Protein AF-A0A528FL53-F1 (afdb_monomer)

Solvent-accessible surface area (backbone atoms only — not comparable to full-atom values): 33825 Å² total; per-residue (Å²): 132,84,80,83,77,78,82,76,91,61,101,68,88,81,88,78,86,73,87,72,79,86,87,67,82,86,71,68,91,54,42,71,58,44,54,55,48,52,58,32,63,48,76,71,76,49,96,89,58,77,63,86,44,45,54,54,32,55,50,57,74,62,35,66,43,66,44,94,86,63,45,36,36,39,36,75,75,52,73,48,65,48,78,49,88,55,53,72,66,56,15,43,76,68,48,31,57,25,33,24,43,33,35,33,36,34,34,41,37,34,42,44,68,42,90,89,76,70,48,76,42,84,68,47,78,50,74,49,78,40,80,77,50,70,45,74,44,72,46,100,82,53,32,34,37,54,59,27,40,81,43,74,87,78,89,81,88,74,84,75,59,46,79,45,78,49,61,57,81,20,70,87,40,96,84,49,55,70,36,48,34,39,37,38,38,54,89,75,76,74,36,42,37,38,37,44,45,100,81,74,49,54,28,29,22,56,66,81,53,71,80,40,56,39,65,61,57,45,41,74,74,69,42,53,76,65,55,52,47,59,75,77,42,86,88,81,69,76,43,80,54,87,97,45,75,43,64,80,88,50,69,81,72,51,58,93,55,79,70,92,46,65,42,57,42,84,88,78,70,44,76,66,37,61,57,62,44,50,53,57,56,98,86,42,73,46,64,57,36,58,64,41,48,8,48,51,45,41,66,75,45,50,79,73,41,62,92,73,50,65,39,43,37,25,36,27,33,73,25,24,15,31,35,41,53,16,67,60,20,52,76,70,67,43,56,58,46,22,77,36,68,45,45,50,72,77,51,70,27,33,25,32,60,57,49,56,71,38,94,34,55,34,46,9,59,44,86,57,83,67,77,36,52,48,77,59,32,59,95,42,55,32,47,62,66,46,32,37,37,42,32,26,34,49,36,84,47,70,51,31,27,30,18,38,92,86,54,46,77,41,81,48,84,75,57,73,86,51,48,65,58,38,50,52,40,37,73,59,35,50,73,34,67,56,83,55,71,48,74,51,68,62,50,68,67,66,35,45,77,54,14,82,41,41,65,45,54,31,50,31,42,77,67,66,61,29,47,58,27,40,57,69,17,60,45,50,73,53,90,70,90,56,47,34,35,35,31,56,52,88,58,30,58,86,86,55,62,48,79,53,104,54,105,48,79,44,69,50,70,44,82,48,63,54,68,72,58,42,48,74,41,41,26,66,66,92,75,68,73,53,71,67,55,39,71,74,72,49,67,98,63,96,64,91,86,80,92,76,82,76,57,91,86,41,69,66,79,61,61,70,80,77,47,74,80,89,82,87,91,85,133

Sequence (571 aa):
MAQTQ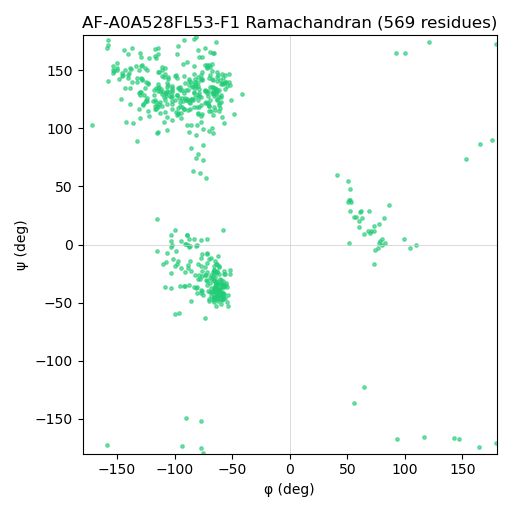TFNGRRRVRKFFGKIPEVAEMPNLIEVQKASYDQFLMVEEPKGGRPDEGLQAVFKSVFPISDFSGSSMLEFVKYEFEAPKFDVDECRQRDLTYAAPLKVTLRLIVFDIDEDTGAKSIKDIKEQDVYMGDMPLMTLNGTFIVNGTERVIVSQMHRSPGVFFDHDKGKSHSSGKLLFAARVIPYRGSWLDIEFDSKDVVHARIDRRRKIPVTSLLMALGMDGEEILSTFYNKITYKRAGDHWRIPFNVERFRGLKAVGDLIDADTNEVVVEAGKPPVIDGTLEHRMRVGCGSATIGMFATQWRGLVDEVVVVDDHITGVVSEHQAGKVLGWQETGIKIIGRRSTPGRYFKVSEPGLGWGGTSISDPLSILGEWNAKKGARPGLSLLMVSTTGEQFAYYELDDELKPVQKPFPERLQKSVGLIEDNCEPALCTVLFVGGAGGSLRAGVTENPVNLTRSVQGLTTYVTVGGAPVYVWPGGGITLMVDVTRVPENAFGYVPTPALVAPIEFTLRRDDYVRLGGYEAEIRSVDDILAKGGEYLNPRRGTAAPARNPWPPLAQLRRAAGKEAG

Secondary structure (DSSP, 8-state):
--------S-S-PPPP---S---SPPP-TTHHHHHHHHHHH--SPPTT---SSHHHHHHHHHPSEE-TTSSEEEEEEEEEEPPPSS-HHHHHHTT---EEEEEEEEEEEEEEE-TTT--EEEEEEEEEEEEEEEEEPBPTTS-EEETTEEE-PPPPP-PPSEEEEEE-TT-SSTT----EEEEEE-SSS--EEEEE-TTS-EEEEETT---EEHHHHHHHTT--HHHHHHHHS-----EEETTEEE----HHHHTTPPPSS-EE-TTT--EEE-TTS--EETTEE--B--SS-HHHHHHHHHHHHTTT-SEEEEE-SS-EEETTTSHHHHHTTPPP----BSSEEEETTEEE-SS-BSSSGGGBS-S-GGGGB----GGGT--TT-EEEEEETTSSSEEEEEE-TTS-EEEEPPPHHHHHHHHHHHHTPPB-----EEEEEE-HHHHHTTBSSHHHHHHHHHTTSSEEEETTEE-EEESSSSEEEEEEGGGSPTT--EE-SSS-EE--EEEE--HHHHHHTTB-GGG---HHHHHHH--SS-------PPPTTS----TTTT---S-SS--

Radius of gyration: 41.83 Å; Cα contacts (8 Å, |Δi|>4): 902; chains: 1; bounding box: 77×93×115 Å

pLDDT: mean 84.58, std 12.99, range [33.41, 97.31]

Mean predicted aligned error: 19.2 Å

Structure (mmCIF, N/CA/C/O backbone):
data_AF-A0A528FL53-F1
#
_entry.id   AF-A0A528FL53-F1
#
loop_
_atom_site.group_PDB
_atom_site.id
_atom_site.type_symbol
_atom_site.label_atom_id
_atom_site.label_alt_id
_atom_site.label_comp_id
_atom_site.label_asym_id
_atom_site.label_entity_id
_atom_site.label_seq_id
_atom_site.pdbx_PDB_ins_code
_atom_site.Cartn_x
_atom_site.Cartn_y
_atom_site.Cartn_z
_atom_site.occupancy
_atom_site.B_iso_or_equiv
_atom_site.auth_seq_id
_atom_site.auth_comp_id
_atom_site.auth_asym_id
_atom_site.auth_atom_id
_atom_site.pdbx_PDB_model_num
ATOM 1 N N . MET A 1 1 ? 3.902 -47.527 28.102 1.00 38.47 1 MET A N 1
ATOM 2 C CA . MET A 1 1 ? 3.540 -47.094 29.468 1.00 38.47 1 MET A CA 1
ATOM 3 C C . MET A 1 1 ? 2.026 -47.063 29.560 1.00 38.47 1 MET A C 1
ATOM 5 O O . MET A 1 1 ? 1.388 -46.675 28.589 1.00 38.47 1 MET A O 1
ATOM 9 N N . ALA A 1 2 ? 1.478 -47.614 30.639 1.00 37.38 2 ALA A N 1
ATOM 10 C CA . ALA A 1 2 ? 0.056 -47.889 30.803 1.00 37.38 2 ALA A CA 1
ATOM 11 C C . ALA A 1 2 ? -0.766 -46.592 30.848 1.00 37.38 2 ALA A C 1
ATOM 13 O O . ALA A 1 2 ? -0.441 -45.687 31.610 1.00 37.38 2 ALA A O 1
ATOM 14 N N . GLN A 1 3 ? -1.825 -46.516 30.037 1.00 48.22 3 GLN A N 1
ATOM 15 C CA . GLN A 1 3 ? -2.854 -45.489 30.176 1.00 48.22 3 GLN A CA 1
ATOM 16 C C . GLN A 1 3 ? -3.561 -45.717 31.512 1.00 48.22 3 GLN A C 1
ATOM 18 O O . GLN A 1 3 ? -4.179 -46.764 31.715 1.00 48.22 3 GLN A O 1
ATOM 23 N N . THR A 1 4 ? -3.432 -44.761 32.427 1.00 45.03 4 THR A N 1
ATOM 24 C CA . THR A 1 4 ? -4.121 -44.746 33.715 1.00 45.03 4 THR A CA 1
ATOM 25 C C . THR A 1 4 ? -5.627 -44.819 33.461 1.00 45.03 4 THR A C 1
ATOM 27 O O . THR A 1 4 ? -6.238 -43.862 32.994 1.00 45.03 4 THR A O 1
ATOM 30 N N . GLN A 1 5 ? -6.230 -45.985 33.700 1.00 51.03 5 GLN A N 1
ATOM 31 C CA . GLN A 1 5 ? -7.671 -46.176 33.571 1.00 51.03 5 GLN A CA 1
ATOM 32 C C . GLN A 1 5 ? -8.361 -45.524 34.771 1.00 51.03 5 GLN A C 1
ATOM 34 O O . GLN A 1 5 ? -8.416 -46.098 35.857 1.00 51.03 5 GLN A O 1
ATOM 39 N N . THR A 1 6 ? -8.890 -44.318 34.588 1.00 49.56 6 THR A N 1
ATOM 40 C CA . THR A 1 6 ? -9.753 -43.658 35.572 1.00 49.56 6 THR A CA 1
ATOM 41 C C . THR A 1 6 ? -11.068 -44.431 35.690 1.00 49.56 6 THR A C 1
ATOM 43 O O . THR A 1 6 ? -11.882 -44.491 34.765 1.00 49.56 6 THR A O 1
ATOM 46 N N . PHE A 1 7 ? -11.269 -45.075 36.841 1.00 47.78 7 PHE A N 1
ATOM 47 C CA . PHE A 1 7 ? -12.416 -45.936 37.115 1.00 47.78 7 PHE A CA 1
ATOM 48 C C . PHE A 1 7 ? -13.660 -45.102 37.470 1.00 47.78 7 PHE A C 1
ATOM 50 O O . PHE A 1 7 ? -14.046 -44.984 38.627 1.00 47.78 7 PHE A O 1
ATOM 57 N N . ASN A 1 8 ? -14.317 -44.521 36.464 1.00 51.81 8 ASN A N 1
ATOM 58 C CA . ASN A 1 8 ? -15.567 -43.772 36.640 1.00 51.81 8 ASN A CA 1
ATOM 59 C C . ASN A 1 8 ? -16.795 -44.699 36.657 1.00 51.81 8 ASN A C 1
ATOM 61 O O . ASN A 1 8 ? -17.622 -44.633 35.752 1.00 51.81 8 ASN A O 1
ATOM 65 N N . GLY A 1 9 ? -16.898 -45.594 37.650 1.00 56.31 9 GLY A N 1
ATOM 66 C CA . GLY A 1 9 ? -18.143 -46.237 38.132 1.00 56.31 9 GLY A CA 1
ATOM 67 C C . GLY A 1 9 ? -19.098 -46.930 37.133 1.00 56.31 9 GLY A C 1
ATOM 68 O O . GLY A 1 9 ? -20.144 -47.433 37.538 1.00 56.31 9 GLY A O 1
ATOM 69 N N . ARG A 1 10 ? -18.793 -46.985 35.832 1.00 56.28 10 ARG A N 1
ATOM 70 C CA . ARG A 1 10 ? -19.651 -47.511 34.762 1.00 56.28 10 ARG A CA 1
ATOM 71 C C . ARG A 1 10 ? -18.985 -48.729 34.128 1.00 56.28 10 ARG A C 1
ATOM 73 O O . ARG A 1 10 ? -17.894 -48.641 33.579 1.00 56.28 10 ARG A O 1
ATOM 80 N N . ARG A 1 11 ? -19.702 -49.858 34.148 1.00 59.91 11 ARG A N 1
ATOM 81 C CA . ARG A 1 11 ? -19.322 -51.216 33.692 1.00 59.91 11 ARG A CA 1
ATOM 82 C C . ARG A 1 11 ? -18.901 -51.369 32.210 1.00 59.91 11 ARG A C 1
ATOM 84 O O . ARG A 1 11 ? -18.852 -52.490 31.717 1.00 59.91 11 ARG A O 1
ATOM 91 N N . ARG A 1 12 ? -18.644 -50.296 31.456 1.00 69.75 12 ARG A N 1
ATOM 92 C CA . ARG A 1 12 ? -18.451 -50.357 29.997 1.00 69.75 12 ARG A CA 1
ATOM 93 C C . ARG A 1 12 ? -17.184 -49.627 29.564 1.00 69.75 12 ARG A C 1
ATOM 95 O O . ARG A 1 12 ? -17.145 -48.401 29.533 1.00 69.75 12 ARG A O 1
ATOM 102 N N . VAL A 1 13 ? -16.184 -50.403 29.155 1.00 76.19 13 VAL A N 1
ATOM 103 C CA . VAL A 1 13 ? -14.939 -49.900 28.562 1.00 76.19 13 VAL A CA 1
ATOM 104 C C . VAL A 1 13 ? -15.186 -49.541 27.094 1.00 76.19 13 VAL A C 1
ATOM 106 O O . VAL A 1 13 ? -15.712 -50.347 26.324 1.00 76.19 13 VAL A O 1
ATOM 109 N N . ARG A 1 14 ? -14.830 -48.317 26.693 1.00 80.12 14 ARG A N 1
ATOM 110 C CA . ARG A 1 14 ? -14.891 -47.866 25.296 1.00 80.12 14 ARG A CA 1
ATOM 111 C C . ARG A 1 14 ? -13.583 -48.244 24.596 1.00 80.12 14 ARG A C 1
ATOM 113 O O . ARG A 1 14 ? -12.517 -47.826 25.029 1.00 80.12 14 ARG A O 1
ATOM 120 N N . LYS A 1 15 ? -13.662 -49.023 23.513 1.00 85.50 15 LYS A N 1
ATOM 121 C CA . LYS A 1 15 ? -12.500 -49.331 22.667 1.00 85.50 15 LYS A CA 1
ATOM 122 C C . LYS A 1 15 ? -12.192 -48.126 21.773 1.00 85.50 15 LYS A C 1
ATOM 124 O O . LYS A 1 15 ? -13.044 -47.724 20.983 1.00 85.50 15 LYS A O 1
ATOM 129 N N . PHE A 1 16 ? -10.994 -47.564 21.900 1.00 82.19 16 PHE A N 1
ATOM 130 C CA . PHE A 1 16 ? -10.503 -46.472 21.058 1.00 82.19 16 PHE A CA 1
ATOM 131 C C . PHE A 1 16 ? -9.644 -47.043 19.917 1.00 82.19 16 PHE A C 1
ATOM 133 O O . PHE A 1 16 ? -8.822 -47.927 20.145 1.00 82.19 16 PHE A O 1
ATOM 140 N N . PHE A 1 17 ? -9.852 -46.562 18.687 1.00 89.69 17 PHE A N 1
ATOM 141 C CA . PHE A 1 17 ? -9.103 -46.984 17.488 1.00 89.69 17 PHE A CA 1
ATOM 142 C C . PHE A 1 17 ? -8.048 -45.954 17.044 1.00 89.69 17 PHE A C 1
ATOM 144 O O . PHE A 1 17 ? -7.339 -46.175 16.061 1.00 89.69 17 PHE A O 1
ATOM 151 N N . GLY A 1 18 ? -7.958 -44.818 17.747 1.00 85.75 18 GLY A N 1
ATOM 152 C CA . GLY A 1 18 ? -6.976 -43.772 17.480 1.00 85.75 18 GLY A CA 1
ATOM 153 C C . GLY A 1 18 ? -5.560 -44.275 17.749 1.00 85.75 18 GLY A C 1
ATOM 154 O O . GLY A 1 18 ? -5.288 -44.830 18.809 1.00 85.75 18 GLY A O 1
ATOM 155 N N . LYS A 1 19 ? -4.668 -44.102 16.769 1.00 87.38 19 LYS A N 1
ATOM 156 C CA . LYS A 1 19 ? -3.255 -44.504 16.873 1.00 87.38 19 LYS A CA 1
ATOM 157 C C . LYS A 1 19 ? -2.367 -43.410 17.475 1.00 87.38 19 LYS A C 1
ATOM 159 O O . LYS A 1 19 ? -1.267 -43.710 17.922 1.00 87.38 19 LYS A O 1
ATOM 164 N N . ILE A 1 20 ? -2.830 -42.158 17.449 1.00 88.19 20 ILE A N 1
ATOM 165 C CA . ILE A 1 20 ? -2.106 -40.997 17.977 1.00 88.19 20 ILE A CA 1
ATOM 166 C C . ILE A 1 20 ? -2.400 -40.895 19.482 1.00 88.19 20 ILE A C 1
ATOM 168 O O . ILE A 1 20 ? -3.579 -40.875 19.844 1.00 88.19 20 ILE A O 1
ATOM 172 N N . PRO A 1 21 ? -1.375 -40.860 20.353 1.00 83.94 21 PRO A N 1
ATOM 173 C CA . PRO A 1 21 ? -1.573 -40.661 21.783 1.00 83.94 21 PRO A CA 1
ATOM 174 C C . PRO A 1 21 ? -2.032 -39.225 22.073 1.00 83.94 21 PRO A C 1
ATOM 176 O O . PRO A 1 21 ? -1.585 -38.281 21.425 1.00 83.94 21 PRO A O 1
ATOM 179 N N . GLU A 1 22 ? -2.918 -39.064 23.052 1.00 83.00 22 GLU A N 1
ATOM 180 C CA . GLU A 1 22 ? -3.340 -37.754 23.553 1.00 83.00 22 GLU A CA 1
ATOM 181 C C . GLU A 1 22 ? -2.168 -37.116 24.317 1.00 83.00 22 GLU A C 1
ATOM 183 O O . GLU A 1 22 ? -1.683 -37.674 25.300 1.00 83.00 22 GLU A O 1
ATOM 188 N N . VAL A 1 23 ? -1.645 -36.002 23.792 1.00 88.31 23 VAL A N 1
ATOM 189 C CA . VAL A 1 23 ? -0.432 -35.331 24.308 1.00 88.31 23 VAL A CA 1
ATOM 190 C C . VAL A 1 23 ? -0.777 -34.208 25.293 1.00 88.31 23 VAL A C 1
ATOM 192 O O . VAL A 1 23 ? 0.060 -33.805 26.093 1.00 88.31 23 VAL A O 1
ATOM 195 N N . ALA A 1 24 ? -2.012 -33.714 25.241 1.00 87.75 24 ALA A N 1
ATOM 196 C CA . ALA A 1 24 ? -2.547 -32.697 26.132 1.00 87.75 24 ALA A CA 1
ATOM 197 C C . ALA A 1 24 ? -3.965 -33.097 26.533 1.00 87.75 24 ALA A C 1
ATOM 199 O O . ALA A 1 24 ? -4.720 -33.585 25.692 1.00 87.75 24 ALA A O 1
ATOM 200 N N . GLU A 1 25 ? -4.310 -32.892 27.801 1.00 86.50 25 GLU A N 1
ATOM 201 C CA . GLU A 1 25 ? -5.663 -33.139 28.290 1.00 86.50 25 GLU A CA 1
ATOM 202 C C . GLU A 1 25 ? -6.652 -32.142 27.682 1.00 86.50 25 GLU A C 1
ATOM 204 O O . GLU A 1 25 ? -6.310 -30.996 27.375 1.00 86.50 25 GLU A O 1
ATOM 209 N N . MET A 1 26 ? -7.896 -32.587 27.511 1.00 88.38 26 MET A N 1
ATOM 210 C CA . MET A 1 26 ? -8.967 -31.730 27.019 1.00 88.38 26 MET A CA 1
ATOM 211 C C . MET A 1 26 ? -9.197 -30.561 27.989 1.00 88.38 26 MET A C 1
ATOM 213 O O . MET A 1 26 ? -9.546 -30.805 29.148 1.00 88.38 26 MET A O 1
ATOM 217 N N . PRO A 1 27 ? -9.035 -29.302 27.539 1.00 90.88 27 PRO A N 1
ATOM 218 C CA . PRO A 1 27 ? -9.224 -28.148 28.402 1.00 90.88 27 PRO A CA 1
ATOM 219 C C . PRO A 1 27 ? -10.699 -27.980 28.760 1.00 90.88 27 PRO A C 1
ATOM 221 O O . PRO A 1 27 ? -11.599 -28.538 28.121 1.00 90.88 27 PRO A O 1
ATOM 224 N N . ASN A 1 28 ? -10.961 -27.159 29.772 1.00 88.06 28 ASN A N 1
ATOM 225 C CA . ASN A 1 28 ? -12.325 -26.830 30.134 1.00 88.06 28 ASN A CA 1
ATOM 226 C C . ASN A 1 28 ? -12.966 -25.967 29.027 1.00 88.06 28 ASN A C 1
ATOM 228 O O . ASN A 1 28 ? -12.579 -24.830 28.778 1.00 88.06 28 ASN A O 1
ATOM 232 N N . LEU A 1 29 ? -13.990 -26.509 28.363 1.00 90.50 29 LEU A N 1
ATOM 233 C CA . LEU A 1 29 ? -14.622 -25.880 27.196 1.00 90.50 29 LEU A CA 1
ATOM 234 C C . LEU A 1 29 ? -15.342 -24.558 27.512 1.00 90.50 29 LEU A C 1
ATOM 236 O O . LEU A 1 29 ? -15.608 -23.783 26.595 1.00 90.50 29 LEU A O 1
ATOM 240 N N . ILE A 1 30 ? -15.662 -24.297 28.784 1.00 91.69 30 ILE A N 1
ATOM 241 C CA . ILE A 1 30 ? -16.290 -23.043 29.237 1.00 91.69 30 ILE A CA 1
ATOM 242 C C . ILE A 1 30 ? -15.298 -22.093 29.921 1.00 91.69 30 ILE A C 1
ATOM 244 O O . ILE A 1 30 ? -15.690 -21.027 30.393 1.00 91.69 30 ILE A O 1
ATOM 248 N N . GLU A 1 31 ? -14.014 -22.455 29.970 1.00 89.62 31 GLU A N 1
ATOM 249 C CA . GLU A 1 31 ? -12.970 -21.692 30.659 1.00 89.62 31 GLU A CA 1
ATOM 250 C C . GLU A 1 31 ? -12.840 -20.270 30.130 1.00 89.62 31 GLU A C 1
ATOM 252 O O . GLU A 1 31 ? -12.747 -19.343 30.921 1.00 89.62 31 GLU A O 1
ATOM 257 N N . VAL A 1 32 ? -12.932 -20.079 28.813 1.00 90.88 32 VAL A N 1
ATOM 258 C CA . VAL A 1 32 ? -12.833 -18.752 28.185 1.00 90.88 32 VAL A CA 1
ATOM 259 C C . VAL A 1 32 ? -13.876 -17.782 28.746 1.00 90.88 32 VAL A C 1
ATOM 261 O O . VAL A 1 32 ? -13.558 -16.630 29.027 1.00 90.88 32 VAL A O 1
ATOM 264 N N . GLN A 1 33 ? -15.115 -18.246 28.938 1.00 91.12 33 GLN A N 1
ATOM 265 C CA . GLN A 1 33 ? -16.200 -17.417 29.469 1.00 91.12 33 GLN A CA 1
ATOM 266 C C . GLN A 1 33 ? -15.981 -17.102 30.948 1.00 91.12 33 GLN A C 1
ATOM 268 O O . GLN A 1 33 ? -16.068 -15.943 31.348 1.00 91.12 33 GLN A O 1
ATOM 273 N N . LYS A 1 34 ? -15.648 -18.127 31.742 1.00 91.62 34 LYS A N 1
ATOM 274 C CA . LYS A 1 34 ? -15.422 -17.979 33.185 1.00 91.62 34 LYS A CA 1
ATOM 275 C C . LYS A 1 34 ? -14.224 -17.077 33.466 1.00 91.62 34 LYS A C 1
ATOM 277 O O . LYS A 1 34 ? -14.381 -16.058 34.122 1.00 91.62 34 LYS A O 1
ATOM 282 N N . ALA A 1 35 ? -13.073 -17.378 32.867 1.00 91.94 35 ALA A N 1
ATOM 283 C CA . ALA A 1 35 ? -11.848 -16.607 33.035 1.00 91.94 35 ALA A CA 1
ATOM 284 C C . ALA A 1 35 ? -12.027 -15.140 32.619 1.00 91.94 35 ALA A C 1
ATOM 286 O O . ALA A 1 35 ? -11.603 -14.246 33.345 1.00 91.94 35 ALA A O 1
ATOM 287 N N . SER A 1 36 ? -12.706 -14.875 31.493 1.00 93.62 36 SER A N 1
ATOM 288 C CA . SER A 1 36 ? -12.965 -13.501 31.046 1.00 93.62 36 SER A CA 1
ATOM 289 C C . SER A 1 36 ? -13.837 -12.716 32.029 1.00 93.62 36 SER A C 1
ATOM 291 O O . SER A 1 36 ? -13.615 -11.518 32.204 1.00 93.62 36 SER A O 1
ATOM 293 N N . TYR A 1 37 ? -14.844 -13.351 32.633 1.00 94.12 37 TYR A N 1
ATOM 294 C CA . TYR A 1 37 ? -15.763 -12.670 33.544 1.00 94.12 37 TYR A CA 1
ATOM 295 C C . TYR A 1 37 ? -15.183 -12.518 34.955 1.00 94.12 37 TYR A C 1
ATOM 297 O O . TYR A 1 37 ? -15.327 -11.458 35.565 1.00 94.12 37 TYR A O 1
ATOM 305 N N . ASP A 1 38 ? -14.447 -13.527 35.424 1.00 91.56 38 ASP A N 1
ATOM 306 C CA . ASP A 1 38 ? -13.700 -13.485 36.682 1.00 91.56 38 ASP A CA 1
ATOM 307 C C . ASP A 1 38 ? -12.633 -12.378 36.642 1.00 91.56 38 ASP A C 1
ATOM 309 O O . ASP A 1 38 ? -12.532 -11.582 37.579 1.00 91.56 38 ASP A O 1
ATOM 313 N N . GLN A 1 39 ? -11.903 -12.254 35.523 1.00 91.62 39 GLN A N 1
ATOM 314 C CA . GLN A 1 39 ? -10.947 -11.163 35.295 1.00 91.62 39 GLN A CA 1
ATOM 315 C C . GLN A 1 39 ? -11.635 -9.790 35.235 1.00 91.62 39 GLN A C 1
ATOM 317 O O . GLN A 1 39 ? -11.066 -8.797 35.679 1.00 91.62 39 GLN A O 1
ATOM 322 N N . PHE A 1 40 ? -12.851 -9.705 34.690 1.00 93.44 40 PHE A N 1
ATOM 323 C CA . PHE A 1 40 ? -13.583 -8.441 34.608 1.00 93.44 40 PHE A CA 1
ATOM 324 C C . PHE A 1 40 ? -14.057 -7.945 35.982 1.00 93.44 40 PHE A C 1
ATOM 326 O O . PHE A 1 40 ? -13.864 -6.769 36.300 1.00 93.44 40 PHE A O 1
ATOM 333 N N . LEU A 1 41 ? -14.681 -8.816 36.784 1.00 91.88 41 LEU A N 1
ATOM 334 C CA . LEU A 1 41 ? -15.259 -8.428 38.073 1.00 91.88 41 LEU A CA 1
ATOM 335 C C . LEU A 1 41 ? -14.221 -8.342 39.195 1.00 91.88 41 LEU A C 1
ATOM 337 O O . LEU A 1 41 ? -14.307 -7.423 40.009 1.00 91.88 41 LEU A O 1
ATOM 341 N N . MET A 1 42 ? -13.281 -9.294 39.268 1.00 89.75 42 MET A N 1
ATOM 342 C CA . MET A 1 42 ? -12.359 -9.475 40.403 1.00 89.75 42 MET A CA 1
ATOM 343 C C . MET A 1 42 ? -13.069 -9.284 41.753 1.00 89.75 42 MET A C 1
ATOM 345 O O . MET A 1 42 ? -12.762 -8.359 42.516 1.00 89.75 42 MET A O 1
ATOM 349 N N . VAL A 1 43 ? -14.089 -10.124 41.985 1.00 85.88 43 VAL A N 1
ATOM 350 C CA . VAL A 1 43 ? -14.992 -10.031 43.146 1.00 85.88 43 VAL A CA 1
ATOM 351 C C . VAL A 1 43 ? -14.188 -10.006 44.442 1.00 85.88 43 VAL A C 1
ATOM 353 O O . VAL A 1 43 ? -14.320 -9.069 45.229 1.00 85.88 43 VAL A O 1
ATOM 356 N N . GLU A 1 44 ? -13.298 -10.983 44.616 1.00 84.75 44 GLU A N 1
ATOM 357 C CA . GLU A 1 44 ? -12.324 -10.988 45.703 1.00 84.75 44 GLU A CA 1
ATOM 358 C C . GLU A 1 44 ? -11.106 -10.143 45.328 1.00 84.75 44 GLU A C 1
ATOM 360 O O . GLU A 1 44 ? -10.525 -10.294 44.251 1.00 84.75 44 GLU A O 1
ATOM 365 N N . GLU A 1 45 ? -10.710 -9.245 46.227 1.00 84.25 45 GLU A N 1
ATOM 366 C CA . GLU A 1 45 ? -9.501 -8.454 46.046 1.00 84.25 45 GLU A CA 1
ATOM 367 C C . GLU A 1 45 ? -8.251 -9.335 46.247 1.00 84.25 45 GLU A C 1
ATOM 369 O O . GLU A 1 45 ? -8.083 -9.940 47.313 1.00 84.25 45 GLU A O 1
ATOM 374 N N . PRO A 1 46 ? -7.351 -9.431 45.250 1.00 85.06 46 PRO A N 1
ATOM 375 C CA . PRO A 1 46 ? -6.136 -10.216 45.383 1.00 85.06 46 PRO A CA 1
ATOM 376 C C . PRO A 1 46 ? -5.154 -9.567 46.366 1.00 85.06 46 PRO A C 1
ATOM 378 O O . PRO A 1 46 ? -5.128 -8.353 46.580 1.00 85.06 46 PRO A O 1
ATOM 381 N N . LYS A 1 47 ? -4.285 -10.394 46.959 1.00 80.88 47 LYS A N 1
ATOM 382 C CA . LYS A 1 47 ? -3.235 -9.921 47.872 1.00 80.88 47 LYS A CA 1
ATOM 383 C C . LYS A 1 47 ? -2.286 -8.976 47.127 1.00 80.88 47 LYS A C 1
ATOM 385 O O . LYS A 1 47 ? -1.565 -9.417 46.238 1.00 80.88 47 LYS A O 1
ATOM 390 N N . GLY A 1 48 ? -2.267 -7.705 47.526 1.00 82.62 48 GLY A N 1
ATOM 391 C CA . GLY A 1 48 ? -1.494 -6.646 46.863 1.00 82.62 48 GLY A CA 1
ATOM 392 C C . GLY A 1 48 ? -2.343 -5.616 46.108 1.00 82.62 48 GLY A C 1
ATOM 393 O O . GLY A 1 48 ? -1.776 -4.665 45.578 1.00 82.62 48 GLY A O 1
ATOM 394 N N . GLY A 1 49 ? -3.672 -5.767 46.110 1.00 84.69 49 GLY A N 1
ATOM 395 C CA . GLY A 1 49 ? -4.609 -4.849 45.465 1.00 84.69 49 GLY A CA 1
ATOM 396 C C . GLY A 1 49 ? -4.949 -5.254 44.032 1.00 84.69 49 GLY A C 1
ATOM 397 O O . GLY A 1 49 ? -4.280 -6.092 43.423 1.00 84.69 49 GLY A O 1
ATOM 398 N N . ARG A 1 50 ? -6.020 -4.673 43.484 1.00 89.31 50 ARG A N 1
ATOM 399 C CA . ARG A 1 50 ? -6.464 -4.974 42.114 1.00 89.31 50 ARG A CA 1
ATOM 400 C C . ARG A 1 50 ? -5.536 -4.334 41.066 1.00 89.31 50 ARG A C 1
ATOM 402 O O . ARG A 1 50 ? -5.251 -3.139 41.184 1.00 89.31 50 ARG A O 1
ATOM 409 N N . PRO A 1 51 ? -5.096 -5.084 40.036 1.00 88.88 51 PRO A N 1
ATOM 410 C CA . PRO A 1 51 ? -4.393 -4.508 38.892 1.00 88.88 51 PRO A CA 1
ATOM 411 C C . PRO A 1 51 ? -5.318 -3.577 38.094 1.00 88.88 51 PRO A C 1
ATOM 413 O O . PRO A 1 51 ? -6.541 -3.626 38.236 1.00 88.88 51 PRO A O 1
ATOM 416 N N . ASP A 1 52 ? -4.736 -2.749 37.225 1.00 88.88 52 ASP A N 1
ATOM 417 C CA . ASP A 1 52 ? -5.469 -1.799 36.377 1.00 88.88 52 ASP A CA 1
ATOM 418 C C . ASP A 1 52 ? -6.113 -2.497 35.172 1.00 88.88 52 ASP A C 1
ATOM 420 O O . ASP A 1 52 ? -5.825 -2.209 34.013 1.00 88.88 52 ASP A O 1
ATOM 424 N N . GLU A 1 53 ? -7.017 -3.429 35.472 1.00 90.81 53 GLU A N 1
ATOM 425 C CA . GLU A 1 53 ? -7.784 -4.241 34.529 1.00 90.81 53 GLU A CA 1
ATOM 426 C C . GLU A 1 53 ? -9.258 -4.339 34.971 1.00 90.81 53 GLU A C 1
ATOM 428 O O . GLU A 1 53 ? -9.626 -3.918 36.070 1.00 90.81 53 GLU A O 1
ATOM 433 N N . GLY A 1 54 ? -10.132 -4.863 34.105 1.00 92.56 54 GLY A N 1
ATOM 434 C CA . GLY A 1 54 ? -11.545 -5.084 34.436 1.00 92.56 54 GLY A CA 1
ATOM 435 C C . GLY A 1 54 ? -12.269 -3.817 34.916 1.00 92.56 54 GLY A C 1
ATOM 436 O O . GLY A 1 54 ? -12.103 -2.736 34.346 1.00 92.56 54 GLY A O 1
ATOM 437 N N . LEU A 1 55 ? -13.074 -3.941 35.974 1.00 92.88 55 LEU A N 1
ATOM 438 C CA . LEU A 1 55 ? -13.783 -2.813 36.592 1.00 92.88 55 LEU A CA 1
ATOM 439 C C . LEU A 1 55 ? -12.848 -1.761 37.204 1.00 92.88 55 LEU A C 1
ATOM 441 O O . LEU A 1 55 ? -13.161 -0.571 37.147 1.00 92.88 55 LEU A O 1
ATOM 445 N N . GLN A 1 56 ? -11.695 -2.169 37.741 1.00 93.31 56 GLN A N 1
ATOM 446 C CA . GLN A 1 56 ? -10.716 -1.248 38.325 1.00 93.31 56 GLN A CA 1
ATOM 447 C C . GLN A 1 56 ? -10.215 -0.246 37.274 1.00 93.31 56 GLN A C 1
ATOM 449 O O . GLN A 1 56 ? -10.219 0.963 37.516 1.00 93.31 56 GLN A O 1
ATOM 454 N N . ALA A 1 57 ? -9.856 -0.736 36.082 1.00 93.50 57 ALA A N 1
ATOM 455 C CA . ALA A 1 57 ? -9.458 0.107 34.953 1.00 93.50 57 ALA A CA 1
ATOM 456 C C . ALA A 1 57 ? -10.577 1.063 34.520 1.00 93.50 57 ALA A C 1
ATOM 458 O O . ALA A 1 57 ? -10.318 2.227 34.214 1.00 93.50 57 ALA A O 1
ATOM 459 N N . VAL A 1 58 ? -11.828 0.588 34.510 1.00 93.25 58 VAL A N 1
ATOM 460 C CA . VAL A 1 58 ? -12.988 1.409 34.136 1.00 93.25 58 VAL A CA 1
ATOM 461 C C . VAL A 1 58 ? -13.158 2.571 35.111 1.00 93.25 58 VAL A C 1
ATOM 463 O O . VAL A 1 58 ? -13.247 3.714 34.660 1.00 93.25 58 VAL A O 1
ATOM 466 N N . PHE A 1 59 ? -13.129 2.325 36.424 1.00 94.19 59 PHE A N 1
ATOM 467 C CA . PHE A 1 59 ? -13.239 3.399 37.414 1.00 94.19 59 PHE A CA 1
ATOM 468 C C . PHE A 1 59 ? -12.067 4.378 37.335 1.00 94.19 59 PHE A C 1
ATOM 470 O O . PHE A 1 59 ? -12.297 5.582 37.243 1.00 94.19 59 PHE A O 1
ATOM 477 N N . LYS A 1 60 ? -10.825 3.890 37.261 1.00 93.06 60 LYS A N 1
ATOM 478 C CA . LYS A 1 60 ? -9.636 4.746 37.107 1.00 93.06 60 LYS A CA 1
ATOM 479 C C . LYS A 1 60 ? -9.602 5.542 35.800 1.00 93.06 60 LYS A C 1
ATOM 481 O O . LYS A 1 60 ? -8.935 6.565 35.730 1.00 93.06 60 LYS A O 1
ATOM 486 N N . SER A 1 61 ? -10.302 5.093 34.756 1.00 92.38 61 SER A N 1
ATOM 487 C CA . SER A 1 61 ? -10.387 5.842 33.493 1.00 92.38 61 SER A CA 1
ATOM 488 C C . SER A 1 61 ? -11.330 7.046 33.560 1.00 92.38 61 SER A C 1
ATOM 490 O O . SER A 1 61 ? -11.209 7.962 32.750 1.00 92.38 61 SER A O 1
ATOM 492 N N . VAL A 1 62 ? -12.283 7.030 34.498 1.00 92.81 62 VAL A N 1
ATOM 493 C CA . VAL A 1 62 ? -13.300 8.078 34.670 1.00 92.81 62 VAL A CA 1
ATOM 494 C C . VAL A 1 62 ? -12.963 8.991 35.848 1.00 92.81 62 VAL A C 1
ATOM 496 O O . VAL A 1 62 ? -13.199 10.193 35.772 1.00 92.81 62 VAL A O 1
ATOM 499 N N . PHE A 1 63 ? -12.417 8.432 36.927 1.00 93.62 63 PHE A N 1
ATOM 500 C CA . PHE A 1 63 ? -12.042 9.159 38.133 1.00 93.62 63 PHE A CA 1
ATOM 501 C C . PHE A 1 63 ? -10.534 9.459 38.157 1.00 93.62 63 PHE A C 1
ATOM 503 O O . PHE A 1 63 ? -9.745 8.609 37.745 1.00 93.62 63 PHE A O 1
ATOM 510 N N . PRO A 1 64 ? -10.113 10.618 38.694 1.00 93.25 64 PRO A N 1
ATOM 511 C CA . PRO A 1 64 ? -10.934 11.598 39.404 1.00 93.25 64 PRO A CA 1
ATOM 512 C C . PRO A 1 64 ? -11.741 12.527 38.485 1.00 93.25 64 PRO A C 1
ATOM 514 O O . PRO A 1 64 ? -11.269 12.954 37.434 1.00 93.25 64 PRO A O 1
ATOM 517 N N . ILE A 1 65 ? -12.951 12.885 38.921 1.00 93.81 65 ILE A N 1
ATOM 518 C CA . ILE A 1 65 ? -13.796 13.881 38.250 1.00 93.81 65 ILE A CA 1
ATOM 519 C C . ILE A 1 65 ? -13.643 15.201 38.995 1.00 93.81 65 ILE A C 1
ATOM 521 O O . ILE A 1 65 ? -13.871 15.259 40.200 1.00 93.81 65 ILE A O 1
ATOM 525 N N . SER A 1 66 ? -13.269 16.263 38.289 1.00 91.19 66 SER A N 1
ATOM 526 C CA . SER A 1 66 ? -13.167 17.610 38.862 1.00 91.19 66 SER A CA 1
ATOM 527 C C . SER A 1 66 ? -14.320 18.483 38.394 1.00 91.19 66 SER A C 1
ATOM 529 O O . SER A 1 66 ? -14.732 18.396 37.236 1.00 91.19 66 SER A O 1
ATOM 531 N N . ASP A 1 67 ? -14.818 19.338 39.283 1.00 91.31 67 ASP A N 1
ATOM 532 C CA . ASP A 1 67 ? -15.768 20.381 38.904 1.00 91.31 67 ASP A CA 1
ATOM 533 C C . ASP A 1 67 ? -15.104 21.438 38.002 1.00 91.31 67 ASP A C 1
ATOM 535 O O . ASP A 1 67 ? -13.893 21.662 38.068 1.00 91.31 67 ASP A O 1
ATOM 539 N N . PHE A 1 68 ? -15.906 22.126 37.186 1.00 85.94 68 PHE A N 1
ATOM 540 C CA . PHE A 1 68 ? -15.457 23.175 36.267 1.00 85.94 68 PHE A CA 1
ATOM 541 C C . PHE A 1 68 ? -14.722 24.316 36.986 1.00 85.94 68 PHE A C 1
ATOM 543 O O . PHE A 1 68 ? -13.738 24.837 36.466 1.00 85.94 68 PHE A O 1
ATOM 550 N N . SER A 1 69 ? -15.164 24.679 38.196 1.00 83.62 69 SER A N 1
ATOM 551 C CA . SER A 1 69 ? -14.498 25.699 39.019 1.00 83.62 69 SER A CA 1
ATOM 552 C C . SER A 1 69 ? -13.229 25.188 39.715 1.00 83.62 69 SER A C 1
ATOM 554 O O . SER A 1 69 ? -12.465 25.966 40.280 1.00 83.62 69 SER A O 1
ATOM 556 N N . GLY A 1 70 ? -12.998 23.870 39.713 1.00 82.81 70 GLY A N 1
ATOM 557 C CA . GLY A 1 70 ? -11.904 23.229 40.437 1.00 82.81 70 GLY A CA 1
ATOM 558 C C . GLY A 1 70 ? -12.033 23.277 41.964 1.00 82.81 70 GLY A C 1
ATOM 559 O O . GLY A 1 70 ? -11.048 22.962 42.635 1.00 82.81 70 GLY A O 1
ATOM 560 N N . SER A 1 71 ? -13.204 23.667 42.490 1.00 87.25 71 SER A N 1
ATOM 561 C CA . SER A 1 71 ? -13.527 23.744 43.925 1.00 87.25 71 SER A CA 1
ATOM 562 C C . SER A 1 71 ? -13.819 22.387 44.561 1.00 87.25 71 SER A C 1
ATOM 564 O O . SER A 1 71 ? -13.761 22.243 45.778 1.00 87.25 71 SER A O 1
ATOM 566 N N . SER A 1 72 ? -14.129 21.370 43.758 1.00 91.81 72 SER A N 1
ATOM 567 C CA . SER A 1 72 ? -14.372 20.018 44.248 1.00 91.81 72 SER A CA 1
ATOM 568 C C . SER A 1 72 ? -13.841 18.964 43.286 1.00 91.81 72 SER A C 1
ATOM 570 O O . SER A 1 72 ? -13.758 19.179 42.072 1.00 91.81 72 SER A O 1
ATOM 572 N N . MET A 1 73 ? -13.454 17.826 43.853 1.00 93.06 73 MET A N 1
ATOM 573 C CA . MET A 1 73 ? -12.959 16.662 43.132 1.00 93.06 73 MET A CA 1
ATOM 574 C C . MET A 1 73 ? -13.534 15.395 43.750 1.00 93.06 73 MET A C 1
ATOM 576 O O . MET A 1 73 ? -13.553 15.238 44.969 1.00 93.06 73 MET A O 1
ATOM 580 N N . LEU A 1 74 ? -13.997 14.489 42.900 1.00 94.75 74 LEU A N 1
ATOM 581 C CA . LEU A 1 74 ? -14.494 13.181 43.282 1.00 94.75 74 LEU A CA 1
ATOM 582 C C . LEU A 1 74 ? -13.463 12.124 42.887 1.00 94.75 74 LEU A C 1
ATOM 584 O O . LEU A 1 74 ? -13.130 11.992 41.710 1.00 94.75 74 LEU A O 1
ATOM 588 N N . GLU A 1 75 ? -12.971 11.375 43.865 1.00 94.44 75 GLU A N 1
ATOM 589 C CA . GLU A 1 75 ? -11.999 10.297 43.702 1.00 94.44 75 GLU A CA 1
ATOM 590 C C . GLU A 1 75 ? -12.649 8.929 43.915 1.00 94.44 75 GLU A C 1
ATOM 592 O O . GLU A 1 75 ? -13.546 8.753 44.743 1.00 94.44 75 GLU A O 1
ATOM 597 N N . PHE A 1 76 ? -12.149 7.940 43.179 1.00 95.19 76 PHE A N 1
ATOM 598 C CA . PHE A 1 76 ? -12.469 6.535 43.385 1.00 95.19 76 PHE A CA 1
ATOM 599 C C . PHE A 1 76 ? -11.450 5.912 44.347 1.00 95.19 76 PHE A C 1
ATOM 601 O O . PHE A 1 76 ? -10.247 5.996 44.100 1.00 95.19 76 PHE A O 1
ATOM 608 N N . VAL A 1 77 ? -11.931 5.276 45.421 1.00 93.19 77 VAL A N 1
ATOM 609 C CA . VAL A 1 77 ? -11.077 4.606 46.417 1.00 93.19 77 VAL A CA 1
ATOM 610 C C . VAL A 1 77 ? -11.038 3.100 46.164 1.00 93.19 77 VAL A C 1
ATOM 612 O O . VAL A 1 77 ? -9.972 2.537 45.922 1.00 93.19 77 VAL A O 1
ATOM 615 N N . LYS A 1 78 ? -12.201 2.441 46.212 1.00 92.94 78 LYS A N 1
ATOM 616 C CA . LYS A 1 78 ? -12.348 0.991 46.017 1.00 92.94 78 LYS A CA 1
ATOM 617 C C . LYS A 1 78 ? -13.778 0.624 45.618 1.00 92.94 78 LYS A C 1
ATOM 619 O O . LYS A 1 78 ? -14.689 1.444 45.713 1.00 92.94 78 LYS A O 1
ATOM 624 N N . TYR A 1 79 ? -13.975 -0.624 45.202 1.00 94.69 79 TYR A N 1
ATOM 625 C CA . TYR A 1 79 ? -15.300 -1.215 45.016 1.00 94.69 79 TYR A CA 1
ATOM 626 C C . TYR A 1 79 ? -15.402 -2.579 45.698 1.00 94.69 79 TYR A C 1
ATOM 628 O O . TYR A 1 79 ? -14.414 -3.313 45.800 1.00 94.69 79 TYR A O 1
ATOM 636 N N . GLU A 1 80 ? -16.607 -2.922 46.132 1.00 93.38 80 GLU A N 1
ATOM 637 C CA . GLU A 1 80 ? -16.943 -4.180 46.789 1.00 93.38 80 GLU A CA 1
ATOM 638 C C . GLU A 1 80 ? -18.299 -4.681 46.283 1.00 93.38 80 GLU A C 1
ATOM 640 O O . GLU A 1 80 ? -19.191 -3.898 45.943 1.00 93.38 80 GLU A O 1
ATOM 645 N N . PHE A 1 81 ? -18.449 -6.002 46.227 1.00 94.06 81 PHE A N 1
ATOM 646 C CA . PHE A 1 81 ? -19.720 -6.644 45.917 1.00 94.06 81 PHE A CA 1
ATOM 647 C C . PHE A 1 81 ? -20.348 -7.171 47.197 1.00 94.06 81 PHE A C 1
ATOM 649 O O . PHE A 1 81 ? -19.691 -7.855 47.981 1.00 94.06 81 PHE A O 1
ATOM 656 N N . GLU A 1 82 ? -21.632 -6.895 47.388 1.00 94.06 82 GLU A N 1
ATOM 657 C CA . GLU A 1 82 ? -22.405 -7.583 48.415 1.00 94.06 82 GLU A CA 1
ATOM 658 C C . GLU A 1 82 ? -22.826 -8.972 47.933 1.00 94.06 82 GLU A C 1
ATOM 660 O O . GLU A 1 82 ? -22.860 -9.260 46.735 1.00 94.06 82 GLU A O 1
ATOM 665 N N . ALA A 1 83 ? -23.185 -9.845 48.874 1.00 93.25 83 ALA A N 1
ATOM 666 C CA . ALA A 1 83 ? -23.727 -11.146 48.523 1.00 93.25 83 ALA A CA 1
ATOM 667 C C . ALA A 1 83 ? -25.027 -10.992 47.703 1.00 93.25 83 ALA A C 1
ATOM 669 O O . ALA A 1 83 ? -25.845 -10.109 47.997 1.00 93.25 83 ALA A O 1
ATOM 670 N N . PRO A 1 84 ? -25.250 -11.849 46.690 1.00 94.50 84 PRO A N 1
ATOM 671 C CA . PRO A 1 84 ? -26.512 -11.868 45.966 1.00 94.50 84 PRO A CA 1
ATOM 672 C C . PRO A 1 84 ? -27.667 -12.153 46.935 1.00 94.50 84 PRO A C 1
ATOM 674 O O . PRO A 1 84 ? -27.559 -12.991 47.829 1.00 94.50 84 PRO A O 1
ATOM 677 N N . LYS A 1 85 ? -28.785 -11.440 46.759 1.00 93.38 85 LYS A N 1
ATOM 678 C CA . LYS A 1 85 ? -29.955 -11.536 47.655 1.00 93.38 85 LYS A CA 1
ATOM 679 C C . LYS A 1 85 ? -30.678 -12.882 47.568 1.00 93.38 85 LYS A C 1
ATOM 681 O O . LYS A 1 85 ? -31.355 -13.256 48.519 1.00 93.38 85 LYS A O 1
ATOM 686 N N . PHE A 1 86 ? -30.572 -13.544 46.420 1.00 94.56 86 PHE A N 1
ATOM 687 C CA . PHE A 1 86 ? -31.232 -14.802 46.086 1.00 94.56 86 PHE A CA 1
ATOM 688 C C . PHE A 1 86 ? -30.234 -15.706 45.368 1.00 94.56 86 PHE A C 1
ATOM 690 O O . PHE A 1 86 ? -29.326 -15.211 44.690 1.00 94.56 86 PHE A O 1
ATOM 697 N N . ASP A 1 87 ? -30.404 -17.016 45.503 1.00 95.56 87 ASP A N 1
ATOM 698 C CA . ASP A 1 87 ? -29.596 -17.983 44.763 1.00 95.56 87 ASP A CA 1
ATOM 699 C C . ASP A 1 87 ? -30.105 -18.195 43.320 1.00 95.56 87 ASP A C 1
ATOM 701 O O . ASP A 1 87 ? -31.083 -17.597 42.863 1.00 95.56 87 ASP A O 1
ATOM 705 N N . VAL A 1 88 ? -29.407 -19.044 42.561 1.00 95.44 88 VAL A N 1
ATOM 706 C CA . VAL A 1 88 ? -29.716 -19.311 41.147 1.00 95.44 88 VAL A CA 1
ATOM 707 C C . VAL A 1 88 ? -31.098 -19.954 40.966 1.00 95.44 88 VAL A C 1
ATOM 709 O O . VAL A 1 88 ? -31.786 -19.650 39.988 1.00 95.44 88 VAL A O 1
ATOM 712 N N . ASP A 1 89 ? -31.517 -20.833 41.877 1.00 94.81 89 ASP A N 1
ATOM 713 C CA . ASP A 1 89 ? -32.766 -21.585 41.744 1.00 94.81 89 ASP A CA 1
ATOM 714 C C . ASP A 1 89 ? -33.972 -20.740 42.170 1.00 94.81 89 ASP A C 1
ATOM 716 O O . ASP A 1 89 ? -35.008 -20.764 41.499 1.00 94.81 89 ASP A O 1
ATOM 720 N N . GLU A 1 90 ? -33.819 -19.902 43.195 1.00 95.00 90 GLU A N 1
ATOM 721 C CA . GLU A 1 90 ? -34.795 -18.879 43.566 1.00 95.00 90 GLU A CA 1
ATOM 722 C C . GLU A 1 90 ? -34.989 -17.854 42.445 1.00 95.00 90 GLU A C 1
ATOM 724 O O . GLU A 1 90 ? -36.127 -17.506 42.117 1.00 95.00 90 GLU A O 1
ATOM 729 N N . CYS A 1 91 ? -33.902 -17.397 41.810 1.00 96.31 91 CYS A N 1
ATOM 730 C CA . CYS A 1 91 ? -33.990 -16.474 40.680 1.00 96.31 91 CYS A CA 1
ATOM 731 C C . CYS A 1 91 ? -34.751 -17.077 39.493 1.00 96.31 91 CYS A C 1
ATOM 733 O O . CYS A 1 91 ? -35.541 -16.372 38.867 1.00 96.31 91 CYS A O 1
ATOM 735 N N . ARG A 1 92 ? -34.566 -18.373 39.210 1.00 94.12 92 ARG A N 1
ATOM 736 C CA . ARG A 1 92 ? -35.322 -19.099 38.175 1.00 94.12 92 ARG A CA 1
ATOM 737 C C . ARG A 1 92 ? -36.807 -19.217 38.508 1.00 94.12 92 ARG A C 1
ATOM 739 O O . ARG A 1 92 ? -37.635 -19.006 37.634 1.00 94.12 92 ARG A O 1
ATOM 746 N N . GLN A 1 93 ? -37.152 -19.552 39.751 1.00 95.56 93 GLN A N 1
ATOM 747 C CA . GLN A 1 93 ? -38.550 -19.757 40.157 1.00 95.56 93 GLN A CA 1
ATOM 748 C C . GLN A 1 93 ? -39.349 -18.455 40.259 1.00 95.56 93 GLN A C 1
ATOM 750 O O . GLN A 1 93 ? -40.564 -18.464 40.081 1.00 95.56 93 GLN A O 1
ATOM 755 N N . ARG A 1 94 ? -38.680 -17.346 40.592 1.00 95.31 94 ARG A N 1
ATOM 756 C CA . ARG A 1 94 ? -39.311 -16.043 40.851 1.00 95.31 94 ARG A CA 1
ATOM 757 C C . ARG A 1 94 ? -39.170 -15.049 39.698 1.00 95.31 94 ARG A C 1
ATOM 759 O O . ARG A 1 94 ? -39.478 -13.875 39.890 1.00 95.31 94 ARG A O 1
ATOM 766 N N . ASP A 1 95 ? -38.668 -15.494 38.549 1.00 95.06 95 ASP A N 1
ATOM 767 C CA . ASP A 1 95 ? -38.380 -14.654 37.383 1.00 95.06 95 ASP A CA 1
ATOM 768 C C . ASP A 1 95 ? -37.477 -13.443 37.692 1.00 95.06 95 ASP A C 1
ATOM 770 O O . ASP A 1 95 ? -37.625 -12.359 37.125 1.00 95.06 95 ASP A O 1
ATOM 774 N N . LEU A 1 96 ? -36.504 -13.623 38.593 1.00 95.25 96 LEU A N 1
ATOM 775 C CA . LEU A 1 96 ? -35.545 -12.587 38.992 1.00 95.25 96 LEU A CA 1
ATOM 776 C C . LEU A 1 96 ? -34.218 -12.730 38.232 1.00 95.25 96 LEU A C 1
ATOM 778 O O . LEU A 1 96 ? -33.919 -13.763 37.634 1.00 95.25 96 LEU A O 1
ATOM 782 N N . THR A 1 97 ? -33.403 -11.677 38.258 1.00 96.75 97 THR A N 1
ATOM 783 C CA . THR A 1 97 ? -32.028 -11.709 37.737 1.00 96.75 97 THR A CA 1
ATOM 784 C C . THR A 1 97 ? -31.068 -12.088 38.863 1.00 96.75 97 THR A C 1
ATOM 786 O O . THR A 1 97 ? -31.127 -11.495 39.939 1.00 96.75 97 THR A O 1
ATOM 789 N N . TYR A 1 98 ? -30.188 -13.062 38.621 1.00 97.00 98 TYR A N 1
ATOM 790 C CA . TYR A 1 98 ? -29.150 -13.450 39.579 1.00 97.00 98 TYR A CA 1
ATOM 791 C C . TYR A 1 98 ? -28.014 -12.423 39.533 1.00 97.00 98 TYR A C 1
ATOM 793 O O . TYR A 1 98 ? -27.262 -12.365 38.559 1.00 97.00 98 TYR A O 1
ATOM 801 N N . ALA A 1 99 ? -27.932 -11.568 40.553 1.00 96.62 99 ALA A N 1
ATOM 802 C CA . ALA A 1 99 ? -27.034 -10.418 40.587 1.00 96.62 99 ALA A CA 1
ATOM 803 C C . ALA A 1 99 ? -26.585 -10.069 42.014 1.00 96.62 99 ALA A C 1
ATOM 805 O O . ALA A 1 99 ? -27.285 -10.362 42.986 1.00 96.62 99 ALA A O 1
ATOM 806 N N . ALA A 1 100 ? -25.435 -9.404 42.115 1.00 95.88 100 ALA A N 1
ATOM 807 C CA . ALA A 1 100 ? -24.876 -8.875 43.353 1.00 95.88 100 ALA A CA 1
ATOM 808 C C . ALA A 1 100 ? -24.857 -7.334 43.338 1.00 95.88 100 ALA A C 1
ATOM 810 O O . ALA A 1 100 ? -24.442 -6.749 42.332 1.00 95.88 100 ALA A O 1
ATOM 811 N N . PRO A 1 101 ? -25.261 -6.665 44.434 1.00 96.25 101 PRO A N 1
ATOM 812 C CA . PRO A 1 101 ? -25.115 -5.218 44.578 1.00 96.25 101 PRO A CA 1
ATOM 813 C C . PRO A 1 101 ? -23.646 -4.781 44.497 1.00 96.25 101 PRO A C 1
ATOM 815 O O . PRO A 1 101 ? -22.808 -5.283 45.246 1.00 96.25 101 PRO A O 1
ATOM 818 N N . LEU A 1 102 ? -23.334 -3.821 43.623 1.00 96.06 102 LEU A N 1
ATOM 819 C CA . LEU A 1 102 ? -22.021 -3.182 43.533 1.00 96.06 102 LEU A CA 1
ATOM 820 C C . LEU A 1 102 ? -22.010 -1.900 44.371 1.00 96.06 102 LEU A C 1
ATOM 822 O O . LEU A 1 102 ? -22.742 -0.947 44.083 1.00 96.06 102 LEU A O 1
ATOM 826 N N . LYS A 1 103 ? -21.146 -1.860 45.385 1.00 95.69 103 LYS A N 1
ATOM 827 C CA . LYS A 1 103 ? -20.866 -0.666 46.184 1.00 95.69 103 LYS A CA 1
ATOM 828 C C . LYS A 1 103 ? -19.496 -0.112 45.835 1.00 95.69 103 LYS A C 1
ATOM 830 O O . LYS A 1 103 ? -18.525 -0.852 45.706 1.00 95.69 103 LYS A O 1
ATOM 835 N N . VAL A 1 104 ? -19.421 1.202 45.682 1.00 95.62 104 VAL A N 1
ATOM 836 C CA . VAL A 1 104 ? -18.185 1.910 45.356 1.00 95.62 104 VAL A CA 1
ATOM 837 C C . VAL A 1 104 ? -17.931 2.963 46.419 1.00 95.62 104 VAL A C 1
ATOM 839 O O . VAL A 1 104 ? -18.774 3.829 46.647 1.00 95.62 104 VAL A O 1
ATOM 842 N N . THR A 1 105 ? -16.765 2.893 47.052 1.00 95.56 105 THR A N 1
ATOM 843 C CA . THR A 1 105 ? -16.299 3.903 47.999 1.00 95.56 105 THR A CA 1
ATOM 844 C C . THR A 1 105 ? -15.741 5.075 47.204 1.00 95.56 105 THR A C 1
ATOM 846 O O . THR A 1 105 ? -14.718 4.956 46.517 1.00 95.56 105 THR A O 1
ATOM 849 N N . LEU A 1 106 ? -16.431 6.209 47.278 1.00 95.69 106 LEU A N 1
ATOM 850 C CA . LEU A 1 106 ? -16.027 7.452 46.634 1.00 95.69 106 LEU A CA 1
ATOM 851 C C . LEU A 1 106 ? -15.624 8.475 47.688 1.00 95.69 106 LEU A C 1
ATOM 853 O O . LEU A 1 106 ? -16.225 8.551 48.761 1.00 95.69 106 LEU A O 1
ATOM 857 N N . ARG A 1 107 ? -14.627 9.292 47.357 1.00 95.69 107 ARG A N 1
ATOM 858 C CA . ARG A 1 107 ? -14.139 10.373 48.208 1.00 95.69 107 ARG A CA 1
ATOM 859 C C . ARG A 1 107 ? -14.351 11.712 47.519 1.00 95.69 107 ARG A C 1
ATOM 861 O O . ARG A 1 107 ? -13.761 11.976 46.479 1.00 95.69 107 ARG A O 1
ATOM 868 N N . LEU A 1 108 ? -15.181 12.564 48.108 1.00 94.56 108 LEU A N 1
ATOM 869 C CA . LEU A 1 108 ? -15.371 13.946 47.689 1.00 94.56 108 LEU A CA 1
ATOM 870 C C . LEU A 1 108 ? -14.416 14.847 48.474 1.00 94.56 108 LEU A C 1
ATOM 872 O O . LEU A 1 108 ? -14.538 14.970 49.692 1.00 94.56 108 LEU A O 1
ATOM 876 N N . ILE A 1 109 ? -13.497 15.492 47.768 1.00 92.94 109 ILE A N 1
ATOM 877 C CA . ILE A 1 109 ? -12.580 16.495 48.306 1.00 92.94 109 ILE A CA 1
ATOM 878 C C . ILE A 1 109 ? -13.103 17.868 47.897 1.00 92.94 109 ILE A C 1
ATOM 880 O O . ILE A 1 109 ? -13.289 18.139 46.710 1.00 92.94 109 ILE A O 1
ATOM 884 N N . VAL A 1 110 ? -13.349 18.732 48.876 1.00 90.69 110 VAL A N 1
ATOM 885 C CA . VAL A 1 110 ? -13.719 20.133 48.661 1.00 90.69 110 VAL A CA 1
ATOM 886 C C . VAL A 1 110 ? -12.494 20.987 48.951 1.00 90.69 110 VAL A C 1
ATOM 888 O O . VAL A 1 110 ? -11.889 20.869 50.017 1.00 90.69 110 VAL A O 1
ATOM 891 N N . PHE A 1 111 ? -12.130 21.843 48.006 1.00 89.69 111 PHE A N 1
ATOM 892 C CA . PHE A 1 111 ? -11.028 22.784 48.128 1.00 89.69 111 PHE A CA 1
ATOM 893 C C . PHE A 1 111 ? -11.550 24.165 48.526 1.00 89.69 111 PHE A C 1
ATOM 895 O O . PHE A 1 111 ? -12.609 24.592 48.065 1.00 89.69 111 PHE A O 1
ATOM 902 N N . ASP A 1 112 ? -10.794 24.863 49.367 1.00 85.25 112 ASP A N 1
ATOM 903 C CA . ASP A 1 112 ? -10.909 26.306 49.544 1.00 85.25 112 ASP A CA 1
ATOM 904 C C . ASP A 1 112 ? -9.907 26.975 48.601 1.00 85.25 112 ASP A C 1
ATOM 906 O O . ASP A 1 112 ? -8.717 26.628 48.612 1.00 85.25 112 ASP A O 1
ATOM 910 N N . ILE A 1 113 ? -10.403 27.862 47.742 1.00 80.75 113 ILE A N 1
ATOM 911 C CA . ILE A 1 113 ? -9.601 28.561 46.738 1.00 80.75 113 ILE A CA 1
ATOM 912 C C . ILE A 1 113 ? -9.481 30.007 47.195 1.00 80.75 113 ILE A C 1
ATOM 914 O O . ILE A 1 113 ? -10.472 30.730 47.230 1.00 80.75 113 ILE A O 1
ATOM 918 N N . ASP A 1 114 ? -8.264 30.412 47.535 1.00 79.94 114 ASP A N 1
ATOM 919 C CA . ASP A 1 114 ? -7.947 31.806 47.832 1.00 79.94 114 ASP A CA 1
ATOM 920 C C . ASP A 1 114 ? -8.012 32.632 46.532 1.00 79.94 114 ASP A C 1
ATOM 922 O O . ASP A 1 114 ? -7.290 32.342 45.573 1.00 79.94 114 ASP A O 1
ATOM 926 N N . GLU A 1 115 ? -8.903 33.628 46.485 1.00 74.12 115 GLU A N 1
ATOM 927 C CA . GLU A 1 115 ? -9.150 34.467 45.302 1.00 74.12 115 GLU A CA 1
ATOM 928 C C . GLU A 1 115 ? -7.942 35.347 44.925 1.00 74.12 115 GLU A C 1
ATOM 930 O O . GLU A 1 115 ? -7.790 35.687 43.750 1.00 74.12 115 GLU A O 1
ATOM 935 N N . ASP A 1 116 ? -7.053 35.655 45.877 1.00 73.56 116 ASP A N 1
ATOM 936 C CA . ASP A 1 116 ? -5.891 36.527 45.667 1.00 73.56 116 ASP A CA 1
ATOM 937 C C . ASP A 1 116 ? -4.636 35.742 45.248 1.00 73.56 116 ASP A C 1
ATOM 939 O O . ASP A 1 116 ? -3.829 36.222 44.448 1.00 73.56 116 ASP A O 1
ATOM 943 N N . THR A 1 117 ? -4.449 34.525 45.778 1.00 74.69 117 THR A N 1
ATOM 944 C CA . THR A 1 117 ? -3.236 33.714 45.538 1.00 74.69 117 THR A CA 1
ATOM 945 C C . THR A 1 117 ? -3.450 32.516 44.612 1.00 74.69 117 THR A C 1
ATOM 947 O O . THR A 1 117 ? -2.476 31.930 44.131 1.00 74.69 117 THR A O 1
ATOM 950 N N . GLY A 1 118 ? -4.702 32.120 44.357 1.00 72.31 118 GLY A N 1
ATOM 951 C CA . GLY A 1 118 ? -5.046 30.908 43.606 1.00 72.31 118 GLY A CA 1
ATOM 952 C C . GLY A 1 118 ? -4.609 29.607 44.294 1.00 72.31 118 GLY A C 1
ATOM 953 O O . GLY A 1 118 ? -4.658 28.535 43.681 1.00 72.31 118 GLY A O 1
ATOM 954 N N . ALA A 1 119 ? -4.154 29.679 45.550 1.00 73.69 119 ALA A N 1
ATOM 955 C CA . ALA A 1 119 ? -3.712 28.527 46.314 1.00 73.69 119 ALA A CA 1
ATOM 956 C C . ALA A 1 119 ? -4.914 27.647 46.689 1.00 73.69 119 ALA A C 1
ATOM 958 O O . ALA A 1 119 ? -5.904 28.120 47.247 1.00 73.69 119 ALA A O 1
ATOM 959 N N . LYS A 1 120 ? -4.817 26.347 46.383 1.00 78.81 120 LYS A N 1
ATOM 960 C CA . LYS A 1 120 ? -5.829 25.348 46.743 1.00 78.81 120 LYS A CA 1
ATOM 961 C C . LYS A 1 120 ? -5.472 24.720 48.081 1.00 78.81 120 LYS A C 1
ATOM 963 O O . LYS A 1 120 ? -4.458 24.030 48.182 1.00 78.81 120 LYS A O 1
ATOM 968 N N . SER A 1 121 ? -6.316 24.915 49.087 1.00 83.50 121 SER A N 1
ATOM 969 C CA . SER A 1 121 ? -6.218 24.203 50.364 1.00 83.50 121 SER A CA 1
ATOM 970 C C . SER A 1 121 ? -7.388 23.235 50.520 1.00 83.50 121 SER A C 1
ATOM 972 O O . SER A 1 121 ? -8.452 23.433 49.940 1.00 83.50 121 SER A O 1
ATOM 974 N N . ILE A 1 122 ? -7.190 22.130 51.237 1.00 85.44 122 ILE A N 1
ATOM 975 C CA . ILE A 1 122 ? -8.256 21.145 51.450 1.00 85.44 122 ILE A CA 1
ATOM 976 C C . ILE A 1 122 ? -9.180 21.680 52.543 1.00 85.44 122 ILE A C 1
ATOM 978 O O . ILE A 1 122 ? -8.748 21.863 53.680 1.00 85.44 122 ILE A O 1
ATOM 982 N N . LYS A 1 123 ? -10.449 21.902 52.198 1.00 88.25 123 LYS A N 1
ATOM 983 C CA . LYS A 1 123 ? -11.488 22.345 53.129 1.00 88.25 123 LYS A CA 1
ATOM 984 C C . LYS A 1 123 ? -12.139 21.174 53.848 1.00 88.25 123 LYS A C 1
ATOM 986 O O . LYS A 1 123 ? -12.313 21.216 55.060 1.00 88.25 123 LYS A O 1
ATOM 991 N N . ASP A 1 124 ? -12.536 20.155 53.091 1.00 88.38 124 ASP A N 1
ATOM 992 C CA . ASP A 1 124 ? -13.276 19.010 53.617 1.00 88.38 124 ASP A CA 1
ATOM 993 C C . ASP A 1 124 ? -13.026 17.761 52.765 1.00 88.38 124 ASP A C 1
ATOM 995 O O . ASP A 1 124 ? -12.804 17.855 51.554 1.00 88.38 124 ASP A O 1
ATOM 999 N N . ILE A 1 125 ? -13.075 16.5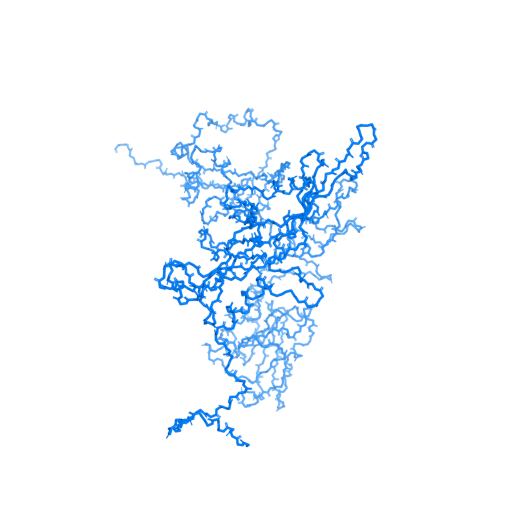93 53.401 1.00 92.44 125 ILE A N 1
ATOM 1000 C CA . ILE A 1 125 ? -12.984 15.289 52.746 1.00 92.44 125 ILE A CA 1
ATOM 1001 C C . ILE A 1 125 ? -14.127 14.425 53.270 1.00 92.44 125 ILE A C 1
ATOM 1003 O O . ILE A 1 125 ? -14.165 14.077 54.449 1.00 92.44 125 ILE A O 1
ATOM 1007 N N . LYS A 1 126 ? -15.037 14.032 52.376 1.00 93.19 126 LYS A N 1
ATOM 1008 C CA . LYS A 1 126 ? -16.134 13.109 52.684 1.00 93.19 126 LYS A CA 1
ATOM 1009 C C . LYS A 1 126 ? -15.968 11.823 51.898 1.00 93.19 126 LYS A C 1
ATOM 1011 O O . LYS A 1 126 ? -15.988 11.845 50.672 1.00 93.19 126 LYS A O 1
ATO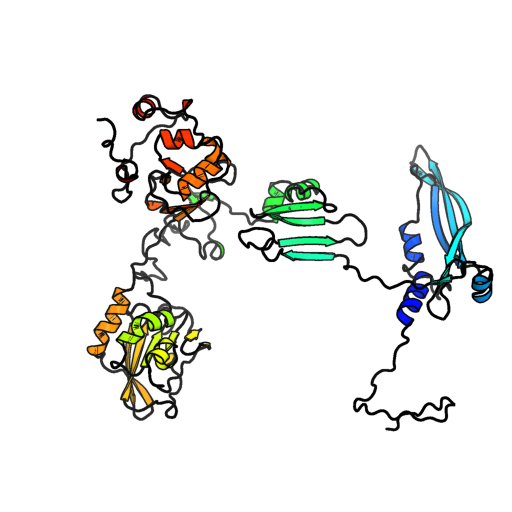M 1016 N N . GLU A 1 127 ? -15.830 10.709 52.602 1.00 95.75 127 GLU A N 1
ATOM 1017 C CA . GLU A 1 127 ? -15.760 9.373 52.011 1.00 95.75 127 GLU A CA 1
ATOM 1018 C C . GLU A 1 127 ? -17.063 8.621 52.295 1.00 95.75 127 GLU A C 1
ATOM 1020 O O . GLU A 1 127 ? -17.543 8.617 53.430 1.00 95.75 127 GLU A O 1
ATOM 1025 N N . GLN A 1 128 ? -17.670 8.036 51.261 1.00 94.88 128 GLN A N 1
ATOM 1026 C CA . GLN A 1 128 ? -18.940 7.325 51.386 1.00 94.88 128 GLN A CA 1
ATOM 1027 C C . GLN A 1 128 ? -19.044 6.167 50.392 1.00 94.88 128 GLN A C 1
ATOM 1029 O O . GLN A 1 128 ? -18.655 6.284 49.228 1.00 94.88 128 GLN A O 1
ATOM 1034 N N . ASP A 1 129 ? -19.657 5.075 50.848 1.00 94.88 129 ASP A N 1
ATOM 1035 C CA . ASP A 1 129 ? -20.050 3.958 49.995 1.00 94.88 129 ASP A CA 1
ATOM 1036 C C . ASP A 1 129 ? -21.356 4.272 49.266 1.00 94.88 129 ASP A C 1
ATOM 1038 O O . ASP A 1 129 ? -22.411 4.471 49.877 1.00 94.88 129 ASP A O 1
ATOM 1042 N N . VAL A 1 130 ? -21.285 4.295 47.939 1.00 95.56 130 VAL A N 1
ATOM 1043 C CA . VAL A 1 130 ? -22.415 4.566 47.053 1.00 95.56 130 VAL A CA 1
ATOM 1044 C C . VAL A 1 130 ? -22.793 3.287 46.315 1.00 95.56 130 VAL A C 1
ATOM 1046 O O . VAL A 1 130 ? -21.944 2.599 45.748 1.00 95.56 130 VAL A O 1
ATOM 1049 N N . TYR A 1 131 ? -24.084 2.962 46.311 1.00 95.88 131 TYR A N 1
ATOM 1050 C CA . TYR A 1 131 ? -24.619 1.868 45.506 1.00 95.88 131 TYR A CA 1
ATOM 1051 C C . TYR A 1 131 ? -24.659 2.271 44.026 1.00 95.88 131 TYR A C 1
ATOM 1053 O O . TYR A 1 131 ? -25.310 3.253 43.670 1.00 95.88 131 TYR A O 1
ATOM 1061 N N . MET A 1 132 ? -23.977 1.503 43.174 1.00 93.62 132 MET A N 1
ATOM 1062 C CA . MET A 1 132 ? -23.840 1.772 41.736 1.00 93.62 132 MET A CA 1
ATOM 1063 C C . MET A 1 132 ? -24.745 0.903 40.851 1.00 93.62 132 MET A C 1
ATOM 1065 O O . MET A 1 132 ? -24.730 1.053 39.630 1.00 93.62 132 MET A O 1
ATOM 1069 N N . GLY A 1 133 ? -25.537 0.005 41.442 1.00 94.69 133 GLY A N 1
ATOM 1070 C CA . GLY A 1 133 ? -26.411 -0.921 40.720 1.00 94.69 133 GLY A CA 1
ATOM 1071 C C . GLY A 1 133 ? -26.112 -2.388 41.020 1.00 94.69 133 GLY A C 1
ATOM 1072 O O . GLY A 1 133 ? -25.148 -2.717 41.711 1.00 94.69 133 GLY A O 1
ATOM 1073 N N . ASP A 1 134 ? -26.952 -3.274 40.491 1.00 94.81 134 ASP A N 1
ATOM 1074 C CA . ASP A 1 134 ? -26.784 -4.723 40.611 1.00 94.81 134 ASP A CA 1
ATOM 1075 C C . ASP A 1 134 ? -26.027 -5.266 39.392 1.00 94.81 134 ASP A C 1
ATOM 1077 O O . ASP A 1 134 ? -26.437 -5.061 38.247 1.00 94.81 134 ASP A O 1
ATOM 1081 N N . MET A 1 135 ? -24.932 -5.987 39.634 1.00 95.00 135 MET A N 1
ATOM 1082 C CA . MET A 1 135 ? -24.148 -6.654 38.597 1.00 95.00 135 MET A CA 1
ATOM 1083 C C . MET A 1 135 ? -24.583 -8.118 38.466 1.00 95.00 135 MET A C 1
ATOM 1085 O O . MET A 1 135 ? -24.465 -8.864 39.443 1.00 95.00 135 MET A O 1
ATOM 1089 N N . PRO A 1 136 ? -25.076 -8.561 37.291 1.00 95.75 136 PRO A N 1
ATOM 1090 C CA . PRO A 1 136 ? -25.420 -9.962 37.064 1.00 95.75 136 PRO A CA 1
ATOM 1091 C C . PRO A 1 136 ? -24.228 -10.878 37.334 1.00 95.75 136 PRO A C 1
ATOM 1093 O O . PRO A 1 136 ? -23.132 -10.608 36.862 1.00 95.75 136 PRO A O 1
ATOM 1096 N N . LEU A 1 137 ? -24.427 -11.971 38.062 1.00 95.06 137 LEU A N 1
ATOM 1097 C CA . LEU A 1 137 ? -23.359 -12.929 38.337 1.00 95.06 137 LEU A CA 1
ATOM 1098 C C . LEU A 1 137 ? -23.440 -14.125 37.388 1.00 95.06 137 LEU A C 1
ATOM 1100 O O . LEU A 1 137 ? -24.521 -14.573 36.999 1.00 95.06 137 LEU A O 1
ATOM 1104 N N . MET A 1 138 ? -22.273 -14.653 37.022 1.00 95.62 138 MET A N 1
ATOM 1105 C CA . MET A 1 138 ? -22.172 -15.858 36.205 1.00 95.62 138 MET A CA 1
ATOM 1106 C C . MET A 1 138 ? -22.390 -17.101 37.078 1.00 95.62 138 MET A C 1
ATOM 1108 O O . MET A 1 138 ? -21.857 -17.209 38.182 1.00 95.62 138 MET A O 1
ATOM 1112 N N . THR A 1 139 ? -23.174 -18.059 36.588 1.00 93.88 139 THR A N 1
ATOM 1113 C CA . THR A 1 139 ? -23.364 -19.357 37.245 1.00 93.88 139 THR A CA 1
ATOM 1114 C C . THR A 1 139 ? -22.127 -20.246 37.079 1.00 93.88 139 THR A C 1
ATOM 1116 O O . THR A 1 139 ? -21.254 -20.005 36.242 1.00 93.88 139 THR A O 1
ATOM 1119 N N . LEU A 1 140 ? -22.078 -21.367 37.807 1.00 90.38 140 LEU A N 1
ATOM 1120 C CA . LEU A 1 140 ? -21.002 -22.359 37.678 1.00 90.38 140 LEU A CA 1
ATOM 1121 C C . LEU A 1 140 ? -20.829 -22.904 36.247 1.00 90.38 140 LEU A C 1
ATOM 1123 O O . LEU A 1 140 ? -19.714 -23.302 35.890 1.00 90.38 140 LEU A O 1
ATOM 1127 N N . ASN A 1 141 ? -21.903 -22.874 35.448 1.00 91.19 141 ASN A N 1
ATOM 1128 C CA . ASN A 1 141 ? -21.969 -23.384 34.078 1.00 91.19 141 ASN A CA 1
ATOM 1129 C C . ASN A 1 141 ? -21.567 -22.349 33.011 1.00 91.19 141 ASN A C 1
ATOM 1131 O O . ASN A 1 141 ? -21.590 -22.674 31.826 1.00 91.19 141 ASN A O 1
ATOM 1135 N N . GLY A 1 142 ? -21.211 -21.116 33.392 1.00 92.31 142 GLY A N 1
ATOM 1136 C CA . GLY A 1 142 ? -20.851 -20.065 32.432 1.00 92.31 142 GLY A CA 1
ATOM 1137 C C . GLY A 1 142 ? -22.052 -19.336 31.815 1.00 92.31 142 GLY A C 1
ATOM 1138 O O . GLY A 1 142 ? -21.952 -18.792 30.716 1.00 92.31 142 GLY A O 1
ATOM 1139 N N . THR A 1 143 ? -23.200 -19.358 32.493 1.00 95.06 143 THR A N 1
ATOM 1140 C CA . THR A 1 143 ? -24.463 -18.749 32.044 1.00 95.06 143 THR A CA 1
ATOM 1141 C C . THR A 1 143 ? -24.902 -17.634 32.996 1.00 95.06 143 THR A C 1
ATOM 1143 O O . THR A 1 143 ? -24.362 -17.500 34.091 1.00 95.06 143 THR A O 1
ATOM 1146 N N . PHE A 1 144 ? -25.894 -16.841 32.599 1.00 96.88 144 PHE A N 1
ATOM 1147 C CA . PHE A 1 144 ? -26.498 -15.781 33.410 1.00 96.88 144 PHE A CA 1
ATOM 1148 C C . PHE A 1 144 ? -27.999 -16.015 33.545 1.00 96.88 144 PHE A C 1
ATOM 1150 O O . PHE A 1 144 ? -28.650 -16.347 32.558 1.00 96.88 144 PHE A O 1
ATOM 1157 N N . ILE A 1 145 ? -28.571 -15.797 34.730 1.00 97.31 145 ILE A N 1
ATOM 1158 C CA . ILE A 1 145 ? -30.030 -15.785 34.903 1.00 97.31 145 ILE A CA 1
ATOM 1159 C C . ILE A 1 145 ? -30.512 -14.343 34.793 1.00 97.31 145 ILE A C 1
ATOM 1161 O O . ILE A 1 145 ? -30.191 -13.525 35.651 1.00 97.31 145 ILE A O 1
ATOM 1165 N N . VAL A 1 146 ? -31.278 -14.037 33.746 1.00 96.69 146 VAL A N 1
ATOM 1166 C CA . VAL A 1 146 ? -31.870 -12.714 33.510 1.00 96.69 146 VAL A CA 1
ATOM 1167 C C . VAL A 1 146 ? -33.377 -12.880 33.403 1.00 96.69 146 VAL A C 1
ATOM 1169 O O . VAL A 1 146 ? -33.860 -13.510 32.460 1.00 96.69 146 VAL A O 1
ATOM 1172 N N . ASN A 1 147 ? -34.106 -12.305 34.359 1.00 95.62 147 ASN A N 1
ATOM 1173 C CA . ASN A 1 147 ? -35.560 -12.443 34.497 1.00 95.62 147 ASN A CA 1
ATOM 1174 C C . ASN A 1 147 ? -36.003 -13.921 34.452 1.00 95.62 147 ASN A C 1
ATOM 1176 O O . ASN A 1 147 ? -36.742 -14.326 33.556 1.00 95.62 147 ASN A O 1
ATOM 1180 N N . GLY A 1 148 ? -35.430 -14.757 35.327 1.00 93.25 148 GLY A N 1
ATOM 1181 C CA . GLY A 1 148 ? -35.707 -16.200 35.419 1.00 93.25 148 GLY A CA 1
ATOM 1182 C C . GLY A 1 148 ? -35.128 -17.069 34.304 1.00 93.25 148 GLY A C 1
ATOM 1183 O O . GLY A 1 148 ? -34.989 -18.279 34.466 1.00 93.25 148 GLY A O 1
ATOM 1184 N N . THR A 1 149 ? -34.735 -16.469 33.179 1.00 95.88 149 THR A N 1
ATOM 1185 C CA . THR A 1 149 ? -34.284 -17.202 31.995 1.00 95.88 149 THR A CA 1
ATOM 1186 C C . THR A 1 149 ? -32.765 -17.288 31.938 1.00 95.88 149 THR A C 1
ATOM 1188 O O . THR A 1 149 ? -32.063 -16.289 32.095 1.00 95.88 149 THR A O 1
ATOM 1191 N N . GLU A 1 150 ? -32.251 -18.477 31.639 1.00 96.06 150 GLU A N 1
ATOM 1192 C CA . GLU A 1 150 ? -30.822 -18.710 31.458 1.00 96.06 150 GLU A CA 1
ATOM 1193 C C . GLU A 1 150 ? -30.344 -18.210 30.086 1.00 96.06 150 GLU A C 1
ATOM 1195 O O . GLU A 1 150 ? -30.905 -18.544 29.040 1.00 96.06 150 GLU A O 1
ATOM 1200 N N . ARG A 1 151 ? -29.308 -17.373 30.089 1.00 96.25 151 ARG A N 1
ATOM 1201 C CA . ARG A 1 151 ? -28.728 -16.718 28.914 1.00 96.25 151 ARG A CA 1
ATOM 1202 C C . ARG A 1 151 ? -27.224 -16.937 28.857 1.00 96.25 151 ARG A C 1
ATOM 1204 O O . ARG A 1 151 ? -26.562 -17.109 29.876 1.00 96.25 151 ARG A O 1
ATOM 1211 N N . VAL A 1 152 ? -26.679 -16.880 27.647 1.00 95.25 152 VAL A N 1
ATOM 1212 C CA . VAL A 1 152 ? -25.240 -16.983 27.381 1.00 95.25 152 VAL A CA 1
ATOM 1213 C C . VAL A 1 152 ? -24.797 -15.769 26.580 1.00 95.25 152 VAL A C 1
ATOM 1215 O O . VAL A 1 152 ? -25.500 -15.335 25.666 1.00 95.25 152 VAL A O 1
ATOM 1218 N N . ILE A 1 153 ? -23.624 -15.234 26.914 1.00 93.69 153 ILE A N 1
ATOM 1219 C CA . ILE A 1 153 ? -22.973 -14.172 26.148 1.00 93.69 153 ILE A CA 1
ATOM 1220 C C . ILE A 1 153 ? -21.980 -14.812 25.179 1.00 93.69 153 ILE A C 1
ATOM 1222 O O . ILE A 1 153 ? -21.084 -15.551 25.578 1.00 93.69 153 ILE A O 1
ATOM 1226 N N . VAL A 1 154 ? -22.150 -14.551 23.884 1.00 93.12 154 VAL A N 1
ATOM 1227 C CA . VAL A 1 154 ? -21.284 -15.112 22.839 1.00 93.12 154 VAL A CA 1
ATOM 1228 C C . VAL A 1 154 ? -20.084 -14.196 22.624 1.00 93.12 154 VAL A C 1
ATOM 1230 O O . VAL A 1 154 ? -20.244 -12.986 22.476 1.00 93.12 154 VAL A O 1
ATOM 1233 N N . SER A 1 155 ? -18.884 -14.776 22.568 1.00 91.06 155 SER A N 1
ATOM 1234 C CA . SER A 1 155 ? -17.662 -14.038 22.246 1.00 91.06 155 SER A CA 1
ATOM 1235 C C . SER A 1 155 ? -17.758 -13.444 20.840 1.00 91.06 155 SER A C 1
ATOM 1237 O O . SER A 1 155 ? -17.941 -14.160 19.854 1.00 91.06 155 SER A O 1
ATOM 1239 N N . GLN A 1 156 ? -17.635 -12.123 20.742 1.00 91.06 156 GLN A N 1
ATOM 1240 C CA . GLN A 1 156 ? -17.672 -11.422 19.467 1.00 91.06 156 GLN A CA 1
ATOM 1241 C C . GLN A 1 156 ? -16.292 -11.441 18.803 1.00 91.06 156 GLN A C 1
ATOM 1243 O O . GLN A 1 156 ? -15.282 -11.154 19.439 1.00 91.06 156 GLN A O 1
ATOM 1248 N N . MET A 1 157 ? -16.256 -11.702 17.496 1.00 91.06 157 MET A N 1
ATOM 1249 C CA . MET A 1 157 ? -15.064 -11.482 16.680 1.00 91.06 157 MET A CA 1
ATOM 1250 C C . MET A 1 157 ? -15.184 -10.133 15.969 1.00 91.06 157 MET A C 1
ATOM 1252 O O . MET A 1 157 ? -16.089 -9.927 15.158 1.00 91.06 157 MET A O 1
ATOM 1256 N N . HIS A 1 158 ? -14.271 -9.213 16.262 1.00 89.12 158 HIS A N 1
ATOM 1257 C CA . HIS A 1 158 ? -14.174 -7.921 15.588 1.00 89.12 158 HIS A CA 1
ATOM 1258 C C . HIS A 1 158 ? -12.740 -7.664 15.119 1.00 89.12 158 HIS A C 1
ATOM 1260 O O . HIS A 1 158 ? -11.800 -8.342 15.532 1.00 89.12 158 HIS A O 1
ATOM 1266 N N . ARG A 1 159 ? -12.563 -6.685 14.223 1.00 87.50 159 ARG A N 1
ATOM 1267 C CA . ARG A 1 159 ? -11.222 -6.273 13.791 1.00 87.50 159 ARG A CA 1
ATOM 1268 C C . ARG A 1 159 ? -10.489 -5.642 14.967 1.00 87.50 159 ARG A C 1
ATOM 1270 O O . ARG A 1 159 ? -11.076 -4.826 15.680 1.00 87.50 159 ARG A O 1
ATOM 1277 N N . SER A 1 160 ? -9.224 -6.008 15.143 1.00 93.19 160 SER A N 1
ATOM 1278 C CA . SER A 1 160 ? -8.371 -5.374 16.139 1.00 93.19 160 SER A CA 1
ATOM 1279 C C . SER A 1 160 ? -8.189 -3.888 15.809 1.00 93.19 160 SER A C 1
ATOM 1281 O O . SER A 1 160 ? -8.170 -3.520 14.629 1.00 93.19 160 SER A O 1
ATOM 1283 N N . PRO A 1 161 ? -8.033 -3.026 16.820 1.00 95.38 161 PRO A N 1
ATOM 1284 C CA . PRO A 1 161 ? -7.541 -1.676 16.601 1.00 95.38 161 PRO A CA 1
ATOM 1285 C C . PRO A 1 161 ? -6.185 -1.700 15.888 1.00 95.38 161 PRO A C 1
ATOM 1287 O O . PRO A 1 161 ? -5.378 -2.604 16.112 1.00 95.38 161 PRO A O 1
ATOM 1290 N N . GLY A 1 162 ? -5.934 -0.717 15.030 1.00 94.81 162 GLY A N 1
ATOM 1291 C CA . GLY A 1 162 ? -4.685 -0.609 14.282 1.00 94.81 162 GLY A CA 1
ATOM 1292 C C . GLY A 1 162 ? -4.857 -0.005 12.894 1.00 94.81 162 GLY A C 1
ATOM 1293 O O . GLY A 1 162 ? -5.902 0.560 12.562 1.00 94.81 162 GLY A O 1
ATOM 1294 N N . VAL A 1 163 ? -3.805 -0.129 12.086 1.00 96.25 163 VAL A N 1
ATOM 1295 C CA . VAL A 1 163 ? -3.755 0.387 10.715 1.00 96.25 163 VAL A CA 1
ATOM 1296 C C . VAL A 1 163 ? -3.840 -0.772 9.730 1.00 96.25 163 VAL A C 1
ATOM 1298 O O . VAL A 1 163 ? -3.069 -1.725 9.806 1.00 96.25 163 VAL A O 1
ATOM 1301 N N . PHE A 1 164 ? -4.776 -0.676 8.792 1.00 95.81 164 PHE A N 1
ATOM 1302 C CA . PHE A 1 164 ? -5.025 -1.682 7.767 1.00 95.81 164 PHE A CA 1
ATOM 1303 C C . PHE A 1 164 ? -4.777 -1.093 6.388 1.00 95.81 164 PHE A C 1
ATOM 1305 O O . PHE A 1 164 ? -5.362 -0.066 6.058 1.00 95.81 164 PHE A O 1
ATOM 1312 N N . PHE A 1 165 ? -3.976 -1.773 5.573 1.00 96.00 165 PHE A N 1
ATOM 1313 C CA . PHE A 1 165 ? -3.770 -1.433 4.168 1.00 96.00 165 PHE A CA 1
ATOM 1314 C C . PHE A 1 165 ? -4.520 -2.432 3.292 1.00 96.00 165 PHE A C 1
ATOM 1316 O O . PHE A 1 165 ? -4.416 -3.640 3.501 1.00 96.00 165 PHE A O 1
ATOM 1323 N N . ASP A 1 166 ? -5.285 -1.932 2.330 1.00 93.31 166 ASP A N 1
ATOM 1324 C CA . ASP A 1 166 ? -6.060 -2.751 1.401 1.00 93.31 166 ASP A CA 1
ATOM 1325 C C . ASP A 1 166 ? -6.081 -2.100 0.013 1.00 93.31 166 ASP A C 1
ATOM 1327 O O . ASP A 1 166 ? -5.710 -0.934 -0.153 1.00 93.31 166 ASP A O 1
ATOM 1331 N N . HIS A 1 167 ? -6.519 -2.848 -0.993 1.00 90.88 167 HIS A N 1
ATOM 1332 C CA . HIS A 1 167 ? -6.772 -2.315 -2.323 1.00 90.88 167 HIS A CA 1
ATOM 1333 C C . HIS A 1 167 ? -8.054 -2.899 -2.913 1.00 90.88 167 HIS A C 1
ATOM 1335 O O . HIS A 1 167 ? -8.444 -4.035 -2.651 1.00 90.88 167 HIS A O 1
ATOM 1341 N N . ASP A 1 168 ? -8.704 -2.138 -3.784 1.00 88.75 168 ASP A N 1
ATOM 1342 C CA . ASP A 1 168 ? -10.004 -2.497 -4.358 1.00 88.75 168 ASP A CA 1
ATOM 1343 C C . ASP A 1 168 ? -9.968 -3.644 -5.395 1.00 88.75 168 ASP A C 1
ATOM 1345 O O . ASP A 1 168 ? -10.982 -3.960 -6.025 1.00 88.75 168 ASP A O 1
ATOM 1349 N N . LYS A 1 169 ? -8.795 -4.260 -5.595 1.00 85.50 169 LYS A N 1
ATOM 1350 C CA . LYS A 1 169 ? -8.524 -5.293 -6.612 1.00 85.50 169 LYS A CA 1
ATOM 1351 C C . LYS A 1 169 ? -8.931 -4.865 -8.032 1.00 85.50 169 LYS A C 1
ATOM 1353 O O . LYS A 1 169 ? -9.285 -5.719 -8.839 1.00 85.50 169 LYS A O 1
ATOM 1358 N N . GLY A 1 170 ? -8.897 -3.559 -8.322 1.00 80.12 170 GLY A N 1
ATOM 1359 C CA . GLY A 1 170 ? -9.212 -2.995 -9.635 1.00 80.12 170 GLY A CA 1
ATOM 1360 C C . GLY A 1 170 ? -10.701 -3.017 -9.984 1.00 80.12 170 GLY A C 1
ATOM 1361 O O . GLY A 1 170 ? -11.054 -2.881 -11.152 1.00 80.12 170 GLY A O 1
ATOM 1362 N N . LYS A 1 171 ? -11.586 -3.222 -8.998 1.00 81.62 171 LYS A N 1
ATOM 1363 C CA . LYS A 1 171 ? -13.037 -3.320 -9.220 1.00 81.62 171 LYS A CA 1
ATOM 1364 C C . LYS A 1 171 ? -13.733 -1.966 -9.316 1.00 81.62 171 LYS A C 1
ATOM 1366 O O . LYS A 1 171 ? -14.799 -1.890 -9.920 1.00 81.62 171 LYS A O 1
ATOM 1371 N N . SER A 1 172 ? -13.186 -0.918 -8.701 1.00 78.12 172 SER A N 1
ATOM 1372 C CA . SER A 1 172 ? -13.906 0.356 -8.544 1.00 78.12 172 SER A CA 1
ATOM 1373 C C . SER A 1 172 ? -13.764 1.278 -9.748 1.00 78.12 172 SER A C 1
ATOM 1375 O O . SER A 1 172 ? -14.602 2.155 -9.941 1.00 78.12 172 SER A O 1
ATOM 1377 N N . HIS A 1 173 ? -12.718 1.107 -10.558 1.00 80.75 173 HIS A N 1
ATOM 1378 C CA . HIS A 1 173 ? -12.473 1.930 -11.736 1.00 80.75 173 HIS A CA 1
ATOM 1379 C C . HIS A 1 173 ? -12.319 1.056 -12.983 1.00 80.75 173 HIS A C 1
ATOM 1381 O O . HIS A 1 173 ? -11.589 0.068 -12.976 1.00 80.75 173 HIS A O 1
ATOM 1387 N N . SER A 1 174 ? -12.970 1.446 -14.081 1.00 76.88 174 SER A N 1
ATOM 1388 C CA . SER A 1 174 ? -13.013 0.678 -15.337 1.00 76.88 174 SER A CA 1
ATOM 1389 C C . SER A 1 174 ? -11.647 0.467 -15.993 1.00 76.88 174 SER A C 1
ATOM 1391 O O . SER A 1 174 ? -11.498 -0.440 -16.805 1.00 76.88 174 SER A O 1
ATOM 1393 N N . SER A 1 175 ? -10.637 1.263 -15.627 1.00 77.50 175 SER A N 1
ATOM 1394 C CA . SER A 1 175 ? -9.258 1.054 -16.085 1.00 77.50 175 SER A CA 1
ATOM 1395 C C . SER A 1 175 ? -8.573 -0.162 -15.451 1.00 77.50 175 SER A C 1
ATOM 1397 O O . SER A 1 175 ? -7.436 -0.449 -15.809 1.00 77.50 175 SER A O 1
ATOM 1399 N N . GLY A 1 176 ? -9.188 -0.814 -14.455 1.00 76.12 176 GLY A N 1
ATOM 1400 C CA . GLY A 1 176 ? -8.576 -1.913 -13.701 1.00 76.12 176 GLY A CA 1
ATOM 1401 C C . GLY A 1 176 ? -7.423 -1.481 -12.786 1.00 76.12 176 GLY A C 1
ATOM 1402 O O . GLY A 1 176 ? -6.711 -2.328 -12.249 1.00 76.12 176 GLY A O 1
ATOM 1403 N N . LYS A 1 177 ? -7.221 -0.169 -12.601 1.00 82.88 177 LYS A N 1
ATOM 1404 C CA . LYS A 1 177 ? -6.180 0.377 -11.723 1.00 82.88 177 LYS A CA 1
ATOM 1405 C C . LYS A 1 177 ? -6.495 0.022 -10.274 1.00 82.88 177 LYS A C 1
ATOM 1407 O O . LYS A 1 177 ? -7.615 0.239 -9.822 1.00 82.88 177 LYS A O 1
ATOM 1412 N N . LEU A 1 178 ? -5.494 -0.484 -9.559 1.00 85.81 178 LEU A N 1
ATOM 1413 C CA . LEU A 1 178 ? -5.611 -0.769 -8.134 1.00 85.81 178 LEU A CA 1
ATOM 1414 C C . LEU A 1 178 ? -5.669 0.545 -7.353 1.00 85.81 178 LEU A C 1
ATOM 1416 O O . LEU A 1 178 ? -4.743 1.352 -7.431 1.00 85.81 178 LEU A O 1
ATOM 1420 N N . LEU A 1 179 ? -6.744 0.746 -6.597 1.00 90.00 179 LEU A N 1
ATOM 1421 C CA . LEU A 1 179 ? -6.876 1.869 -5.675 1.00 90.00 179 LEU A CA 1
ATOM 1422 C C . LEU A 1 179 ? -6.537 1.393 -4.269 1.00 90.00 179 LEU A C 1
ATOM 1424 O O . LEU A 1 179 ? -7.244 0.555 -3.707 1.00 90.00 179 LEU A O 1
ATOM 1428 N N . PHE A 1 180 ? -5.441 1.918 -3.726 1.00 93.12 180 PHE A N 1
ATOM 1429 C CA . PHE A 1 180 ? -4.982 1.610 -2.377 1.00 93.12 180 PHE A CA 1
ATOM 1430 C C . PHE A 1 180 ? -5.703 2.476 -1.342 1.00 93.12 180 PHE A C 1
ATOM 1432 O O . PHE A 1 180 ? -6.015 3.645 -1.586 1.00 93.12 180 PHE A O 1
ATOM 1439 N N . ALA A 1 181 ? -5.934 1.903 -0.167 1.00 94.31 181 ALA A N 1
ATOM 1440 C CA . ALA A 1 181 ? -6.482 2.599 0.981 1.00 94.31 181 ALA A CA 1
ATOM 1441 C C . ALA A 1 181 ? -5.796 2.143 2.273 1.00 94.31 181 ALA A C 1
ATOM 1443 O O . ALA A 1 181 ? -5.445 0.974 2.433 1.00 94.31 181 ALA A O 1
ATOM 1444 N N . ALA A 1 182 ? -5.643 3.076 3.205 1.00 96.31 182 ALA A N 1
ATOM 1445 C CA . ALA A 1 182 ? -5.235 2.841 4.576 1.00 96.31 182 ALA A CA 1
ATOM 1446 C C . ALA A 1 182 ? -6.396 3.202 5.511 1.00 96.31 182 ALA A C 1
ATOM 1448 O O . ALA A 1 182 ? -7.025 4.245 5.358 1.00 96.31 182 ALA A O 1
ATOM 1449 N N . ARG A 1 183 ? -6.691 2.349 6.488 1.00 95.88 183 ARG A N 1
ATOM 1450 C CA . ARG A 1 183 ? -7.751 2.561 7.478 1.00 95.88 183 ARG A CA 1
ATOM 1451 C C . ARG A 1 183 ? -7.182 2.449 8.879 1.00 95.88 183 ARG A C 1
ATOM 1453 O O . ARG A 1 183 ? -6.656 1.402 9.246 1.00 95.88 183 ARG A O 1
ATOM 1460 N N . VAL A 1 184 ? -7.355 3.501 9.665 1.00 95.69 184 VAL A N 1
ATOM 1461 C CA . VAL A 1 184 ? -7.013 3.550 11.085 1.00 95.69 184 VAL A CA 1
ATOM 1462 C C . VAL A 1 184 ? -8.277 3.265 11.892 1.00 95.69 184 VAL A C 1
ATOM 1464 O O . VAL A 1 184 ? -9.230 4.047 11.878 1.00 95.69 184 VAL A O 1
ATOM 1467 N N . ILE A 1 185 ? -8.290 2.120 12.575 1.00 95.12 185 ILE A N 1
ATOM 1468 C CA . ILE A 1 185 ? -9.374 1.692 13.463 1.00 95.12 185 ILE A CA 1
ATOM 1469 C C . ILE A 1 185 ? -8.912 1.935 14.903 1.00 95.12 185 ILE A C 1
ATOM 1471 O O . ILE A 1 185 ? -8.039 1.204 15.378 1.00 95.12 185 ILE A O 1
ATOM 1475 N N . PRO A 1 186 ? -9.445 2.943 15.613 1.00 94.81 186 PRO A N 1
ATOM 1476 C CA . PRO A 1 186 ? -9.122 3.134 17.019 1.00 94.81 186 PRO A CA 1
ATOM 1477 C C . PRO A 1 186 ? -9.858 2.110 17.891 1.00 94.81 186 PRO A C 1
ATOM 1479 O O . PRO A 1 186 ? -10.880 1.551 17.492 1.00 94.81 186 PRO A O 1
ATOM 1482 N N . TYR A 1 187 ? -9.374 1.910 19.119 1.00 89.81 187 TYR A N 1
ATOM 1483 C CA . TYR A 1 187 ? -10.123 1.157 20.131 1.00 89.81 187 TYR A CA 1
ATOM 1484 C C . TYR A 1 187 ? -11.410 1.892 20.533 1.00 89.81 187 TYR A C 1
ATOM 1486 O O . TYR A 1 187 ? -12.465 1.284 20.691 1.00 89.81 187 TYR A O 1
ATOM 1494 N N . ARG A 1 188 ? -11.337 3.224 20.635 1.00 88.88 188 ARG A N 1
ATOM 1495 C CA . ARG A 1 188 ? -12.472 4.111 20.893 1.00 88.88 188 ARG A CA 1
ATOM 1496 C C . ARG A 1 188 ? -12.300 5.406 20.105 1.00 88.88 188 ARG A C 1
ATOM 1498 O O . ARG A 1 188 ? -11.217 5.981 20.112 1.00 88.88 188 ARG A O 1
ATOM 1505 N N . GLY A 1 189 ? -13.367 5.868 19.458 1.00 90.94 189 GLY A N 1
ATOM 1506 C CA . GLY A 1 189 ? -13.388 7.136 18.724 1.00 90.94 189 GLY A CA 1
ATOM 1507 C C . GLY A 1 189 ? -13.614 6.977 17.222 1.00 90.94 189 GLY A C 1
ATOM 1508 O O . GLY A 1 189 ? -14.055 5.926 16.750 1.00 90.94 189 GLY A O 1
ATOM 1509 N N . SER A 1 190 ? -13.339 8.055 16.492 1.00 93.25 190 SER A N 1
ATOM 1510 C CA . SER A 1 190 ? -13.634 8.163 15.065 1.00 93.25 190 SER A CA 1
ATOM 1511 C C . SER A 1 190 ? -12.655 7.392 14.189 1.00 93.25 190 SER A C 1
ATOM 1513 O O . SER A 1 190 ? -11.450 7.377 14.432 1.00 93.25 190 SER A O 1
ATOM 1515 N N . TRP A 1 191 ? -13.172 6.782 13.127 1.00 94.31 191 TRP A N 1
ATOM 1516 C CA . TRP A 1 191 ? -12.347 6.067 12.153 1.00 94.31 191 TRP A CA 1
ATOM 1517 C C . TRP A 1 191 ? -11.743 7.049 11.153 1.00 94.31 191 TRP A C 1
ATOM 1519 O O . TRP A 1 191 ? -12.438 7.955 10.684 1.00 94.31 191 TRP A O 1
ATOM 1529 N N . LEU A 1 192 ? -10.480 6.830 10.781 1.00 95.56 192 LEU A N 1
ATOM 1530 C CA . LEU A 1 192 ? -9.792 7.616 9.759 1.00 95.56 192 LEU A CA 1
ATOM 1531 C C . LEU A 1 192 ? -9.426 6.726 8.572 1.00 95.56 192 LEU A C 1
ATOM 1533 O O . LEU A 1 192 ? -8.621 5.806 8.697 1.00 95.56 192 LEU A O 1
ATOM 1537 N N . ASP A 1 193 ? -9.998 7.036 7.416 1.00 95.81 193 ASP A N 1
ATOM 1538 C CA . ASP A 1 193 ? -9.698 6.378 6.149 1.00 95.81 193 ASP A CA 1
ATOM 1539 C C . ASP A 1 193 ? -8.873 7.326 5.267 1.00 95.81 193 ASP A C 1
ATOM 1541 O O . ASP A 1 193 ? -9.234 8.490 5.097 1.00 95.81 193 ASP A O 1
ATOM 1545 N N . ILE A 1 194 ? -7.785 6.827 4.686 1.00 96.69 194 ILE A N 1
ATOM 1546 C CA . ILE A 1 194 ? -6.963 7.500 3.677 1.00 96.69 194 ILE A CA 1
ATOM 1547 C C . ILE A 1 194 ? -7.042 6.664 2.403 1.00 96.69 194 ILE A C 1
ATOM 1549 O O . ILE A 1 194 ? -6.751 5.474 2.431 1.00 96.69 194 ILE A O 1
ATOM 1553 N N . GLU A 1 195 ? -7.450 7.247 1.283 1.00 94.62 195 GLU A N 1
ATOM 1554 C CA . GLU A 1 195 ? -7.708 6.502 0.047 1.00 94.62 195 GLU A CA 1
ATOM 1555 C C . GLU A 1 195 ? -7.232 7.258 -1.195 1.00 94.62 195 GLU A C 1
ATOM 1557 O O . GLU A 1 195 ? -7.349 8.484 -1.281 1.00 94.62 195 GLU A O 1
ATOM 1562 N N . PHE A 1 196 ? -6.714 6.513 -2.171 1.00 93.69 196 PHE A N 1
ATOM 1563 C CA . PHE A 1 196 ? -6.397 7.037 -3.497 1.00 93.69 196 PHE A CA 1
ATOM 1564 C C . PHE A 1 196 ? -7.647 7.083 -4.376 1.00 93.69 196 PHE A C 1
ATOM 1566 O O . PHE A 1 196 ? -8.486 6.178 -4.354 1.00 93.69 196 PHE A O 1
ATOM 1573 N N . ASP A 1 197 ? -7.762 8.130 -5.189 1.00 89.31 197 ASP A N 1
ATOM 1574 C CA . ASP A 1 197 ? -8.709 8.157 -6.298 1.00 89.31 197 ASP A CA 1
ATOM 1575 C C . ASP A 1 197 ? -8.072 7.653 -7.608 1.00 89.31 197 ASP A C 1
ATOM 1577 O O . ASP A 1 197 ? -6.880 7.355 -7.695 1.00 89.31 197 ASP A O 1
ATOM 1581 N N . SER A 1 198 ? -8.873 7.562 -8.671 1.00 86.12 198 SER A N 1
ATOM 1582 C CA . SER A 1 198 ? -8.395 7.124 -9.988 1.00 86.12 198 SER A CA 1
ATOM 1583 C C . SER A 1 198 ? -7.366 8.067 -10.624 1.00 86.12 198 SER A C 1
ATOM 1585 O O . SER A 1 198 ? -6.667 7.658 -11.553 1.00 86.12 198 SER A O 1
ATOM 1587 N N . LYS A 1 199 ? -7.263 9.306 -10.133 1.00 87.75 199 LYS A N 1
ATOM 1588 C CA . LYS A 1 199 ? -6.358 10.363 -10.596 1.00 87.75 199 LYS A CA 1
ATOM 1589 C C . LYS A 1 199 ? -5.103 10.499 -9.720 1.00 87.75 199 LYS A C 1
ATOM 1591 O O . LYS A 1 199 ? -4.392 11.485 -9.868 1.00 87.75 199 LYS A O 1
ATOM 1596 N N . ASP A 1 200 ? -4.840 9.536 -8.833 1.00 87.81 200 ASP A N 1
ATOM 1597 C CA . ASP A 1 200 ? -3.730 9.551 -7.864 1.00 87.81 200 ASP A CA 1
ATOM 1598 C C . ASP A 1 200 ? -3.790 10.683 -6.828 1.00 87.81 200 ASP A C 1
ATOM 1600 O O . ASP A 1 200 ? -2.788 11.031 -6.207 1.00 87.81 200 ASP A O 1
ATOM 1604 N N . VAL A 1 201 ? -4.978 11.235 -6.581 1.00 91.44 201 VAL A N 1
ATOM 1605 C CA . VAL A 1 201 ? -5.194 12.213 -5.516 1.00 91.44 201 VAL A CA 1
ATOM 1606 C C . VAL A 1 201 ? -5.548 11.489 -4.222 1.00 91.44 201 VAL A C 1
ATOM 1608 O O . VAL A 1 201 ? -6.505 10.709 -4.151 1.00 91.44 201 VAL A O 1
ATOM 1611 N N . VAL A 1 202 ? -4.784 11.786 -3.172 1.00 95.31 202 VAL A N 1
ATOM 1612 C CA . VAL A 1 202 ? -4.974 11.205 -1.842 1.00 95.31 202 VAL A CA 1
ATOM 1613 C C . VAL A 1 202 ? -6.039 11.982 -1.073 1.00 95.31 202 VAL A C 1
ATOM 1615 O O . VAL A 1 202 ? -5.941 13.196 -0.865 1.00 95.31 202 VAL A O 1
ATOM 1618 N N . HIS A 1 203 ? -7.052 11.258 -0.613 1.00 95.88 203 HIS A N 1
ATOM 1619 C CA . HIS A 1 203 ? -8.157 11.790 0.171 1.00 95.88 203 HIS A CA 1
ATOM 1620 C C . HIS A 1 203 ? -8.146 11.205 1.580 1.00 95.88 203 HIS A C 1
ATOM 1622 O O . HIS A 1 203 ? -7.772 10.053 1.776 1.00 95.88 203 HIS A O 1
ATOM 1628 N N . ALA A 1 204 ? -8.610 11.989 2.548 1.00 96.50 204 ALA A N 1
ATOM 1629 C CA . ALA A 1 204 ? -8.939 11.535 3.889 1.00 96.50 204 ALA A CA 1
ATOM 1630 C C . ALA A 1 204 ? -10.461 11.536 4.093 1.00 96.50 204 ALA A C 1
ATOM 1632 O O . ALA A 1 204 ? -11.201 12.319 3.484 1.00 96.50 204 ALA A O 1
ATOM 1633 N N . ARG A 1 205 ? -10.940 10.661 4.973 1.00 94.94 205 ARG A N 1
ATOM 1634 C CA . ARG A 1 205 ? -12.348 10.544 5.339 1.00 94.94 205 ARG A CA 1
ATOM 1635 C C . ARG A 1 205 ? -12.470 10.148 6.806 1.00 94.94 205 ARG A C 1
ATOM 1637 O O . ARG A 1 205 ? -11.939 9.127 7.225 1.00 94.94 205 ARG A O 1
ATOM 1644 N N . ILE A 1 206 ? -13.211 10.945 7.568 1.00 95.06 206 ILE A N 1
ATOM 1645 C CA . ILE A 1 206 ? -13.457 10.718 8.998 1.00 95.06 206 ILE A CA 1
ATOM 1646 C C . ILE A 1 206 ? -14.866 10.141 9.164 1.00 95.06 206 ILE A C 1
ATOM 1648 O O . ILE A 1 206 ? -15.812 10.658 8.565 1.00 95.06 206 ILE A O 1
ATOM 1652 N N . ASP A 1 207 ? -15.010 9.051 9.921 1.00 92.12 207 ASP A N 1
ATOM 1653 C CA . ASP A 1 207 ? -16.281 8.348 10.182 1.00 92.12 207 ASP A CA 1
ATOM 1654 C C . ASP A 1 207 ? -17.085 8.014 8.921 1.00 92.12 207 ASP A C 1
ATOM 1656 O O . ASP A 1 207 ? -18.314 8.098 8.881 1.00 92.12 207 ASP A O 1
ATOM 1660 N N . ARG A 1 208 ? -16.374 7.659 7.845 1.00 85.00 208 ARG A N 1
ATOM 1661 C CA . ARG A 1 208 ? -16.961 7.354 6.533 1.00 85.00 208 ARG A CA 1
ATOM 1662 C C . ARG A 1 208 ? -17.840 8.478 5.951 1.00 85.00 208 ARG A C 1
ATOM 1664 O O . ARG A 1 208 ? -18.662 8.208 5.076 1.00 85.00 208 ARG A O 1
ATOM 1671 N N . ARG A 1 209 ? -17.634 9.731 6.376 1.00 90.94 209 ARG A N 1
ATOM 1672 C CA . ARG A 1 209 ? -18.336 10.923 5.866 1.00 90.94 209 ARG A CA 1
ATOM 1673 C C . ARG A 1 209 ? -17.789 11.375 4.499 1.00 90.94 209 ARG A C 1
ATOM 1675 O O . ARG A 1 209 ? -17.333 10.563 3.697 1.00 90.94 209 ARG A O 1
ATOM 1682 N N . ARG A 1 210 ? -17.876 12.675 4.194 1.00 93.00 210 ARG A N 1
ATOM 1683 C CA . ARG A 1 210 ? -17.382 13.257 2.936 1.00 93.00 210 ARG A CA 1
ATOM 1684 C C . ARG A 1 210 ? -15.865 13.095 2.797 1.00 93.00 210 ARG A C 1
ATOM 1686 O O . ARG A 1 210 ? -15.139 13.218 3.782 1.00 93.00 210 ARG A O 1
ATOM 1693 N N . LYS A 1 211 ? -15.412 12.875 1.562 1.00 94.81 211 LYS A N 1
ATOM 1694 C CA . LYS A 1 211 ? -13.993 12.926 1.193 1.00 94.81 211 LYS A CA 1
ATOM 1695 C C . LYS A 1 211 ? -13.484 14.360 1.317 1.00 94.81 211 LYS A C 1
ATOM 1697 O O . LYS A 1 211 ? -14.146 15.285 0.850 1.00 94.81 211 LYS A O 1
ATOM 1702 N N . ILE A 1 212 ? -12.309 14.522 1.908 1.00 95.56 212 ILE A N 1
ATOM 1703 C CA . ILE A 1 212 ? -11.543 15.770 1.913 1.00 95.56 212 ILE A CA 1
ATOM 1704 C C . ILE A 1 212 ? -10.133 15.486 1.380 1.00 95.56 212 ILE A C 1
ATOM 1706 O O . ILE A 1 212 ? -9.664 14.356 1.515 1.00 95.56 212 ILE A O 1
ATOM 1710 N N . PRO A 1 213 ? -9.438 16.455 0.768 1.00 96.44 213 PRO A N 1
ATOM 1711 C CA . PRO A 1 213 ? -8.029 16.286 0.426 1.00 96.44 213 PRO A CA 1
ATOM 1712 C C . PRO A 1 213 ? -7.207 15.970 1.678 1.00 96.44 213 PRO A C 1
ATOM 1714 O O . PRO A 1 213 ? -7.413 16.589 2.724 1.00 96.44 213 PRO A O 1
ATOM 1717 N N . VAL A 1 214 ? -6.261 15.029 1.588 1.00 96.44 214 VAL A N 1
ATOM 1718 C CA . VAL A 1 214 ? -5.412 14.679 2.744 1.00 96.44 214 VAL A CA 1
ATOM 1719 C C . VAL A 1 214 ? -4.601 15.880 3.241 1.00 96.44 214 VAL A C 1
ATOM 1721 O O . VAL A 1 214 ? -4.359 16.022 4.435 1.00 96.44 214 VAL A O 1
ATOM 1724 N N . THR A 1 215 ? -4.255 16.801 2.342 1.00 96.00 215 THR A N 1
ATOM 1725 C CA . THR A 1 215 ? -3.556 18.046 2.673 1.00 96.00 215 THR A CA 1
ATOM 1726 C C . THR A 1 215 ? -4.354 18.927 3.628 1.00 96.00 215 THR A C 1
ATOM 1728 O O . THR A 1 215 ? -3.757 19.546 4.498 1.00 96.00 215 THR A O 1
ATOM 1731 N N . SER A 1 216 ? -5.690 18.935 3.550 1.00 95.44 216 SER A N 1
ATOM 1732 C CA . SER A 1 216 ? -6.530 19.674 4.502 1.00 95.44 216 SER A CA 1
ATOM 1733 C C . SER A 1 216 ? -6.411 19.122 5.923 1.00 95.44 216 SER A C 1
ATOM 1735 O O . SER A 1 216 ? -6.438 19.893 6.877 1.00 95.44 216 SER A O 1
ATOM 1737 N N . LEU A 1 217 ? -6.258 17.801 6.070 1.00 95.06 217 LEU A N 1
ATOM 1738 C CA . LEU A 1 217 ? -6.007 17.176 7.368 1.00 95.06 217 LEU A CA 1
ATOM 1739 C C . LEU A 1 217 ? -4.613 17.546 7.895 1.00 95.06 217 LEU A C 1
ATOM 1741 O O . LEU A 1 217 ? -4.490 17.905 9.058 1.00 95.06 217 LEU A O 1
ATOM 1745 N N . LEU A 1 218 ? -3.585 17.507 7.043 1.00 96.44 218 LEU A N 1
ATOM 1746 C CA . LEU A 1 218 ? -2.212 17.868 7.424 1.00 96.44 218 LEU A CA 1
ATOM 1747 C C . LEU A 1 218 ? -2.090 19.343 7.833 1.00 96.44 218 LEU A C 1
ATOM 1749 O O . LEU A 1 218 ? -1.465 19.651 8.843 1.00 96.44 218 LEU A O 1
ATOM 1753 N N . MET A 1 219 ? -2.760 20.241 7.111 1.00 96.31 219 MET A N 1
ATOM 1754 C CA . MET A 1 219 ? -2.829 21.658 7.476 1.00 96.31 219 MET A CA 1
ATOM 1755 C C . MET A 1 219 ? -3.563 21.877 8.800 1.00 96.31 219 MET A C 1
ATOM 1757 O O . MET A 1 219 ? -3.138 22.692 9.612 1.00 96.31 219 MET A O 1
ATOM 1761 N N . ALA A 1 220 ? -4.628 21.115 9.068 1.00 95.81 220 ALA A N 1
ATOM 1762 C CA . ALA A 1 220 ? -5.311 21.161 10.360 1.00 95.81 220 ALA A CA 1
ATOM 1763 C C . ALA A 1 220 ? -4.442 20.632 11.520 1.00 95.81 220 ALA A C 1
ATOM 1765 O O . ALA A 1 220 ? -4.667 21.018 12.664 1.00 95.81 220 ALA A O 1
ATOM 1766 N N . LEU A 1 221 ? -3.449 19.782 11.233 1.00 95.38 221 LEU A N 1
ATOM 1767 C CA . LEU A 1 221 ? -2.435 19.333 12.195 1.00 95.38 221 LEU A CA 1
ATOM 1768 C C . LEU A 1 221 ? -1.294 20.349 12.389 1.00 95.38 221 LEU A C 1
ATOM 1770 O O . LEU A 1 221 ? -0.405 20.101 13.197 1.00 95.38 221 LEU A O 1
ATOM 1774 N N . GLY A 1 222 ? -1.332 21.486 11.687 1.00 95.62 222 GLY A N 1
ATOM 1775 C CA . GLY A 1 222 ? -0.380 22.584 11.840 1.00 95.62 222 GLY A CA 1
ATOM 1776 C C . GLY A 1 222 ? 0.739 22.622 10.803 1.00 95.62 222 GLY A C 1
ATOM 1777 O O . GLY A 1 222 ? 1.607 23.475 10.932 1.00 95.62 222 GLY A O 1
ATOM 1778 N N . MET A 1 223 ? 0.724 21.745 9.791 1.00 97.00 223 MET A N 1
ATOM 1779 C CA . MET A 1 223 ? 1.735 21.771 8.730 1.00 97.00 223 MET A CA 1
ATOM 1780 C C . MET A 1 223 ? 1.396 22.807 7.658 1.00 97.00 223 MET A C 1
ATOM 1782 O O . MET A 1 223 ? 0.272 22.831 7.148 1.00 97.00 223 MET A O 1
ATOM 1786 N N . ASP A 1 224 ? 2.370 23.605 7.236 1.00 95.50 224 ASP A N 1
ATOM 1787 C CA . ASP A 1 224 ? 2.200 24.464 6.065 1.00 95.50 224 ASP A CA 1
ATOM 1788 C C . ASP A 1 224 ? 2.468 23.725 4.734 1.00 95.50 224 ASP A C 1
ATOM 1790 O O . ASP A 1 224 ? 2.807 22.538 4.682 1.00 95.50 224 ASP A O 1
ATOM 1794 N N . GLY A 1 225 ? 2.266 24.416 3.608 1.00 93.88 225 GLY A N 1
ATOM 1795 C CA . GLY A 1 225 ? 2.479 23.823 2.286 1.00 93.88 225 GLY A CA 1
ATOM 1796 C C . GLY A 1 225 ? 3.929 23.392 2.025 1.00 93.88 225 GLY A C 1
ATOM 1797 O O . GLY A 1 225 ? 4.146 22.389 1.343 1.00 93.88 225 GLY A O 1
ATOM 1798 N N . GLU A 1 226 ? 4.917 24.111 2.559 1.00 93.88 226 GLU A N 1
ATOM 1799 C CA . GLU A 1 226 ? 6.332 23.790 2.369 1.00 93.88 226 GLU A CA 1
ATOM 1800 C C . GLU A 1 226 ? 6.765 22.617 3.260 1.00 93.88 226 GLU A C 1
ATOM 1802 O O . GLU A 1 226 ? 7.490 21.725 2.808 1.00 93.88 226 GLU A O 1
ATOM 1807 N N . GLU A 1 227 ? 6.277 22.560 4.496 1.00 94.19 227 GLU A N 1
ATOM 1808 C CA . GLU A 1 227 ? 6.474 21.447 5.426 1.00 94.19 227 GLU A CA 1
ATOM 1809 C C . GL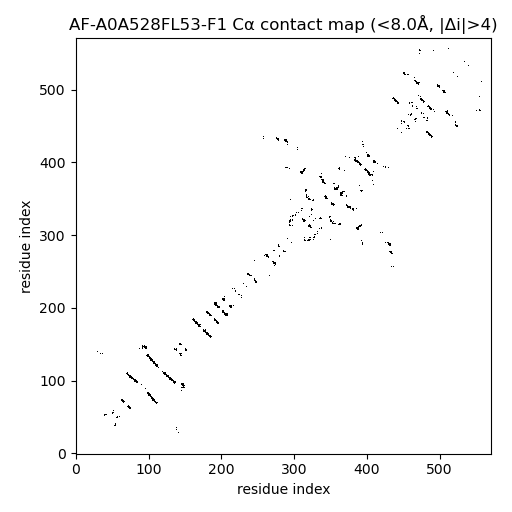U A 1 227 ? 5.873 20.151 4.882 1.00 94.19 227 GLU A C 1
ATOM 1811 O O . GLU A 1 227 ? 6.531 19.108 4.895 1.00 94.19 227 GLU A O 1
ATOM 1816 N N . ILE A 1 228 ? 4.663 20.204 4.314 1.00 95.56 228 ILE A N 1
ATOM 1817 C CA . ILE A 1 228 ? 4.055 19.045 3.646 1.00 95.56 228 ILE A CA 1
ATOM 1818 C C . ILE A 1 228 ? 4.949 18.573 2.494 1.00 95.56 228 ILE A C 1
ATOM 1820 O O . ILE A 1 228 ? 5.304 17.395 2.427 1.00 95.56 228 ILE A O 1
ATOM 1824 N N . LEU A 1 229 ? 5.354 19.474 1.593 1.00 94.62 229 LEU A N 1
ATOM 1825 C CA . LEU A 1 229 ? 6.192 19.098 0.452 1.00 94.62 229 LEU A CA 1
ATOM 1826 C C . LEU A 1 229 ? 7.549 18.541 0.891 1.00 94.62 229 LEU A C 1
ATOM 1828 O O . LEU A 1 229 ? 8.004 17.549 0.333 1.00 94.62 229 LEU A O 1
ATOM 1832 N N . SER A 1 230 ? 8.181 19.135 1.898 1.00 93.38 230 SER A N 1
ATOM 1833 C CA . SER A 1 230 ? 9.487 18.695 2.398 1.00 93.38 230 SER A CA 1
ATOM 1834 C C . SER A 1 230 ? 9.440 17.394 3.199 1.00 93.38 230 SER A C 1
ATOM 1836 O O . SER A 1 230 ? 10.425 16.660 3.201 1.00 93.38 230 SER A O 1
ATOM 1838 N N . THR A 1 231 ? 8.303 17.070 3.818 1.00 93.81 231 THR A N 1
ATOM 1839 C CA . THR A 1 231 ? 8.096 15.789 4.509 1.00 93.81 231 THR A CA 1
ATOM 1840 C C . THR A 1 231 ? 7.984 14.628 3.519 1.00 93.81 231 THR A C 1
ATOM 1842 O O . THR A 1 231 ? 8.522 13.551 3.770 1.00 93.81 231 THR A O 1
ATOM 1845 N N . PHE A 1 232 ? 7.294 14.829 2.388 1.00 92.12 232 PHE A N 1
ATOM 1846 C CA . PHE A 1 232 ? 7.013 13.754 1.424 1.00 92.12 232 PHE A CA 1
ATOM 1847 C C . PHE A 1 232 ? 7.937 13.728 0.197 1.00 92.12 232 PHE A C 1
ATOM 1849 O O . PHE A 1 232 ? 8.015 12.697 -0.471 1.00 92.12 232 PHE A O 1
ATOM 1856 N N . TYR A 1 233 ? 8.640 14.821 -0.117 1.00 89.88 233 TYR A N 1
ATOM 1857 C CA . TYR A 1 233 ? 9.480 14.929 -1.311 1.00 89.88 233 TYR A CA 1
ATOM 1858 C C . TYR A 1 233 ? 10.898 15.413 -1.000 1.00 89.88 233 TYR A C 1
ATOM 1860 O O . TYR A 1 233 ? 11.139 16.315 -0.203 1.00 89.88 233 TYR A O 1
ATOM 1868 N N . ASN A 1 234 ? 11.856 14.860 -1.740 1.00 85.94 234 ASN A N 1
ATOM 1869 C CA . ASN A 1 234 ? 13.245 15.302 -1.713 1.00 85.94 234 ASN A CA 1
ATOM 1870 C C . ASN A 1 234 ? 13.433 16.585 -2.544 1.00 85.94 234 ASN A C 1
ATOM 1872 O O . ASN A 1 234 ? 13.029 16.632 -3.709 1.00 85.94 234 ASN A O 1
ATOM 1876 N N . LYS A 1 235 ? 14.137 17.585 -2.002 1.00 86.62 235 LYS A N 1
ATOM 1877 C CA . LYS A 1 235 ? 14.417 18.858 -2.691 1.00 86.62 235 LYS A CA 1
ATOM 1878 C C . LYS A 1 235 ? 15.540 18.712 -3.736 1.00 86.62 235 LYS A C 1
ATOM 1880 O O . LYS A 1 235 ? 16.478 17.940 -3.546 1.00 86.62 235 LYS A O 1
ATOM 1885 N N . ILE A 1 236 ? 15.449 19.457 -4.842 1.00 86.75 236 ILE A N 1
ATOM 1886 C CA . ILE A 1 236 ? 16.549 19.650 -5.806 1.00 86.75 236 ILE A CA 1
ATOM 1887 C C . ILE A 1 236 ? 16.963 21.110 -5.744 1.00 86.75 236 ILE A C 1
ATOM 1889 O O . ILE A 1 236 ? 16.156 21.991 -6.031 1.00 86.75 236 ILE A O 1
ATOM 1893 N N . THR A 1 237 ? 18.223 21.363 -5.411 1.00 89.00 237 THR A N 1
ATOM 1894 C CA . THR A 1 237 ? 18.758 22.723 -5.399 1.00 89.00 237 THR A CA 1
ATOM 1895 C C . THR A 1 237 ? 19.293 23.078 -6.777 1.00 89.00 237 THR A C 1
ATOM 1897 O O . THR A 1 237 ? 20.278 22.501 -7.234 1.00 89.00 237 THR A O 1
ATOM 1900 N N . TYR A 1 238 ? 18.669 24.062 -7.412 1.00 90.56 238 TYR A N 1
ATOM 1901 C CA . TYR A 1 238 ? 19.167 24.675 -8.637 1.00 90.56 238 TYR A CA 1
ATOM 1902 C C . TYR A 1 238 ? 20.143 25.790 -8.258 1.00 90.56 238 TYR A C 1
ATOM 1904 O O . TYR A 1 238 ? 19.804 26.679 -7.477 1.00 90.56 238 TYR A O 1
ATOM 1912 N N . LYS A 1 239 ? 21.367 25.746 -8.791 1.00 91.56 239 LYS A N 1
ATOM 1913 C CA . LYS A 1 239 ? 22.366 26.807 -8.608 1.00 91.56 239 LYS A CA 1
ATOM 1914 C C . LYS A 1 239 ? 22.585 27.515 -9.934 1.00 91.56 239 LYS A C 1
ATOM 1916 O O . LYS A 1 239 ? 22.837 26.865 -10.945 1.00 91.56 239 LYS A O 1
ATOM 1921 N N . ARG A 1 240 ? 22.513 28.842 -9.929 1.00 90.12 240 ARG A N 1
ATOM 1922 C CA . ARG A 1 240 ? 22.826 29.642 -11.113 1.00 90.12 240 ARG A CA 1
ATOM 1923 C C . ARG A 1 240 ? 24.339 29.644 -11.348 1.00 90.12 240 ARG A C 1
ATOM 1925 O O . ARG A 1 240 ? 25.099 29.873 -10.409 1.00 90.12 240 ARG A O 1
ATOM 1932 N N . ALA A 1 241 ? 24.757 29.386 -12.580 1.00 83.38 241 ALA A N 1
ATOM 1933 C CA . ALA A 1 241 ? 26.142 29.404 -13.036 1.00 83.38 241 ALA A CA 1
ATOM 1934 C C . ALA A 1 241 ? 26.199 30.204 -14.349 1.00 83.38 241 ALA A C 1
ATOM 1936 O O . ALA A 1 241 ? 25.990 29.665 -15.432 1.00 83.38 241 ALA A O 1
ATOM 1937 N N . GLY A 1 242 ? 26.396 31.523 -14.233 1.00 85.25 242 GLY A N 1
ATOM 1938 C CA . GLY A 1 242 ? 26.305 32.448 -15.368 1.00 85.25 242 GLY A CA 1
ATOM 1939 C C . GLY A 1 242 ? 24.891 32.504 -15.959 1.00 85.25 242 GLY A C 1
ATOM 1940 O O . GLY A 1 242 ? 23.920 32.786 -15.243 1.00 85.25 242 GLY A O 1
ATOM 1941 N N . ASP A 1 243 ? 24.796 32.206 -17.256 1.00 84.56 243 ASP A N 1
ATOM 1942 C CA . ASP A 1 243 ? 23.539 32.145 -18.016 1.00 84.56 243 ASP A CA 1
ATOM 1943 C C . ASP A 1 243 ? 22.843 30.777 -17.933 1.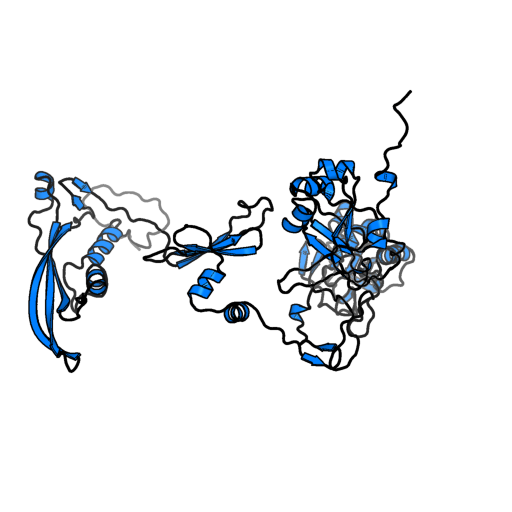00 84.56 243 ASP A C 1
ATOM 1945 O O . ASP A 1 243 ? 21.739 30.602 -18.449 1.00 84.56 243 ASP A O 1
ATOM 1949 N N . HIS A 1 244 ? 23.448 29.818 -17.227 1.00 82.75 244 HIS A N 1
ATOM 1950 C CA . HIS A 1 244 ? 22.928 28.465 -17.075 1.00 82.75 244 HIS A CA 1
ATOM 1951 C C . HIS A 1 244 ? 22.536 28.155 -15.627 1.00 82.75 244 HIS A C 1
ATOM 1953 O O . HIS A 1 244 ? 22.918 28.833 -14.666 1.00 82.75 244 HIS A O 1
ATOM 1959 N N . TRP A 1 245 ? 21.760 27.088 -15.470 1.00 87.50 245 TRP A N 1
ATOM 1960 C CA . TRP A 1 245 ? 21.430 26.502 -14.179 1.00 87.50 245 TRP A CA 1
ATOM 1961 C C . TRP A 1 245 ? 22.069 25.130 -14.090 1.00 87.50 245 TRP A C 1
ATOM 1963 O O . TRP A 1 245 ? 21.923 24.320 -15.000 1.00 87.50 245 TRP A O 1
ATOM 1973 N N . ARG A 1 246 ? 22.738 24.858 -12.973 1.00 89.31 246 ARG A N 1
ATOM 1974 C CA . ARG A 1 246 ? 23.266 23.533 -12.665 1.00 89.31 246 ARG A CA 1
ATOM 1975 C C . ARG A 1 246 ? 22.488 22.893 -11.529 1.00 89.31 246 ARG A C 1
ATOM 1977 O O . ARG A 1 246 ? 22.073 23.568 -10.581 1.00 89.31 246 ARG A O 1
ATOM 1984 N N . ILE A 1 247 ? 22.318 21.583 -11.630 1.00 89.06 247 ILE A N 1
ATOM 1985 C CA . ILE A 1 247 ? 21.652 20.739 -10.640 1.00 89.06 247 ILE A CA 1
ATOM 1986 C C . ILE A 1 247 ? 22.599 19.620 -10.198 1.00 89.06 247 ILE A C 1
ATOM 1988 O O . ILE A 1 247 ? 23.441 19.197 -10.986 1.00 89.06 247 ILE A O 1
ATOM 1992 N N . PRO A 1 248 ? 22.486 19.126 -8.954 1.00 85.94 248 PRO A N 1
ATOM 1993 C CA . PRO A 1 248 ? 23.248 17.961 -8.527 1.00 85.94 248 PRO A CA 1
ATOM 1994 C C . PRO A 1 248 ? 22.838 16.727 -9.340 1.00 85.94 248 PRO A C 1
ATOM 1996 O O . PRO A 1 248 ? 21.649 16.410 -9.444 1.00 85.94 248 PRO A O 1
ATOM 1999 N N . PHE A 1 249 ? 23.824 16.019 -9.888 1.00 82.19 249 PHE A N 1
ATOM 2000 C CA . PHE A 1 249 ? 23.593 14.769 -10.603 1.00 82.19 249 PHE A CA 1
ATOM 2001 C C . PHE A 1 249 ? 23.255 13.639 -9.618 1.00 82.19 249 PHE A C 1
ATOM 2003 O O . PHE A 1 249 ? 23.912 13.469 -8.592 1.00 82.19 249 PHE A O 1
ATOM 2010 N N . ASN A 1 250 ? 22.204 12.868 -9.909 1.00 79.88 250 ASN A N 1
ATOM 2011 C CA . ASN A 1 250 ? 21.767 11.744 -9.079 1.00 79.88 250 ASN A CA 1
ATOM 2012 C C . ASN A 1 250 ? 21.428 10.539 -9.963 1.00 79.88 250 ASN A C 1
ATOM 2014 O O . ASN A 1 250 ? 20.368 10.502 -10.583 1.00 79.88 250 ASN A O 1
ATOM 2018 N N . VAL A 1 251 ? 22.310 9.540 -9.988 1.00 73.81 251 VAL A N 1
ATOM 2019 C CA . VAL A 1 251 ? 22.203 8.370 -10.878 1.00 73.81 251 VAL A CA 1
ATOM 2020 C C . VAL A 1 251 ? 20.847 7.667 -10.766 1.00 73.81 251 VAL A C 1
ATOM 2022 O O . VAL A 1 251 ? 20.243 7.351 -11.784 1.00 73.81 251 VAL A O 1
ATOM 2025 N N . GLU A 1 252 ? 20.331 7.465 -9.551 1.00 71.38 252 GLU A N 1
ATOM 2026 C CA . GLU A 1 252 ? 19.057 6.766 -9.326 1.00 71.38 252 GLU A CA 1
ATOM 2027 C C . GLU A 1 252 ? 17.856 7.513 -9.918 1.00 71.38 252 GLU A C 1
ATOM 2029 O O . GLU A 1 252 ? 16.911 6.884 -10.383 1.00 71.38 252 GLU A O 1
ATOM 2034 N N . ARG A 1 253 ? 17.894 8.851 -9.956 1.00 68.69 253 ARG A N 1
ATOM 2035 C CA . ARG A 1 253 ? 16.842 9.642 -10.610 1.00 68.69 253 ARG A CA 1
ATOM 2036 C C . ARG A 1 253 ? 16.954 9.623 -12.117 1.00 68.69 253 ARG A C 1
ATOM 2038 O O . ARG A 1 253 ? 15.929 9.586 -12.775 1.00 68.69 253 ARG A O 1
ATOM 2045 N N . PHE A 1 254 ? 18.170 9.688 -12.649 1.00 66.94 254 PHE A N 1
ATOM 2046 C CA . PHE A 1 254 ? 18.396 9.717 -14.093 1.00 66.94 254 PHE A CA 1
ATOM 2047 C C . PHE A 1 254 ? 18.299 8.322 -14.730 1.00 66.94 254 PHE A C 1
ATOM 2049 O O . PHE A 1 254 ? 18.091 8.214 -15.937 1.00 66.94 254 PHE A O 1
ATOM 2056 N N . ARG A 1 255 ? 18.370 7.245 -13.937 1.00 56.03 255 ARG A N 1
ATOM 2057 C CA . ARG A 1 255 ? 18.172 5.871 -14.408 1.00 56.03 255 ARG A CA 1
ATOM 2058 C C . ARG A 1 255 ? 16.764 5.706 -14.994 1.00 56.03 255 ARG A C 1
ATOM 2060 O O . ARG A 1 255 ? 15.764 5.842 -14.300 1.00 56.03 255 ARG A O 1
ATOM 2067 N N . GLY A 1 256 ? 16.695 5.384 -16.286 1.00 49.03 256 GLY A N 1
ATOM 2068 C CA . GLY A 1 256 ? 15.432 5.212 -17.014 1.00 49.03 256 GLY A CA 1
ATOM 2069 C C . GLY A 1 256 ? 14.760 6.517 -17.459 1.00 49.03 256 GLY A C 1
ATOM 2070 O O . GLY A 1 256 ? 13.721 6.454 -18.117 1.00 49.03 256 GLY A O 1
ATOM 2071 N N . LEU A 1 257 ? 15.344 7.684 -17.156 1.00 48.03 257 LEU A N 1
ATOM 2072 C CA . LEU A 1 257 ? 14.919 8.964 -17.722 1.00 48.03 257 LEU A CA 1
ATOM 2073 C C . LEU A 1 257 ? 15.638 9.219 -19.048 1.00 48.03 257 LEU A C 1
ATOM 2075 O O . LEU A 1 257 ? 16.826 8.942 -19.198 1.00 48.03 257 LEU A O 1
ATOM 2079 N N . LYS A 1 258 ? 14.912 9.775 -20.018 1.00 47.19 258 LYS A N 1
ATOM 2080 C CA . LYS A 1 258 ? 15.486 10.206 -21.295 1.00 47.19 258 LYS A CA 1
ATOM 2081 C C . LYS A 1 258 ? 16.000 11.638 -21.183 1.00 47.19 258 LYS A C 1
ATOM 2083 O O . LYS A 1 258 ? 15.312 12.495 -20.628 1.00 47.19 258 LYS A O 1
ATOM 2088 N N . ALA A 1 259 ? 17.175 11.896 -21.749 1.00 58.53 259 ALA A N 1
ATOM 2089 C CA . ALA A 1 259 ? 17.703 13.246 -21.885 1.00 58.53 259 ALA A CA 1
ATOM 2090 C C . ALA A 1 259 ? 16.829 14.055 -22.865 1.00 58.53 259 ALA A C 1
ATOM 2092 O O . ALA A 1 259 ? 16.496 13.579 -23.949 1.00 58.53 259 ALA A O 1
ATOM 2093 N N . VAL A 1 260 ? 16.415 15.257 -22.456 1.00 57.47 260 VAL A N 1
ATOM 2094 C CA . VAL A 1 260 ? 15.583 16.177 -23.264 1.00 57.47 260 VAL A CA 1
ATOM 2095 C C . VAL A 1 260 ? 16.453 17.092 -24.144 1.00 57.47 260 VAL A C 1
ATOM 2097 O O . VAL A 1 260 ? 15.975 17.653 -25.123 1.00 57.47 260 VAL A O 1
ATOM 2100 N N . GLY A 1 261 ? 17.739 17.199 -23.814 1.00 72.88 261 GLY A N 1
ATOM 2101 C CA . GLY A 1 261 ? 18.793 17.894 -24.547 1.00 72.88 261 GLY A CA 1
ATOM 2102 C C . GLY A 1 261 ? 20.146 17.322 -24.123 1.00 72.88 261 GLY A C 1
ATOM 2103 O O . GLY A 1 261 ? 20.178 16.327 -23.393 1.00 72.88 261 GLY A O 1
ATOM 2104 N N . ASP A 1 262 ? 21.237 17.938 -24.563 1.00 76.88 262 ASP A N 1
ATOM 2105 C CA . ASP A 1 262 ? 22.579 17.482 -24.201 1.00 76.88 262 ASP A CA 1
ATOM 2106 C C . ASP A 1 262 ? 22.770 17.513 -22.679 1.00 76.88 262 ASP A C 1
ATOM 2108 O O . ASP A 1 262 ? 22.491 18.516 -22.013 1.00 76.88 262 ASP A O 1
ATOM 2112 N N . LEU A 1 263 ? 23.228 16.395 -22.115 1.00 82.44 263 LEU A N 1
ATOM 2113 C CA . LEU A 1 263 ? 23.615 16.329 -20.713 1.00 82.44 263 LEU A CA 1
ATOM 2114 C C . LEU A 1 263 ? 25.064 16.791 -20.609 1.00 82.44 263 LEU A C 1
ATOM 2116 O O . LEU A 1 263 ? 25.983 16.049 -20.951 1.00 82.44 263 LEU A O 1
ATOM 2120 N N . ILE A 1 264 ? 25.242 18.023 -20.150 1.00 85.25 264 ILE A N 1
ATOM 2121 C CA . ILE A 1 264 ? 26.551 18.648 -19.983 1.00 85.25 264 ILE A CA 1
ATOM 2122 C C . ILE A 1 264 ? 26.967 18.503 -18.521 1.00 85.25 264 ILE A C 1
ATOM 2124 O O . ILE A 1 264 ? 26.199 18.851 -17.616 1.00 85.25 264 ILE A O 1
ATOM 2128 N N . ASP A 1 265 ? 28.174 17.999 -18.284 1.00 85.00 265 ASP A N 1
ATOM 2129 C CA . ASP A 1 265 ? 28.785 18.050 -16.962 1.00 85.00 265 ASP A CA 1
ATOM 2130 C C . ASP A 1 265 ? 29.063 19.519 -16.613 1.00 85.00 265 ASP A C 1
ATOM 2132 O O . ASP A 1 265 ? 29.797 20.220 -17.305 1.00 85.00 265 ASP A O 1
ATOM 2136 N N . ALA A 1 266 ? 28.433 20.015 -15.550 1.00 83.62 266 ALA A N 1
ATOM 2137 C CA . ALA A 1 266 ? 28.520 21.425 -15.184 1.00 83.62 266 ALA A CA 1
ATOM 2138 C C . ALA A 1 266 ? 29.893 21.841 -14.622 1.00 83.62 266 ALA A C 1
ATOM 2140 O O . ALA A 1 266 ? 30.142 23.042 -14.509 1.00 83.62 266 ALA A O 1
ATOM 2141 N N . ASP A 1 267 ? 30.742 20.889 -14.225 1.00 84.25 267 ASP A N 1
ATOM 2142 C CA . ASP A 1 267 ? 32.078 21.144 -13.688 1.00 84.25 267 ASP A CA 1
ATOM 2143 C C . ASP A 1 267 ? 33.154 21.055 -14.787 1.00 84.25 267 ASP A C 1
ATOM 2145 O O . ASP A 1 267 ? 34.088 21.858 -14.774 1.00 84.25 267 ASP A O 1
ATOM 2149 N N . THR A 1 268 ? 33.016 20.145 -15.762 1.00 85.50 268 THR A N 1
ATOM 2150 C CA . THR A 1 268 ? 33.976 20.004 -16.882 1.00 85.50 268 THR A CA 1
ATOM 2151 C C . THR A 1 268 ? 33.542 20.706 -18.170 1.00 85.50 268 THR A C 1
ATOM 2153 O O . THR A 1 268 ? 34.372 20.972 -19.038 1.00 85.50 268 THR A O 1
ATOM 2156 N N . ASN A 1 269 ? 32.258 21.053 -18.287 1.00 81.81 269 ASN A N 1
ATOM 2157 C CA . ASN A 1 269 ? 31.617 21.564 -19.500 1.00 81.81 269 ASN A CA 1
ATOM 2158 C C . ASN A 1 269 ? 31.685 20.591 -20.696 1.00 81.81 269 ASN A C 1
ATOM 2160 O O . ASN A 1 269 ? 31.542 21.002 -21.849 1.00 81.81 269 ASN A O 1
ATOM 2164 N N . GLU A 1 270 ? 31.902 19.304 -20.424 1.00 81.88 270 GLU A N 1
ATOM 2165 C CA . GLU A 1 270 ? 31.906 18.241 -21.426 1.00 81.88 270 GLU A CA 1
ATOM 2166 C C . GLU A 1 270 ? 30.496 17.690 -21.633 1.00 81.88 270 GLU A C 1
ATOM 2168 O O . GLU A 1 270 ? 29.707 17.552 -20.692 1.00 81.88 270 GLU A O 1
ATOM 2173 N N . VAL A 1 271 ? 30.170 17.356 -22.881 1.00 80.25 271 VAL A N 1
ATOM 2174 C CA . VAL A 1 271 ? 28.907 16.690 -23.200 1.00 80.25 271 VAL A CA 1
ATOM 2175 C C . VAL A 1 271 ? 29.049 15.207 -22.877 1.00 80.25 271 VAL A C 1
ATOM 2177 O O . VAL A 1 271 ? 29.813 14.493 -23.519 1.00 80.25 271 VAL A O 1
ATOM 2180 N N . VAL A 1 272 ? 28.306 14.746 -21.875 1.00 77.50 272 VAL A N 1
ATOM 2181 C CA . VAL A 1 272 ? 28.314 13.349 -21.417 1.00 77.50 272 VAL A CA 1
ATOM 2182 C C . VAL A 1 272 ? 27.312 12.513 -22.213 1.00 77.50 272 VAL A C 1
ATOM 2184 O O . VAL A 1 272 ? 27.547 11.340 -22.486 1.00 77.50 272 VAL A O 1
ATOM 2187 N N . VAL A 1 273 ? 26.181 13.112 -22.602 1.00 72.62 273 VAL A N 1
ATOM 2188 C CA . VAL A 1 273 ? 25.162 12.470 -23.444 1.00 72.62 273 VAL A CA 1
ATOM 2189 C C . VAL A 1 273 ? 24.663 13.475 -24.473 1.00 72.62 273 VAL A C 1
ATOM 2191 O O . VAL A 1 273 ? 24.122 14.512 -24.098 1.00 72.62 273 VAL A O 1
ATOM 2194 N N . GLU A 1 274 ? 24.805 13.148 -25.757 1.00 74.00 274 GLU A N 1
ATOM 2195 C CA . GLU A 1 274 ? 24.290 13.957 -26.867 1.00 74.00 274 GLU A CA 1
ATOM 2196 C C . GLU A 1 274 ? 22.857 13.537 -27.219 1.00 74.00 274 GLU A C 1
ATOM 2198 O O . GLU A 1 274 ? 22.576 12.369 -27.515 1.00 74.00 274 GLU A O 1
ATOM 2203 N N . ALA A 1 275 ? 21.923 14.487 -27.202 1.00 62.62 275 ALA A N 1
ATOM 2204 C CA . ALA A 1 275 ? 20.538 14.195 -27.541 1.00 62.62 275 ALA A CA 1
ATOM 2205 C C . ALA A 1 275 ? 20.399 13.839 -29.034 1.00 62.62 275 ALA A C 1
ATOM 2207 O O . ALA A 1 275 ? 20.868 14.549 -29.919 1.00 62.62 275 ALA A O 1
ATOM 2208 N N . GLY A 1 276 ? 19.716 12.727 -29.328 1.00 61.59 276 GLY A N 1
ATOM 2209 C CA . GLY A 1 276 ? 19.442 12.287 -30.704 1.00 61.59 276 GLY A CA 1
ATOM 2210 C C . GLY A 1 276 ? 20.593 11.560 -31.412 1.00 61.59 276 GLY A C 1
ATOM 2211 O O . GLY A 1 276 ? 20.445 11.218 -32.585 1.00 61.59 276 GLY A O 1
ATOM 2212 N N . LYS A 1 277 ? 21.705 11.282 -30.723 1.00 65.44 277 LYS A N 1
ATOM 2213 C CA . LYS A 1 277 ? 22.842 10.509 -31.246 1.00 65.44 277 LYS A CA 1
ATOM 2214 C C . LYS A 1 277 ? 23.067 9.213 -30.453 1.00 65.44 277 LYS A C 1
ATOM 2216 O O . LYS A 1 277 ? 22.536 9.088 -29.345 1.00 65.44 277 LYS A O 1
ATOM 2221 N N . PRO A 1 278 ? 23.818 8.245 -31.014 1.00 60.06 278 PRO A N 1
ATOM 2222 C CA . PRO A 1 278 ? 24.184 7.034 -30.290 1.00 60.06 278 PRO A CA 1
ATOM 2223 C C . PRO A 1 278 ? 24.986 7.377 -29.023 1.00 60.06 278 PRO A C 1
ATOM 2225 O O . PRO A 1 278 ? 25.835 8.271 -29.079 1.00 60.06 278 PRO A O 1
ATOM 2228 N N . PRO A 1 279 ? 24.723 6.721 -27.881 1.00 66.50 279 PRO A N 1
ATOM 2229 C CA . PRO A 1 279 ? 25.428 7.027 -26.645 1.00 66.50 279 PRO A CA 1
ATOM 2230 C C . PRO A 1 279 ? 26.892 6.578 -26.729 1.00 66.50 279 PRO A C 1
ATOM 2232 O O . PRO A 1 279 ? 27.206 5.555 -27.338 1.00 66.50 279 PRO A O 1
ATOM 2235 N N . VAL A 1 280 ? 27.783 7.336 -26.087 1.00 67.75 280 VAL A N 1
ATOM 2236 C CA . VAL A 1 280 ? 29.169 6.921 -25.847 1.00 67.75 280 VAL A CA 1
ATOM 2237 C C . VAL A 1 280 ? 29.238 6.349 -24.435 1.00 67.75 280 VAL A C 1
ATOM 2239 O O . VAL A 1 280 ? 29.037 7.076 -23.465 1.00 67.75 280 VAL A O 1
ATOM 2242 N N . ILE A 1 281 ? 29.491 5.049 -24.315 1.00 61.28 281 ILE A N 1
ATOM 2243 C CA . ILE A 1 281 ? 29.619 4.349 -23.033 1.00 61.28 281 ILE A CA 1
ATOM 2244 C C . ILE A 1 281 ? 31.084 3.949 -22.878 1.00 61.28 281 ILE A C 1
ATOM 2246 O O . ILE A 1 281 ? 31.629 3.254 -23.733 1.00 61.28 281 ILE A O 1
ATOM 2250 N N . ASP A 1 282 ? 31.744 4.442 -21.827 1.00 56.97 282 ASP A N 1
ATOM 2251 C CA . ASP A 1 282 ? 33.157 4.158 -21.528 1.00 56.97 282 ASP A CA 1
ATOM 2252 C C . ASP A 1 282 ? 34.109 4.396 -22.722 1.00 56.97 282 ASP A C 1
ATOM 2254 O O . ASP A 1 282 ? 35.051 3.645 -22.968 1.00 56.97 282 ASP A O 1
ATOM 2258 N N . GLY A 1 283 ? 33.842 5.451 -23.502 1.00 62.62 283 GLY A N 1
ATOM 2259 C CA . GLY A 1 283 ? 34.628 5.821 -24.686 1.00 62.62 283 GLY A CA 1
ATOM 2260 C C . GLY A 1 283 ? 34.279 5.056 -25.969 1.00 62.62 283 GLY A C 1
ATOM 2261 O O . GLY A 1 283 ? 34.888 5.319 -27.005 1.00 62.62 283 GLY A O 1
ATOM 2262 N N . THR A 1 284 ? 33.292 4.155 -25.934 1.00 58.00 284 THR A N 1
ATOM 2263 C CA . THR A 1 284 ? 32.833 3.378 -27.097 1.00 58.00 284 THR A CA 1
ATOM 2264 C C . THR A 1 284 ? 31.472 3.874 -27.576 1.00 58.00 284 THR A C 1
ATOM 2266 O O . THR A 1 284 ? 30.549 4.041 -26.782 1.00 58.00 284 THR A O 1
ATOM 2269 N N . LEU A 1 285 ? 31.342 4.128 -28.878 1.00 65.44 285 LEU A N 1
ATOM 2270 C CA . LEU A 1 285 ? 30.102 4.597 -29.495 1.00 65.44 285 LEU A CA 1
ATOM 2271 C C . LEU A 1 285 ? 29.176 3.407 -29.801 1.00 65.44 285 LEU A C 1
ATOM 2273 O O . LEU A 1 285 ? 29.518 2.537 -30.599 1.00 65.44 285 LEU A O 1
ATOM 2277 N N . GLU A 1 286 ? 27.994 3.379 -29.190 1.00 66.50 286 GLU A N 1
ATOM 2278 C CA . GLU A 1 286 ? 27.019 2.288 -29.334 1.00 66.50 286 GLU A CA 1
ATOM 2279 C C . GLU A 1 286 ? 26.130 2.487 -30.566 1.00 66.50 286 GLU A C 1
ATOM 2281 O O . GLU A 1 286 ? 25.022 3.012 -30.484 1.00 66.50 286 GLU A O 1
ATOM 2286 N N . HIS A 1 287 ? 26.619 2.093 -31.742 1.00 64.50 287 HIS A N 1
ATOM 2287 C CA . HIS A 1 287 ? 25.989 2.413 -33.028 1.00 64.50 287 HIS A CA 1
ATOM 2288 C C . HIS A 1 287 ? 24.613 1.767 -33.276 1.00 64.50 287 HIS A C 1
ATOM 2290 O O . HIS A 1 287 ? 23.823 2.308 -34.060 1.00 64.50 287 HIS A O 1
ATOM 2296 N N . ARG A 1 288 ? 24.318 0.613 -32.664 1.00 63.84 288 ARG A N 1
ATOM 2297 C CA . ARG A 1 288 ? 23.177 -0.232 -33.050 1.00 63.84 288 ARG A CA 1
ATOM 2298 C C . ARG A 1 288 ? 22.348 -0.679 -31.860 1.00 63.84 288 ARG A C 1
ATOM 2300 O O . ARG A 1 288 ? 22.865 -1.069 -30.819 1.00 63.84 288 ARG A O 1
ATOM 2307 N N . MET A 1 289 ? 21.032 -0.682 -32.045 1.00 63.94 289 MET A N 1
ATOM 2308 C CA . MET A 1 289 ? 20.128 -1.334 -31.108 1.00 63.94 289 MET A CA 1
ATOM 2309 C C . MET A 1 289 ? 20.147 -2.845 -31.365 1.00 63.94 289 MET A C 1
ATOM 2311 O O . MET A 1 289 ? 19.984 -3.290 -32.501 1.00 63.94 289 MET A O 1
ATOM 2315 N N . ARG A 1 290 ? 20.319 -3.640 -30.303 1.00 69.12 290 ARG A N 1
ATOM 2316 C CA . ARG A 1 290 ? 20.258 -5.109 -30.382 1.00 69.12 290 ARG A CA 1
ATOM 2317 C C . ARG A 1 290 ? 18.905 -5.546 -30.946 1.00 69.12 290 ARG A C 1
ATOM 2319 O O . ARG A 1 290 ? 17.873 -5.022 -30.526 1.00 69.12 290 ARG A O 1
ATOM 2326 N N . VAL A 1 291 ? 18.898 -6.554 -31.821 1.00 64.12 291 VAL A N 1
ATOM 2327 C CA . VAL A 1 291 ? 17.661 -7.072 -32.446 1.00 64.12 291 VAL A CA 1
ATOM 2328 C C . VAL A 1 291 ? 16.665 -7.628 -31.412 1.00 64.12 291 VAL A C 1
ATOM 2330 O O . VAL A 1 291 ? 15.454 -7.657 -31.621 1.00 64.12 291 VAL A O 1
ATOM 2333 N N . GLY A 1 292 ? 17.181 -8.057 -30.260 1.00 75.69 292 GLY A N 1
ATOM 2334 C CA . GLY A 1 292 ? 16.439 -8.539 -29.103 1.00 75.69 292 GLY A CA 1
ATOM 2335 C C . GLY A 1 292 ? 17.371 -9.290 -28.152 1.00 75.69 292 GLY A C 1
ATOM 2336 O O . GLY A 1 292 ? 18.575 -9.353 -28.378 1.00 75.69 292 GLY A O 1
ATOM 2337 N N . CYS A 1 293 ? 16.829 -9.902 -27.096 1.00 80.62 293 CYS A N 1
ATOM 2338 C CA . CYS A 1 293 ? 17.619 -10.831 -26.276 1.00 80.62 293 CYS A CA 1
ATOM 2339 C C . CYS A 1 293 ? 17.998 -12.093 -27.076 1.00 80.62 293 CYS A C 1
ATOM 2341 O O . CYS A 1 293 ? 17.379 -12.399 -28.104 1.00 80.62 293 CYS A O 1
ATOM 2343 N N . GLY A 1 294 ? 18.954 -12.888 -26.589 1.00 81.44 294 GLY A N 1
ATOM 2344 C CA . GLY A 1 294 ? 19.426 -14.085 -27.303 1.00 81.44 294 GLY A CA 1
ATOM 2345 C C . GLY A 1 294 ? 18.308 -15.077 -27.649 1.00 81.44 294 GLY A C 1
ATOM 2346 O O . GLY A 1 294 ? 18.272 -15.647 -28.737 1.00 81.44 294 GLY A O 1
ATOM 2347 N N . SER A 1 295 ? 17.296 -15.203 -26.788 1.00 85.19 295 SER A N 1
ATOM 2348 C CA . SER A 1 295 ? 16.104 -16.013 -27.077 1.00 85.19 295 SER A CA 1
ATOM 2349 C C . SER A 1 295 ? 15.209 -15.452 -28.193 1.00 85.19 295 SER A C 1
ATOM 2351 O O . SER A 1 295 ? 14.648 -16.234 -28.962 1.00 85.19 295 SER A O 1
ATOM 2353 N N . ALA A 1 296 ? 15.054 -14.129 -28.286 1.00 79.88 296 ALA A N 1
ATOM 2354 C CA . ALA A 1 296 ? 14.276 -13.504 -29.358 1.00 79.88 296 ALA A CA 1
ATOM 2355 C C . ALA A 1 296 ? 14.986 -13.679 -30.707 1.00 79.88 296 ALA A C 1
ATOM 2357 O O . ALA A 1 296 ? 14.355 -14.071 -31.686 1.00 79.88 296 ALA A O 1
ATOM 2358 N N . THR A 1 297 ? 16.311 -13.518 -30.708 1.00 84.88 297 THR A N 1
ATOM 2359 C CA . THR A 1 297 ? 17.178 -13.778 -31.865 1.00 84.88 297 THR A CA 1
ATOM 2360 C C . THR A 1 297 ? 17.005 -15.216 -32.363 1.00 84.88 297 THR A C 1
ATOM 2362 O O . THR A 1 297 ? 16.752 -15.439 -33.543 1.00 84.88 297 THR A O 1
ATOM 2365 N N . ILE A 1 298 ? 17.002 -16.210 -31.467 1.00 88.62 298 ILE A N 1
ATOM 2366 C CA . ILE A 1 298 ? 16.691 -17.600 -31.845 1.00 88.62 298 ILE A CA 1
ATOM 2367 C C . ILE A 1 298 ? 15.298 -17.724 -32.467 1.00 88.62 298 ILE A C 1
ATOM 2369 O O . ILE A 1 298 ? 15.135 -18.402 -33.478 1.00 88.62 298 ILE A O 1
ATOM 2373 N N . GLY A 1 299 ? 14.286 -17.088 -31.876 1.00 84.19 299 GLY A N 1
ATOM 2374 C CA . GLY A 1 299 ? 12.927 -17.105 -32.420 1.00 84.19 299 GLY A CA 1
ATOM 2375 C C . GLY A 1 299 ? 12.838 -16.571 -33.854 1.00 84.19 299 GLY A C 1
ATOM 2376 O O . GLY A 1 299 ? 12.062 -17.102 -34.642 1.00 84.19 299 GLY A O 1
ATOM 2377 N N . MET A 1 300 ? 13.646 -15.564 -34.193 1.00 83.56 300 MET A N 1
ATOM 2378 C CA . MET A 1 300 ? 13.664 -14.924 -35.513 1.00 83.56 300 MET A CA 1
ATOM 2379 C C . MET A 1 300 ? 14.512 -15.673 -36.551 1.00 83.56 300 MET A C 1
ATOM 2381 O O . MET A 1 300 ? 14.144 -15.708 -37.727 1.00 83.56 300 MET A O 1
ATOM 2385 N N . PHE A 1 301 ? 15.639 -16.257 -36.127 1.00 89.31 301 PHE A N 1
ATOM 2386 C CA . PHE A 1 301 ? 16.682 -16.740 -37.042 1.00 89.31 301 PHE A CA 1
ATOM 2387 C C . PHE A 1 301 ? 16.914 -18.262 -37.037 1.00 89.31 301 PHE A C 1
ATOM 2389 O O . PHE A 1 301 ? 17.662 -18.774 -37.872 1.00 89.31 301 PHE A O 1
ATOM 2396 N N . ALA A 1 302 ? 16.260 -19.032 -36.156 1.00 89.62 302 ALA A N 1
ATOM 2397 C CA . ALA A 1 302 ? 16.482 -20.483 -36.083 1.00 89.62 302 ALA A CA 1
ATOM 2398 C C . ALA A 1 302 ? 16.173 -21.230 -37.391 1.00 89.62 302 ALA A C 1
ATOM 2400 O O . ALA A 1 302 ? 16.843 -22.211 -37.713 1.00 89.62 302 ALA A O 1
ATOM 2401 N N . THR A 1 303 ? 15.194 -20.777 -38.181 1.00 88.69 303 THR A N 1
ATOM 2402 C CA . THR A 1 303 ? 14.885 -21.393 -39.484 1.00 88.69 303 THR A CA 1
ATOM 2403 C C . THR A 1 303 ? 16.040 -21.296 -40.479 1.00 88.69 303 THR A C 1
ATOM 2405 O O . THR A 1 303 ? 16.215 -22.195 -41.296 1.00 88.69 303 THR A O 1
ATOM 2408 N N . GLN A 1 304 ? 16.834 -20.231 -40.396 1.00 89.00 304 GLN A N 1
ATOM 2409 C CA . GLN A 1 304 ? 17.912 -19.890 -41.313 1.00 89.00 304 GLN A CA 1
ATOM 2410 C C . GLN A 1 304 ? 19.166 -20.714 -41.017 1.00 89.00 304 GLN A C 1
ATOM 2412 O O . GLN A 1 304 ? 19.951 -20.961 -41.923 1.00 89.00 304 GLN A O 1
ATOM 2417 N N . TRP A 1 305 ? 19.345 -21.168 -39.775 1.00 92.44 305 TRP A N 1
ATOM 2418 C CA . TRP A 1 305 ? 20.473 -22.011 -39.369 1.00 92.44 305 TRP A CA 1
ATOM 2419 C C . TRP A 1 305 ? 20.236 -23.507 -39.579 1.00 92.44 305 TRP A C 1
ATOM 2421 O O . TRP A 1 305 ? 21.179 -24.300 -39.536 1.00 92.44 305 TRP A O 1
ATOM 2431 N N . ARG A 1 306 ? 18.984 -23.913 -39.810 1.00 90.19 306 ARG A N 1
ATOM 2432 C CA . ARG A 1 306 ? 18.613 -25.322 -39.946 1.00 90.19 306 ARG A CA 1
ATOM 2433 C C . ARG A 1 306 ? 19.372 -25.978 -41.102 1.00 90.19 306 ARG A C 1
ATOM 2435 O O . ARG A 1 306 ? 19.260 -25.559 -42.248 1.00 90.19 306 ARG A O 1
ATOM 2442 N N . GLY A 1 307 ? 20.104 -27.047 -40.793 1.00 87.94 307 GLY A N 1
ATOM 2443 C CA . GLY A 1 307 ? 20.899 -27.793 -41.775 1.00 87.94 307 GLY A CA 1
ATOM 2444 C C . GLY A 1 307 ? 22.221 -27.123 -42.164 1.00 87.94 307 GLY A C 1
ATOM 2445 O O . GLY A 1 307 ? 22.954 -27.677 -42.979 1.00 87.94 307 GLY A O 1
ATOM 2446 N N . LEU A 1 308 ? 22.544 -25.962 -41.583 1.00 92.12 308 LEU A N 1
ATOM 2447 C CA . LEU A 1 308 ? 23.811 -25.259 -41.804 1.00 92.12 308 LEU A CA 1
ATOM 2448 C C . LEU A 1 308 ? 24.790 -25.426 -40.636 1.00 92.12 308 LEU A C 1
ATOM 2450 O O . LEU A 1 308 ? 25.996 -25.291 -40.833 1.00 92.12 308 LEU A O 1
ATOM 2454 N N . VAL A 1 309 ? 24.281 -25.706 -39.436 1.00 95.25 309 VAL A N 1
ATOM 2455 C CA . VAL A 1 309 ? 25.059 -25.922 -38.210 1.00 95.25 309 VAL A CA 1
ATOM 2456 C C . VAL A 1 309 ? 24.273 -26.820 -37.249 1.00 95.25 309 VAL A C 1
ATOM 2458 O O . VAL A 1 309 ? 23.041 -26.828 -37.286 1.00 95.25 309 VAL A O 1
ATOM 2461 N N . ASP A 1 310 ? 24.968 -27.600 -36.420 1.00 95.88 310 ASP A N 1
ATOM 2462 C CA . ASP A 1 310 ? 24.341 -28.529 -35.472 1.00 95.88 310 ASP A CA 1
ATOM 2463 C C . ASP A 1 310 ? 23.843 -27.833 -34.202 1.00 95.88 310 ASP A C 1
ATOM 2465 O O . ASP A 1 310 ? 22.874 -28.294 -33.607 1.00 95.88 310 ASP A O 1
ATOM 2469 N N . GLU A 1 311 ? 24.469 -26.737 -33.773 1.00 96.50 311 GLU A N 1
ATOM 2470 C CA . GLU A 1 311 ? 24.048 -25.950 -32.612 1.00 96.50 311 GLU A CA 1
ATOM 2471 C C . GLU A 1 311 ? 24.309 -24.457 -32.807 1.00 96.50 311 GLU A C 1
ATOM 2473 O O . GLU A 1 311 ? 25.302 -24.062 -33.419 1.00 96.50 311 GLU A O 1
ATOM 2478 N N . VAL A 1 312 ? 23.446 -23.622 -32.224 1.00 96.44 312 VAL A N 1
ATOM 2479 C CA . VAL A 1 312 ? 23.687 -22.180 -32.133 1.00 96.44 312 VAL A CA 1
ATOM 2480 C C . VAL A 1 312 ? 23.459 -21.696 -30.712 1.00 96.44 312 VAL A C 1
ATOM 2482 O O . VAL A 1 312 ? 22.411 -21.945 -30.109 1.00 96.44 312 VAL A O 1
ATOM 2485 N N . VAL A 1 313 ? 24.431 -20.946 -30.204 1.00 96.12 313 VAL A N 1
ATOM 2486 C CA . VAL A 1 313 ? 24.324 -20.219 -28.945 1.00 96.12 313 VAL A CA 1
ATOM 2487 C C . VAL A 1 313 ? 24.368 -18.730 -29.244 1.00 96.12 313 VAL A C 1
ATOM 2489 O O . VAL A 1 313 ? 25.357 -18.215 -29.770 1.00 96.12 313 VAL A O 1
ATOM 2492 N N . VAL A 1 314 ? 23.284 -18.040 -28.895 1.00 93.81 314 VAL A N 1
ATOM 2493 C CA . VAL A 1 314 ? 23.215 -16.584 -28.997 1.00 93.81 314 VAL A CA 1
ATOM 2494 C C . VAL A 1 314 ? 23.588 -15.983 -27.650 1.00 93.81 314 VAL A C 1
ATOM 2496 O O . VAL A 1 314 ? 22.814 -16.102 -26.697 1.00 93.81 314 VAL A O 1
ATOM 2499 N N . VAL A 1 315 ? 24.768 -15.369 -27.573 1.00 91.75 315 VAL A N 1
ATOM 2500 C CA . VAL A 1 315 ? 25.316 -14.774 -26.349 1.00 91.75 315 VAL A CA 1
ATOM 2501 C C . VAL A 1 315 ? 24.689 -13.408 -26.115 1.00 91.75 315 VAL A C 1
ATOM 2503 O O . VAL A 1 315 ? 24.661 -12.562 -27.010 1.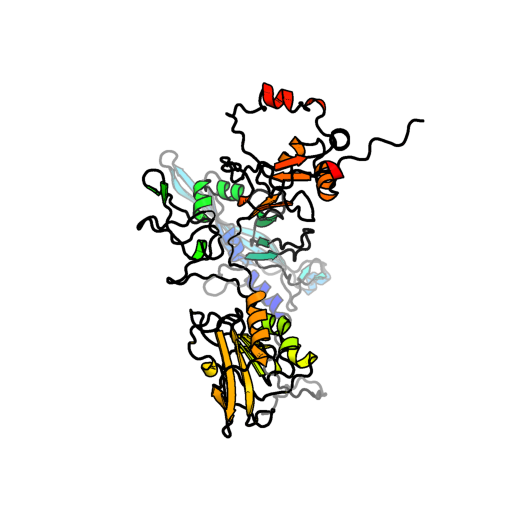00 91.75 315 VAL A O 1
ATOM 2506 N N . ASP A 1 316 ? 24.180 -13.209 -24.905 1.00 87.88 316 ASP A N 1
ATOM 2507 C CA . ASP A 1 316 ? 23.526 -11.978 -24.467 1.00 87.88 316 ASP A CA 1
ATOM 2508 C C . ASP A 1 316 ? 23.578 -11.895 -22.936 1.00 87.88 316 ASP A C 1
ATOM 2510 O O . ASP A 1 316 ? 23.392 -12.912 -22.252 1.00 87.88 316 ASP A O 1
ATOM 2514 N N . ASP A 1 317 ? 23.813 -10.697 -22.404 1.00 81.56 317 ASP A N 1
ATOM 2515 C CA . ASP A 1 317 ? 23.844 -10.428 -20.960 1.00 81.56 317 ASP A CA 1
ATOM 2516 C C . ASP A 1 317 ? 22.483 -10.627 -20.285 1.00 81.56 317 ASP A C 1
ATOM 2518 O O . ASP A 1 317 ? 22.405 -11.166 -19.176 1.00 81.56 317 ASP A O 1
ATOM 2522 N N . HIS A 1 318 ? 21.398 -10.261 -20.973 1.00 79.00 318 HIS A N 1
ATOM 2523 C CA . HIS A 1 318 ? 20.046 -10.462 -20.483 1.00 79.00 318 HIS A CA 1
ATOM 2524 C C . HIS A 1 318 ? 19.646 -11.935 -20.557 1.00 79.00 318 HIS A C 1
ATOM 2526 O O . HIS A 1 318 ? 19.345 -12.537 -19.525 1.00 79.00 318 HIS A O 1
ATOM 2532 N N . ILE A 1 319 ? 19.585 -12.525 -21.755 1.00 85.75 319 ILE A N 1
ATOM 2533 C CA . ILE A 1 319 ? 19.202 -13.934 -21.934 1.00 85.75 319 ILE A CA 1
ATOM 2534 C C . ILE A 1 319 ? 20.029 -14.567 -23.041 1.00 85.75 319 ILE A C 1
ATOM 2536 O O . ILE A 1 319 ? 19.703 -14.425 -24.219 1.00 85.75 319 ILE A O 1
ATOM 2540 N N . THR A 1 320 ? 20.997 -15.395 -22.656 1.00 91.12 320 THR A N 1
ATOM 2541 C CA . THR A 1 320 ? 21.691 -16.268 -23.604 1.00 91.12 320 THR A CA 1
ATOM 2542 C C . THR A 1 320 ? 20.769 -17.403 -24.046 1.00 91.12 320 THR A C 1
ATOM 2544 O O . THR A 1 320 ? 20.115 -18.068 -23.231 1.00 91.12 320 THR A O 1
ATOM 2547 N N . GLY A 1 321 ? 20.687 -17.592 -25.360 1.00 92.06 321 GLY A N 1
ATOM 2548 C CA . GLY A 1 321 ? 19.821 -18.569 -26.004 1.00 92.06 321 GLY A CA 1
ATOM 2549 C C . GLY A 1 321 ? 20.596 -19.776 -26.528 1.00 92.06 321 GLY A C 1
ATOM 2550 O O . GLY A 1 321 ? 21.687 -19.606 -27.055 1.00 92.06 321 GLY A O 1
ATOM 2551 N N . VAL A 1 322 ? 20.007 -20.973 -26.459 1.00 95.69 322 VAL A N 1
ATOM 2552 C CA . VAL A 1 322 ? 20.555 -22.204 -27.070 1.00 95.69 322 VAL A CA 1
ATOM 2553 C C . VAL A 1 322 ? 19.494 -22.863 -27.938 1.00 95.69 322 VAL A C 1
ATOM 2555 O O . VAL A 1 322 ? 18.423 -23.200 -27.427 1.00 95.69 322 VAL A O 1
ATOM 2558 N N . VAL A 1 323 ? 19.758 -23.041 -29.235 1.00 95.75 323 VAL A N 1
ATOM 2559 C CA . VAL A 1 323 ? 18.722 -23.422 -30.208 1.00 95.75 323 VAL A CA 1
ATOM 2560 C C . VAL A 1 323 ? 18.160 -24.812 -29.948 1.00 95.75 323 VAL A C 1
ATOM 2562 O O . VAL A 1 323 ? 16.934 -24.928 -29.875 1.00 95.75 323 VAL A O 1
ATOM 2565 N N . SER A 1 324 ? 19.000 -25.835 -29.760 1.00 93.75 324 SER A N 1
ATOM 2566 C CA . SER A 1 324 ? 18.522 -27.220 -29.573 1.00 93.75 324 SER A CA 1
ATOM 2567 C C . SER A 1 324 ? 17.578 -27.386 -28.377 1.00 93.75 324 SER A C 1
ATOM 2569 O O . SER A 1 324 ? 16.653 -28.198 -28.400 1.00 93.75 324 SER A O 1
ATOM 2571 N N . GLU A 1 325 ? 17.761 -26.581 -27.331 1.00 93.50 325 GLU A N 1
ATOM 2572 C CA . GLU A 1 325 ? 16.920 -26.627 -26.140 1.00 93.50 325 GLU A CA 1
ATOM 2573 C C . GLU A 1 325 ? 15.705 -25.689 -26.202 1.00 93.50 325 GLU A C 1
ATOM 2575 O O . GLU A 1 325 ? 14.722 -25.896 -25.475 1.00 93.50 325 GLU A O 1
ATOM 2580 N N . HIS A 1 326 ? 15.780 -24.639 -27.022 1.00 94.31 326 HIS A N 1
ATOM 2581 C CA . HIS A 1 326 ? 14.754 -23.611 -27.144 1.00 94.31 326 HIS A CA 1
ATOM 2582 C C . HIS A 1 326 ? 13.510 -24.147 -27.862 1.00 94.31 326 HIS A C 1
ATOM 2584 O O . HIS A 1 326 ? 13.580 -25.028 -28.717 1.00 94.31 326 HIS A O 1
ATOM 2590 N N . GLN A 1 327 ? 12.339 -23.575 -27.566 1.00 89.38 327 GLN A N 1
ATOM 2591 C CA . GLN A 1 327 ? 11.082 -24.004 -28.197 1.00 89.38 327 GLN A CA 1
ATOM 2592 C C . GLN A 1 327 ? 11.110 -23.880 -29.727 1.00 89.38 327 GLN A C 1
ATOM 2594 O O . GLN A 1 327 ? 10.597 -24.756 -30.414 1.00 89.38 327 GLN A O 1
ATOM 2599 N N . ALA A 1 328 ? 11.766 -22.845 -30.263 1.00 88.81 328 ALA A N 1
ATOM 2600 C CA . ALA A 1 328 ? 11.955 -22.692 -31.708 1.00 88.81 328 ALA A CA 1
ATOM 2601 C C . ALA A 1 328 ? 12.717 -23.883 -32.322 1.00 88.81 328 ALA A C 1
ATOM 2603 O O . ALA A 1 328 ? 12.279 -24.425 -33.332 1.00 88.81 328 ALA A O 1
ATOM 2604 N N . GLY A 1 329 ? 13.797 -24.348 -31.681 1.00 91.19 329 GLY A N 1
ATOM 2605 C CA . GLY A 1 329 ? 14.519 -25.540 -32.128 1.00 91.19 329 GLY A CA 1
ATOM 2606 C C . GLY A 1 329 ? 13.652 -26.795 -32.056 1.00 91.19 329 GLY A C 1
ATOM 2607 O O . GLY A 1 329 ? 13.578 -27.545 -33.026 1.00 91.19 329 GLY A O 1
ATOM 2608 N N . LYS A 1 330 ? 12.896 -26.979 -30.965 1.00 90.25 330 LYS A N 1
ATOM 2609 C CA . LYS A 1 330 ? 11.968 -28.116 -30.822 1.00 90.25 330 LYS A CA 1
ATOM 2610 C C . LYS A 1 330 ? 10.920 -28.171 -31.932 1.00 90.25 330 LYS A C 1
ATOM 2612 O O . LYS A 1 330 ? 10.693 -29.234 -32.500 1.00 90.25 330 LYS A O 1
ATOM 2617 N N . VAL A 1 331 ? 10.312 -27.033 -32.270 1.00 89.81 331 VAL A N 1
ATOM 2618 C CA . VAL A 1 331 ? 9.327 -26.932 -33.363 1.00 89.81 331 VAL A CA 1
ATOM 2619 C C . VAL A 1 331 ? 9.963 -27.239 -34.722 1.00 89.81 331 VAL A C 1
ATOM 2621 O O . VAL A 1 331 ? 9.323 -27.838 -35.583 1.00 89.81 331 VAL A O 1
ATOM 2624 N N . LEU A 1 332 ? 11.234 -26.884 -34.911 1.00 89.94 332 LEU A N 1
ATOM 2625 C CA . LEU A 1 332 ? 11.983 -27.164 -36.136 1.00 89.94 332 LEU A CA 1
ATOM 2626 C C . LEU A 1 332 ? 12.545 -28.594 -36.209 1.00 89.94 332 LEU A C 1
ATOM 2628 O O . LEU A 1 332 ? 13.151 -28.950 -37.222 1.00 89.94 332 LEU A O 1
ATOM 2632 N N . GLY A 1 333 ? 12.334 -29.419 -35.178 1.00 90.69 333 GLY A N 1
ATOM 2633 C CA . GLY A 1 333 ? 12.886 -30.773 -35.097 1.00 90.69 333 GLY A CA 1
ATOM 2634 C C . GLY A 1 333 ? 14.406 -30.797 -34.911 1.00 90.69 333 GLY A C 1
ATOM 2635 O O . GLY A 1 333 ? 15.072 -31.723 -35.382 1.00 90.69 333 GLY A O 1
ATOM 2636 N N . TRP A 1 334 ? 14.958 -29.761 -34.275 1.00 94.25 334 TRP A N 1
ATOM 2637 C CA . TRP A 1 334 ? 16.381 -29.650 -33.973 1.00 94.25 334 TRP A CA 1
ATOM 2638 C C . TRP A 1 334 ? 16.814 -30.772 -33.023 1.00 94.25 334 TRP A C 1
ATOM 2640 O O . TRP A 1 334 ? 16.129 -31.053 -32.039 1.00 94.25 334 TRP A O 1
ATOM 2650 N N . GLN A 1 335 ? 17.925 -31.439 -33.335 1.00 92.50 335 GLN A N 1
ATOM 2651 C CA . GLN A 1 335 ? 18.406 -32.573 -32.545 1.00 92.50 335 GLN A CA 1
ATOM 2652 C C . GLN A 1 335 ? 19.069 -32.099 -31.250 1.00 92.50 335 GLN A C 1
ATOM 2654 O O . GLN A 1 335 ? 19.690 -31.038 -31.217 1.00 92.50 335 GLN A O 1
ATOM 2659 N N . GLU A 1 336 ? 18.967 -32.897 -30.186 1.00 92.31 336 GLU A N 1
ATOM 2660 C CA . GLU A 1 336 ? 19.750 -32.631 -28.979 1.00 92.31 336 GLU A CA 1
ATOM 2661 C C . GLU A 1 336 ? 21.246 -32.772 -29.294 1.00 92.31 336 GLU A C 1
ATOM 2663 O O . GLU A 1 336 ? 21.676 -33.720 -29.954 1.00 92.31 336 GLU A O 1
ATOM 2668 N N . THR A 1 337 ? 22.037 -31.807 -28.833 1.00 94.25 337 THR A N 1
ATOM 2669 C CA . THR A 1 337 ? 23.483 -31.730 -29.095 1.00 94.25 337 THR A CA 1
ATOM 2670 C C . THR A 1 337 ? 24.321 -32.094 -27.874 1.00 94.25 337 THR A C 1
ATOM 2672 O O . THR A 1 337 ? 25.539 -32.202 -27.959 1.00 94.25 337 THR A O 1
ATOM 2675 N N . GLY A 1 338 ? 23.680 -32.286 -26.719 1.00 92.00 338 GLY A N 1
ATOM 2676 C CA . GLY A 1 338 ? 24.348 -32.545 -25.448 1.00 92.00 338 GLY A CA 1
ATOM 2677 C C . GLY A 1 338 ? 25.083 -31.335 -24.871 1.00 92.00 338 GLY A C 1
ATOM 2678 O O . GLY A 1 338 ? 25.838 -31.515 -23.914 1.00 92.00 338 GLY A O 1
ATOM 2679 N N . ILE A 1 339 ? 24.861 -30.134 -25.419 1.00 94.69 339 ILE A N 1
ATOM 2680 C CA . ILE A 1 339 ? 25.439 -28.885 -24.924 1.00 94.69 339 ILE A CA 1
ATOM 2681 C C . ILE A 1 339 ? 24.973 -28.578 -23.496 1.00 94.69 339 ILE A C 1
ATOM 2683 O O . ILE A 1 339 ? 23.836 -28.853 -23.101 1.00 94.69 339 ILE A O 1
ATOM 2687 N N . LYS A 1 340 ? 25.864 -27.977 -22.708 1.00 93.06 340 LYS A N 1
ATOM 2688 C CA . LYS A 1 340 ? 25.582 -27.490 -21.360 1.00 93.06 340 LYS A CA 1
ATOM 2689 C C . LYS A 1 340 ? 26.062 -26.051 -21.250 1.00 93.06 340 LYS A C 1
ATOM 2691 O O . LYS A 1 340 ? 27.203 -25.771 -21.591 1.00 93.06 340 LYS A O 1
ATOM 2696 N N . ILE A 1 341 ? 25.219 -25.160 -20.734 1.00 93.25 341 ILE A N 1
ATOM 2697 C CA . ILE A 1 341 ? 25.590 -23.766 -20.457 1.00 93.25 341 ILE A CA 1
ATOM 2698 C C . ILE A 1 341 ? 25.843 -23.580 -18.960 1.00 93.25 341 ILE A C 1
ATOM 2700 O O . ILE A 1 341 ? 25.060 -24.040 -18.122 1.00 93.25 341 ILE A O 1
ATOM 2704 N N . ILE A 1 342 ? 26.930 -22.891 -18.628 1.00 90.69 342 ILE A N 1
ATOM 2705 C CA . ILE A 1 342 ? 27.258 -22.408 -17.288 1.00 90.69 342 ILE A CA 1
ATOM 2706 C C . ILE A 1 342 ? 26.467 -21.115 -17.068 1.00 90.69 342 ILE A C 1
ATOM 2708 O O . ILE A 1 342 ? 26.858 -20.033 -17.487 1.00 90.69 342 ILE A O 1
ATOM 2712 N N . GLY A 1 343 ? 25.296 -21.240 -16.449 1.00 86.31 343 GLY A N 1
ATOM 2713 C CA . GLY A 1 343 ? 24.417 -20.110 -16.156 1.00 86.31 343 GLY A CA 1
ATOM 2714 C C . GLY A 1 343 ? 23.138 -20.550 -15.453 1.00 86.31 343 GLY A C 1
ATOM 2715 O O . GLY A 1 343 ? 22.842 -21.743 -15.322 1.00 86.31 343 GLY A O 1
ATOM 2716 N N . ARG A 1 344 ? 22.333 -19.587 -14.995 1.00 88.19 344 ARG A N 1
ATOM 2717 C CA . ARG A 1 344 ? 21.048 -19.880 -14.351 1.00 88.19 344 ARG A CA 1
ATOM 2718 C C . ARG A 1 344 ? 19.987 -20.146 -15.413 1.00 88.19 344 ARG A C 1
ATOM 2720 O O . ARG A 1 344 ? 19.424 -19.222 -15.999 1.00 88.19 344 ARG A O 1
ATOM 2727 N N . ARG A 1 345 ? 19.656 -21.419 -15.618 1.00 89.06 345 ARG A N 1
ATOM 2728 C CA . ARG A 1 345 ? 18.562 -21.823 -16.510 1.00 89.06 345 ARG A CA 1
ATOM 2729 C C . ARG A 1 345 ? 17.220 -21.270 -16.018 1.00 89.06 345 ARG A C 1
ATOM 2731 O O . ARG A 1 345 ? 16.840 -21.491 -14.870 1.00 89.06 345 ARG A O 1
ATOM 2738 N N . SER A 1 346 ? 16.496 -20.581 -16.895 1.00 86.00 346 SER A N 1
ATOM 2739 C CA . SER A 1 346 ? 15.135 -20.096 -16.632 1.00 86.00 346 SER A CA 1
ATOM 2740 C C . SER A 1 346 ? 14.085 -21.049 -17.175 1.00 86.00 346 SER A C 1
ATOM 2742 O O . SER A 1 346 ? 13.246 -21.569 -16.448 1.00 86.00 346 SER A O 1
ATOM 2744 N N . THR A 1 347 ? 14.154 -21.273 -18.479 1.00 86.00 347 THR A N 1
ATOM 2745 C CA . THR A 1 347 ? 13.285 -22.150 -19.261 1.00 86.00 347 THR A CA 1
ATOM 2746 C C . THR A 1 347 ? 14.169 -22.867 -20.287 1.00 86.00 347 THR A C 1
ATOM 2748 O O . THR A 1 347 ? 15.324 -22.468 -20.468 1.00 86.00 347 THR A O 1
ATOM 2751 N N . PRO A 1 348 ? 13.712 -23.964 -20.918 1.00 88.56 348 PRO A N 1
ATOM 2752 C CA . PRO A 1 348 ? 14.525 -24.689 -21.897 1.00 88.56 348 PRO A CA 1
ATOM 2753 C C . PRO A 1 348 ? 15.106 -23.757 -22.975 1.00 88.56 348 PRO A C 1
ATOM 2755 O O . PRO A 1 348 ? 14.361 -22.993 -23.590 1.00 88.56 348 PRO A O 1
ATOM 2758 N N . GLY A 1 349 ? 16.435 -23.775 -23.143 1.00 87.88 349 GLY A N 1
ATOM 2759 C CA . GLY A 1 349 ? 17.161 -22.915 -24.082 1.00 87.88 349 GLY A CA 1
ATOM 2760 C C . GLY A 1 349 ? 17.281 -21.441 -23.701 1.00 87.88 349 GLY A C 1
ATOM 2761 O O . GLY A 1 349 ? 17.667 -20.654 -24.558 1.00 87.88 349 GLY A O 1
ATOM 2762 N N . ARG A 1 350 ? 16.949 -21.045 -22.461 1.00 91.50 350 ARG A N 1
ATOM 2763 C CA . ARG A 1 350 ? 17.076 -19.663 -21.958 1.00 91.50 350 ARG A CA 1
ATOM 2764 C C . ARG A 1 350 ? 17.870 -19.615 -20.653 1.00 91.50 350 ARG A C 1
ATOM 2766 O O . ARG A 1 350 ? 17.438 -20.182 -19.639 1.00 91.50 350 ARG A O 1
ATOM 2773 N N . TYR A 1 351 ? 18.981 -18.886 -20.662 1.00 89.75 351 TYR A N 1
ATOM 2774 C CA . TYR A 1 351 ? 19.934 -18.810 -19.556 1.00 89.75 351 TYR A CA 1
ATOM 2775 C C . TYR A 1 351 ? 20.172 -17.359 -19.125 1.00 89.75 351 TYR A C 1
ATOM 2777 O O . TYR A 1 351 ? 20.548 -16.519 -19.936 1.00 89.75 351 TYR A O 1
ATOM 2785 N N . PHE A 1 352 ? 19.954 -17.080 -17.838 1.00 85.69 352 PHE A N 1
ATOM 2786 C CA . PHE A 1 352 ? 20.299 -15.810 -17.196 1.00 85.69 352 PHE A CA 1
ATOM 2787 C C . PHE A 1 352 ? 21.685 -15.890 -16.564 1.00 85.69 352 PHE A C 1
ATOM 2789 O O . PHE A 1 352 ? 22.089 -16.966 -16.111 1.00 85.69 352 PHE A O 1
ATOM 2796 N N . LYS A 1 353 ? 22.342 -14.733 -16.408 1.00 79.75 353 LYS A N 1
ATOM 2797 C CA . LYS A 1 353 ? 23.593 -14.598 -15.645 1.00 79.75 353 LYS A CA 1
ATOM 2798 C C . LYS A 1 353 ? 24.659 -15.605 -16.092 1.00 79.75 353 LYS A C 1
ATOM 2800 O O . LYS A 1 353 ? 25.228 -16.313 -15.264 1.00 79.75 353 LYS A O 1
ATOM 2805 N N . VAL A 1 354 ? 24.863 -15.716 -17.404 1.00 82.69 354 VAL A N 1
ATOM 2806 C CA . VAL A 1 354 ? 26.012 -16.461 -17.947 1.00 82.69 354 VAL A CA 1
ATOM 2807 C C . VAL A 1 354 ? 27.323 -15.718 -17.664 1.00 82.69 354 VAL A C 1
ATOM 2809 O O . VAL A 1 354 ? 28.353 -16.349 -17.475 1.00 82.69 354 VAL A O 1
ATOM 2812 N N . SER A 1 355 ? 27.257 -14.386 -17.556 1.00 85.25 355 SER A N 1
ATOM 2813 C CA . SER A 1 355 ? 28.279 -13.513 -16.977 1.00 85.25 355 SER A CA 1
ATOM 2814 C C . SER A 1 355 ? 27.649 -12.188 -16.532 1.00 85.25 355 SER A C 1
ATOM 2816 O O . SER A 1 355 ? 26.451 -11.967 -16.732 1.00 85.25 355 SER A O 1
ATOM 2818 N N . GLU A 1 356 ? 28.453 -11.329 -15.912 1.00 84.19 356 GLU A N 1
ATOM 2819 C CA . GLU A 1 356 ? 28.107 -9.942 -15.606 1.00 84.19 356 GLU A CA 1
ATOM 2820 C C . GLU A 1 356 ? 28.027 -9.095 -16.894 1.00 84.19 356 GLU A C 1
ATOM 2822 O O . GLU A 1 356 ? 28.709 -9.419 -17.874 1.00 84.19 356 GLU A O 1
ATOM 2827 N N . PRO A 1 357 ? 27.225 -8.014 -16.922 1.00 80.69 357 PRO A N 1
ATOM 2828 C CA . PRO A 1 357 ? 27.218 -7.056 -18.028 1.00 80.69 357 PRO A CA 1
ATOM 2829 C C . PRO A 1 357 ? 28.597 -6.418 -18.256 1.00 80.69 357 PRO A C 1
ATOM 2831 O O . PRO A 1 357 ? 29.356 -6.204 -17.309 1.00 80.69 357 PRO A O 1
ATOM 2834 N N . GLY A 1 358 ? 28.930 -6.102 -19.507 1.00 81.00 358 GLY A N 1
ATOM 2835 C CA . GLY A 1 358 ? 30.211 -5.495 -19.873 1.00 81.00 358 GLY A CA 1
ATOM 2836 C C . GLY A 1 358 ? 30.365 -5.238 -21.375 1.00 81.00 358 GLY A C 1
ATOM 2837 O O . GLY A 1 358 ? 29.418 -5.383 -22.140 1.00 81.00 358 GLY A O 1
ATOM 2838 N N . LEU A 1 359 ? 31.577 -4.865 -21.794 1.00 77.81 359 LEU A N 1
ATOM 2839 C CA . LEU A 1 359 ? 31.911 -4.483 -23.182 1.00 77.81 359 LEU A CA 1
ATOM 2840 C C . LEU A 1 359 ? 32.349 -5.664 -24.077 1.00 77.81 359 LEU A C 1
ATOM 2842 O O . LEU A 1 359 ? 32.864 -5.477 -25.175 1.00 77.81 359 LEU A O 1
ATOM 2846 N N . GLY A 1 360 ? 32.224 -6.888 -23.580 1.00 82.50 360 GLY A N 1
ATOM 2847 C CA . GLY A 1 360 ? 32.577 -8.128 -24.261 1.00 82.50 360 GLY A CA 1
ATOM 2848 C C . GLY A 1 360 ? 31.420 -8.716 -25.073 1.00 82.50 360 GLY A C 1
ATOM 2849 O O . GLY A 1 360 ? 30.581 -8.007 -25.630 1.00 82.50 360 GLY A O 1
ATOM 2850 N N . TRP A 1 361 ? 31.382 -10.042 -25.186 1.00 87.56 361 TRP A N 1
ATOM 2851 C CA . TRP A 1 361 ? 30.446 -10.744 -26.063 1.00 87.56 361 TRP A CA 1
ATOM 2852 C C . TRP A 1 361 ? 28.980 -10.526 -25.679 1.00 87.56 361 TRP A C 1
ATOM 2854 O O . TRP A 1 361 ? 28.587 -10.822 -24.552 1.00 87.56 361 TRP A O 1
ATOM 2864 N N . GLY A 1 362 ? 28.152 -10.039 -26.609 1.00 81.31 362 GLY A N 1
ATOM 2865 C CA . GLY A 1 362 ? 26.710 -9.862 -26.387 1.00 81.31 362 GLY A CA 1
ATOM 2866 C C . GLY A 1 362 ? 26.361 -8.901 -25.242 1.00 81.31 362 GLY A C 1
ATOM 2867 O O . GLY A 1 362 ? 25.333 -9.075 -24.590 1.00 81.31 362 GLY A O 1
ATOM 2868 N N . GLY A 1 363 ? 27.234 -7.928 -24.955 1.00 80.00 363 GLY A N 1
ATOM 2869 C CA . GLY A 1 363 ? 27.072 -6.996 -23.834 1.00 80.00 363 GLY A CA 1
ATOM 2870 C C . GLY A 1 363 ? 27.427 -7.579 -22.463 1.00 80.00 363 GLY A C 1
ATOM 2871 O O . GLY A 1 363 ? 27.002 -7.045 -21.441 1.00 80.00 363 GLY A O 1
ATOM 2872 N N . THR A 1 364 ? 28.169 -8.690 -22.424 1.00 84.50 364 THR A N 1
ATOM 2873 C CA . THR A 1 364 ? 28.701 -9.298 -21.191 1.00 84.50 364 THR A CA 1
ATOM 2874 C C . THR A 1 364 ? 30.148 -8.878 -20.939 1.00 84.50 364 THR A C 1
ATOM 2876 O O . THR A 1 364 ? 30.799 -8.327 -21.810 1.00 84.50 364 THR A O 1
ATOM 2879 N N . SER A 1 365 ? 30.723 -9.187 -19.780 1.00 85.94 365 SER A N 1
ATOM 2880 C CA . SER A 1 365 ? 32.155 -8.995 -19.498 1.00 85.94 365 SER A CA 1
ATOM 2881 C C . SER A 1 365 ? 33.077 -10.056 -20.128 1.00 85.94 365 SER A C 1
ATOM 2883 O O . SER A 1 365 ? 34.283 -10.047 -19.884 1.00 85.94 365 SER A O 1
ATOM 2885 N N . ILE A 1 366 ? 32.536 -10.988 -20.921 1.00 86.88 366 ILE A N 1
ATOM 2886 C CA . ILE A 1 366 ? 33.276 -12.135 -21.460 1.00 86.88 366 ILE A CA 1
ATOM 2887 C C . ILE A 1 366 ? 34.045 -11.756 -22.728 1.00 86.88 366 ILE A C 1
ATOM 2889 O O . ILE A 1 366 ? 33.466 -11.243 -23.683 1.00 86.88 366 ILE A O 1
ATOM 2893 N N . SER A 1 367 ? 35.331 -12.108 -22.786 1.00 85.31 367 SER A N 1
ATOM 2894 C CA . SER A 1 367 ? 36.149 -12.030 -24.005 1.00 85.31 367 SER A CA 1
ATOM 2895 C C . SER A 1 367 ? 36.150 -13.328 -24.824 1.00 85.31 367 SER A C 1
ATOM 2897 O O . SER A 1 367 ? 36.153 -13.265 -26.052 1.00 85.31 367 SER A O 1
ATOM 2899 N N . ASP A 1 368 ? 36.113 -14.491 -24.162 1.00 89.31 368 ASP A N 1
ATOM 2900 C CA . ASP A 1 368 ? 36.049 -15.816 -24.795 1.00 89.31 368 ASP A CA 1
ATOM 2901 C C . ASP A 1 368 ? 34.647 -16.444 -24.650 1.00 89.31 368 ASP A C 1
ATOM 2903 O O . ASP A 1 368 ? 34.280 -16.863 -23.543 1.00 89.31 368 ASP A O 1
ATOM 2907 N N . PRO A 1 369 ? 33.863 -16.568 -25.739 1.00 88.81 369 PRO A N 1
ATOM 2908 C CA . PRO A 1 369 ? 32.511 -17.117 -25.688 1.00 88.81 369 PRO A CA 1
ATOM 290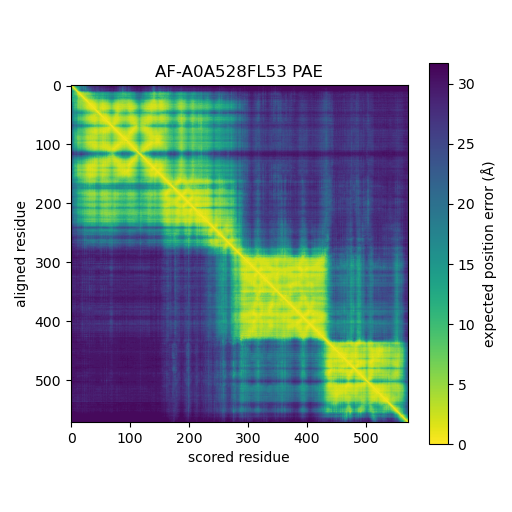9 C C . PRO A 1 369 ? 32.454 -18.584 -25.239 1.00 88.81 369 PRO A C 1
ATOM 2911 O O . PRO A 1 369 ? 31.385 -19.038 -24.848 1.00 88.81 369 PRO A O 1
ATOM 2914 N N . LEU A 1 370 ? 33.560 -19.337 -25.252 1.00 92.50 370 LEU A N 1
ATOM 2915 C CA . LEU A 1 370 ? 33.574 -20.719 -24.760 1.00 92.50 370 LEU A CA 1
ATOM 2916 C C . LEU A 1 370 ? 33.500 -20.811 -23.231 1.00 92.50 370 LEU A C 1
ATOM 2918 O O . LEU A 1 370 ? 33.103 -21.848 -22.702 1.00 92.50 370 LEU A O 1
ATOM 2922 N N . SER A 1 371 ? 33.818 -19.729 -22.513 1.00 92.12 371 SER A N 1
ATOM 2923 C CA . SER A 1 371 ? 33.797 -19.686 -21.043 1.00 92.12 371 SER A CA 1
ATOM 2924 C C . SER A 1 371 ? 32.416 -19.952 -20.425 1.00 92.12 371 SER A C 1
ATOM 2926 O O . SER A 1 371 ? 32.330 -20.347 -19.262 1.00 92.12 371 SER A O 1
ATOM 2928 N N . ILE A 1 372 ? 31.336 -19.794 -21.200 1.00 91.69 372 ILE A N 1
ATOM 2929 C CA . ILE A 1 372 ? 29.961 -20.087 -20.761 1.00 91.69 372 ILE A CA 1
ATOM 2930 C C . ILE A 1 372 ? 29.532 -21.527 -21.053 1.00 91.69 372 ILE A C 1
ATOM 2932 O O . ILE A 1 372 ? 28.391 -21.890 -20.764 1.00 91.69 372 ILE A O 1
ATOM 2936 N N . LEU A 1 373 ? 30.397 -22.356 -21.641 1.00 92.75 373 LEU A N 1
ATOM 2937 C CA . LEU A 1 373 ? 30.097 -23.747 -21.967 1.00 92.75 373 LEU A CA 1
ATOM 2938 C C . LEU A 1 373 ? 30.592 -24.682 -20.857 1.00 92.75 373 LEU A C 1
ATOM 2940 O O . LEU A 1 373 ? 31.715 -24.582 -20.375 1.00 92.75 373 LEU A O 1
ATOM 2944 N N . GLY A 1 374 ? 29.732 -25.611 -20.449 1.00 91.25 374 GLY A N 1
ATOM 2945 C CA . GLY A 1 374 ? 30.076 -26.718 -19.562 1.00 91.25 374 GLY A CA 1
ATOM 2946 C C . GLY A 1 374 ? 30.453 -27.980 -20.339 1.00 91.25 374 GLY A C 1
ATOM 2947 O O . GLY A 1 374 ? 30.527 -27.984 -21.563 1.00 91.25 374 GLY A O 1
ATOM 2948 N N . GLU A 1 375 ? 30.642 -29.085 -19.616 1.00 92.69 375 GLU A N 1
ATOM 2949 C CA . GLU A 1 375 ? 30.946 -30.385 -20.229 1.00 92.69 375 GLU A CA 1
ATOM 2950 C C . GLU A 1 375 ? 29.822 -30.882 -21.153 1.00 92.69 375 GLU A C 1
ATOM 2952 O O . GLU A 1 375 ? 28.645 -30.905 -20.770 1.00 92.69 375 GLU A O 1
ATOM 2957 N N . TRP A 1 376 ? 30.213 -31.330 -22.348 1.00 94.50 376 TRP A N 1
ATOM 2958 C CA . TRP A 1 376 ? 29.327 -31.894 -23.363 1.00 94.50 376 TRP A CA 1
ATOM 2959 C C . TRP A 1 376 ? 28.926 -33.335 -23.037 1.00 94.50 376 TRP A C 1
ATOM 2961 O O . TRP A 1 376 ? 29.722 -34.136 -22.548 1.00 94.50 376 TRP A O 1
ATOM 2971 N N . ASN A 1 377 ? 27.673 -33.693 -23.326 1.00 93.31 377 ASN A N 1
ATOM 2972 C CA . ASN A 1 377 ? 27.114 -34.996 -22.973 1.00 93.31 377 ASN A CA 1
ATOM 2973 C C . ASN A 1 377 ? 26.895 -35.901 -24.195 1.00 93.31 377 ASN A C 1
ATOM 2975 O O . ASN A 1 377 ? 25.903 -35.764 -24.914 1.00 93.31 377 ASN A O 1
ATOM 2979 N N . ALA A 1 378 ? 27.766 -36.902 -24.361 1.00 91.62 378 ALA A N 1
ATOM 2980 C CA . ALA A 1 378 ? 27.687 -37.883 -25.448 1.00 91.62 378 ALA A CA 1
ATOM 2981 C C . ALA A 1 378 ? 26.360 -38.664 -25.481 1.00 91.62 378 ALA A C 1
ATOM 2983 O O . ALA A 1 378 ? 25.826 -38.956 -26.548 1.00 91.62 378 ALA A O 1
ATOM 2984 N N . LYS A 1 379 ? 25.759 -38.949 -24.314 1.00 90.69 379 LYS A N 1
ATOM 2985 C CA . LYS A 1 379 ? 24.467 -39.661 -24.230 1.00 90.69 379 LYS A CA 1
ATOM 2986 C C . LYS A 1 379 ? 23.288 -38.821 -24.727 1.00 90.69 379 LYS A C 1
ATOM 2988 O O . LYS A 1 379 ? 22.199 -39.361 -24.891 1.00 90.69 379 LYS A O 1
ATOM 2993 N N . LYS A 1 380 ? 23.492 -37.517 -24.927 1.00 88.94 380 LYS A N 1
ATOM 2994 C CA . LYS A 1 380 ? 22.490 -36.555 -25.400 1.00 88.94 380 LYS A CA 1
ATOM 2995 C C . LYS A 1 380 ? 22.836 -35.953 -26.768 1.00 88.94 380 LYS A C 1
ATOM 2997 O O . LYS A 1 380 ? 22.352 -34.876 -27.088 1.00 88.94 380 LYS A O 1
ATOM 3002 N N . GLY A 1 381 ? 23.675 -36.632 -27.554 1.00 91.00 381 GLY A N 1
ATOM 3003 C CA . GLY A 1 381 ? 23.935 -36.283 -28.956 1.00 91.00 381 GLY A CA 1
ATOM 3004 C C . GLY A 1 381 ? 25.268 -35.586 -29.243 1.00 91.00 381 GLY A C 1
ATOM 3005 O O . GLY A 1 381 ? 25.578 -35.367 -30.420 1.00 91.00 381 GLY A O 1
ATOM 3006 N N . ALA A 1 382 ? 26.078 -35.290 -28.217 1.00 94.94 382 ALA A N 1
ATOM 3007 C CA . ALA A 1 382 ? 27.429 -34.768 -28.426 1.00 94.94 382 ALA A CA 1
ATOM 3008 C C . ALA A 1 382 ? 28.309 -35.818 -29.120 1.00 94.94 382 ALA A C 1
ATOM 3010 O O . ALA A 1 382 ? 28.329 -36.984 -28.721 1.00 94.94 382 ALA A O 1
ATOM 3011 N N . ARG A 1 383 ? 29.026 -35.405 -30.167 1.00 95.69 383 ARG A N 1
ATOM 3012 C CA . ARG A 1 383 ? 29.871 -36.278 -30.992 1.00 95.69 383 ARG A CA 1
ATOM 3013 C C . ARG A 1 383 ? 31.008 -35.477 -31.638 1.00 95.69 383 ARG A C 1
ATOM 3015 O O . ARG A 1 383 ? 30.801 -34.287 -31.889 1.00 95.69 383 ARG A O 1
ATOM 3022 N N . PRO A 1 384 ? 32.149 -36.111 -31.958 1.00 95.69 384 PRO A N 1
ATOM 3023 C CA . PRO A 1 384 ? 33.204 -35.465 -32.734 1.00 95.69 384 PRO A CA 1
ATOM 3024 C C . PRO A 1 384 ? 32.667 -34.935 -34.070 1.00 95.69 384 PRO A C 1
ATOM 3026 O O . PRO A 1 384 ? 31.815 -35.564 -34.706 1.00 95.69 384 PRO A O 1
ATOM 3029 N N . GLY A 1 385 ? 33.126 -33.751 -34.469 1.00 93.69 385 GLY A N 1
ATOM 3030 C CA . GLY A 1 385 ? 32.689 -33.041 -35.673 1.00 93.69 385 GLY A CA 1
ATOM 3031 C C . GLY A 1 385 ? 31.348 -32.306 -35.558 1.00 93.69 385 GLY A C 1
ATOM 3032 O O . GLY A 1 385 ? 30.899 -31.731 -36.547 1.00 93.69 385 GLY A O 1
ATOM 3033 N N . LEU A 1 386 ? 30.693 -32.302 -34.387 1.00 96.75 386 LEU A N 1
ATOM 3034 C CA . LEU A 1 386 ? 29.486 -31.496 -34.162 1.00 96.75 386 LEU A CA 1
ATOM 3035 C C . LEU A 1 386 ? 29.828 -30.009 -34.287 1.00 96.75 386 LEU A C 1
ATOM 3037 O O . LEU A 1 386 ? 30.719 -29.514 -33.598 1.00 96.75 386 LEU A O 1
ATOM 3041 N N . SER A 1 387 ? 29.096 -29.314 -35.152 1.00 96.75 387 SER A N 1
ATOM 3042 C CA . SER A 1 387 ? 29.326 -27.910 -35.485 1.00 96.75 387 SER A CA 1
ATOM 3043 C C . SER A 1 387 ? 28.549 -26.939 -34.584 1.00 96.75 387 SER A C 1
ATOM 3045 O O . SER A 1 387 ? 27.350 -27.096 -34.365 1.00 96.75 387 SER A O 1
ATOM 3047 N N . LEU A 1 388 ? 29.222 -25.906 -34.078 1.00 96.94 388 LEU A N 1
ATOM 3048 C CA . LEU A 1 388 ? 28.676 -24.911 -33.153 1.00 96.94 388 LEU A CA 1
ATOM 3049 C C . LEU A 1 388 ? 28.905 -23.494 -33.686 1.00 96.94 388 LEU A C 1
ATOM 3051 O O . LEU A 1 388 ? 30.036 -23.101 -33.973 1.00 96.94 388 LEU A O 1
ATOM 3055 N N . LEU A 1 389 ? 27.835 -22.704 -33.741 1.00 96.31 389 LEU A N 1
ATOM 3056 C CA . LEU A 1 389 ? 27.883 -21.263 -33.966 1.00 96.31 389 LEU A CA 1
ATOM 3057 C C . LEU A 1 389 ? 27.675 -20.523 -32.640 1.00 96.31 389 LEU A C 1
ATOM 3059 O O . LEU A 1 389 ? 26.624 -20.642 -32.014 1.00 96.31 389 LEU A O 1
ATOM 3063 N N . MET A 1 390 ? 28.652 -19.713 -32.247 1.00 95.56 390 MET A N 1
ATOM 3064 C CA . MET A 1 390 ? 28.491 -18.690 -31.215 1.00 95.56 390 MET A CA 1
ATOM 3065 C C . MET A 1 390 ? 28.236 -17.353 -31.916 1.00 95.56 390 MET A C 1
ATOM 3067 O O . MET A 1 390 ? 29.014 -16.989 -32.797 1.00 95.56 390 MET A O 1
ATOM 3071 N N . VAL A 1 391 ? 27.189 -16.614 -31.545 1.00 94.62 391 VAL A N 1
ATOM 3072 C CA . VAL A 1 391 ? 26.885 -15.297 -32.145 1.00 94.62 391 VAL A CA 1
ATOM 3073 C C . VAL A 1 391 ? 26.285 -14.328 -31.119 1.00 94.62 391 VAL A C 1
ATOM 3075 O O . VAL A 1 391 ? 25.567 -14.760 -30.223 1.00 94.62 391 VAL A O 1
ATOM 3078 N N . SER A 1 392 ? 26.579 -13.030 -31.207 1.00 91.19 392 SER A N 1
ATOM 3079 C CA . SER A 1 392 ? 25.922 -11.993 -30.397 1.00 91.19 392 SER A CA 1
ATOM 3080 C C . SER A 1 392 ? 24.550 -11.609 -30.960 1.00 91.19 392 SER A C 1
ATOM 3082 O O . SER A 1 392 ? 24.201 -11.908 -32.100 1.00 91.19 392 SER A O 1
ATOM 3084 N N . THR A 1 393 ? 23.761 -10.882 -30.174 1.00 86.00 393 THR A N 1
ATOM 3085 C CA . THR A 1 393 ? 22.455 -10.344 -30.598 1.00 86.00 393 THR A CA 1
ATOM 3086 C C . THR A 1 393 ? 22.544 -9.183 -31.597 1.00 86.00 393 THR A C 1
ATOM 3088 O O . THR A 1 393 ? 21.516 -8.759 -32.121 1.00 86.00 393 THR A O 1
ATOM 3091 N N . THR A 1 394 ? 23.747 -8.677 -31.880 1.00 81.44 394 THR A N 1
ATOM 3092 C CA . THR A 1 394 ? 24.011 -7.678 -32.932 1.00 81.44 394 THR A CA 1
ATOM 3093 C C . THR A 1 394 ? 24.603 -8.291 -34.200 1.00 81.44 394 THR A C 1
ATOM 3095 O O . THR A 1 394 ? 24.667 -7.626 -35.226 1.00 81.44 394 THR A O 1
ATOM 3098 N N . GLY A 1 395 ? 25.053 -9.551 -34.147 1.00 84.75 395 GLY A N 1
ATOM 3099 C CA . GLY A 1 395 ? 25.777 -10.193 -35.247 1.00 84.75 395 GLY A CA 1
ATOM 3100 C C . GLY A 1 395 ? 27.223 -9.708 -35.419 1.00 84.75 395 GLY A C 1
ATOM 3101 O O . GLY A 1 395 ? 27.953 -10.284 -36.215 1.00 84.75 395 GLY A O 1
ATOM 3102 N N . GLU A 1 396 ? 27.672 -8.710 -34.652 1.00 84.88 396 GLU A N 1
ATOM 3103 C CA . GLU A 1 396 ? 29.026 -8.138 -34.749 1.00 84.88 396 GLU A CA 1
ATOM 3104 C C . GLU A 1 396 ? 30.106 -9.076 -34.196 1.00 84.88 396 GLU A C 1
ATOM 3106 O O . GLU A 1 396 ? 31.265 -9.021 -34.604 1.00 84.88 396 GLU A O 1
ATOM 3111 N N . GLN A 1 397 ? 29.731 -9.957 -33.265 1.00 90.19 397 GLN A N 1
ATOM 3112 C CA . GLN A 1 397 ? 30.619 -10.951 -32.676 1.00 90.19 397 GLN A CA 1
ATOM 3113 C C . GLN A 1 397 ? 30.093 -12.339 -33.027 1.00 90.19 397 GLN A C 1
ATOM 3115 O O . GLN A 1 397 ? 28.972 -12.702 -32.667 1.00 90.19 397 GLN A O 1
ATOM 3120 N N . PHE A 1 398 ? 30.897 -13.122 -33.739 1.00 93.62 398 PHE A N 1
ATOM 3121 C CA . PHE A 1 398 ? 30.552 -14.486 -34.112 1.00 93.62 398 PHE A CA 1
ATOM 3122 C C . PHE A 1 398 ? 31.800 -15.359 -34.243 1.00 93.62 398 PHE A C 1
ATOM 3124 O O . PHE A 1 398 ? 32.886 -14.890 -34.581 1.00 93.62 398 PHE A O 1
ATOM 3131 N N . ALA A 1 399 ? 31.644 -16.650 -33.971 1.00 95.12 399 ALA A N 1
ATOM 3132 C CA . ALA A 1 399 ? 32.706 -17.635 -34.088 1.00 95.12 399 ALA A CA 1
ATOM 3133 C C . ALA A 1 399 ? 32.118 -19.025 -34.355 1.00 95.12 399 ALA A C 1
ATOM 3135 O O . ALA A 1 399 ? 31.016 -19.352 -33.909 1.00 95.12 399 ALA A O 1
ATOM 3136 N N . TYR A 1 400 ? 32.862 -19.833 -35.108 1.00 96.31 400 TYR A N 1
ATOM 3137 C CA . TYR A 1 400 ? 32.472 -21.185 -35.493 1.00 96.31 400 TYR A CA 1
ATOM 3138 C C . TYR A 1 400 ? 33.443 -22.204 -34.895 1.00 96.31 400 TYR A C 1
ATOM 3140 O O . TYR A 1 400 ? 34.662 -22.020 -34.946 1.00 96.31 400 TYR A O 1
ATOM 3148 N N . TYR A 1 401 ? 32.890 -23.273 -34.333 1.00 97.00 401 TYR A N 1
ATOM 3149 C CA . TYR A 1 401 ? 33.630 -24.320 -33.640 1.00 97.00 401 TYR A CA 1
ATOM 3150 C C . TYR A 1 401 ? 33.161 -25.698 -34.097 1.00 97.00 401 TYR A C 1
ATOM 3152 O O . TYR A 1 401 ? 32.007 -25.877 -34.483 1.00 97.00 401 TYR A O 1
ATOM 3160 N N . GLU A 1 402 ? 34.046 -26.682 -33.997 1.00 97.06 402 GLU A N 1
ATOM 3161 C CA . GLU A 1 402 ? 33.710 -28.100 -34.139 1.00 97.06 402 GLU A CA 1
ATOM 3162 C C . GLU A 1 402 ? 34.253 -28.870 -32.938 1.00 97.06 402 GLU A C 1
ATOM 3164 O O . GLU A 1 402 ? 35.338 -28.554 -32.444 1.00 97.06 402 GLU A O 1
ATOM 3169 N N . LEU A 1 403 ? 33.499 -29.858 -32.452 1.00 96.50 403 LEU A N 1
ATOM 3170 C CA . LEU A 1 403 ? 33.961 -30.717 -31.361 1.00 96.50 403 LEU A CA 1
ATOM 3171 C C . LEU A 1 403 ? 35.074 -31.661 -31.839 1.00 96.50 403 LEU A C 1
ATOM 3173 O O . LEU A 1 403 ? 34.915 -32.321 -32.867 1.00 96.50 403 LEU A O 1
ATOM 3177 N N . ASP A 1 404 ? 36.172 -31.746 -31.091 1.00 94.81 404 ASP A N 1
ATOM 3178 C CA . ASP A 1 404 ? 37.223 -32.750 -31.295 1.00 94.81 404 ASP A CA 1
ATOM 3179 C C . ASP A 1 404 ? 36.824 -34.143 -30.760 1.00 94.81 404 ASP A C 1
ATOM 3181 O O . ASP A 1 404 ? 35.683 -34.371 -30.336 1.00 94.81 404 ASP A O 1
ATOM 3185 N N . ASP A 1 405 ? 37.760 -35.096 -30.813 1.00 93.88 405 ASP A N 1
ATOM 3186 C CA . ASP A 1 405 ? 37.553 -36.472 -30.345 1.00 93.88 405 ASP A CA 1
ATOM 3187 C C . ASP A 1 405 ? 37.301 -36.543 -28.824 1.00 93.88 405 ASP A C 1
ATOM 3189 O O . ASP A 1 405 ? 36.612 -37.448 -28.344 1.00 93.88 405 ASP A O 1
ATOM 3193 N N . GLU A 1 406 ? 37.777 -35.549 -28.068 1.00 93.12 406 GLU A N 1
ATOM 3194 C CA . GLU A 1 406 ? 37.525 -35.360 -26.637 1.00 93.12 406 GLU A CA 1
ATOM 3195 C C . GLU A 1 406 ? 36.271 -34.514 -26.332 1.00 93.12 406 GLU A C 1
ATOM 3197 O O . GLU A 1 406 ? 36.016 -34.188 -25.168 1.00 93.12 406 GLU A O 1
ATOM 3202 N N . LEU A 1 407 ? 35.458 -34.190 -27.345 1.00 92.25 407 LEU A N 1
ATOM 3203 C CA . LEU A 1 407 ? 34.251 -33.357 -27.256 1.00 92.25 407 LEU A CA 1
ATOM 3204 C C . LEU A 1 407 ? 34.507 -31.917 -26.784 1.00 92.25 407 LEU A C 1
ATOM 3206 O O . LEU A 1 407 ? 33.626 -31.285 -26.190 1.00 92.25 407 LEU A O 1
ATOM 3210 N N . LYS A 1 408 ? 35.695 -31.374 -27.051 1.00 93.56 408 LYS A N 1
ATOM 3211 C CA . LYS A 1 408 ? 36.025 -29.973 -26.788 1.00 93.56 408 LYS A CA 1
ATOM 3212 C C . LYS A 1 408 ? 35.823 -29.132 -28.050 1.00 93.56 408 LYS A C 1
ATOM 3214 O O . LYS A 1 408 ? 36.229 -29.544 -29.135 1.00 93.56 408 LYS A O 1
ATOM 3219 N N . PRO A 1 409 ? 35.204 -27.946 -27.939 1.00 94.44 409 PRO A N 1
ATOM 3220 C CA . PRO A 1 409 ? 35.028 -27.055 -29.077 1.00 94.44 409 PRO A CA 1
ATOM 3221 C C . PRO A 1 409 ? 36.372 -26.460 -29.508 1.00 94.44 409 PRO A C 1
ATOM 3223 O O . PRO A 1 409 ? 37.016 -25.736 -28.750 1.00 94.44 409 PRO A O 1
ATOM 3226 N N . VAL A 1 410 ? 36.768 -26.727 -30.751 1.00 95.00 410 VAL A N 1
ATOM 3227 C CA . VAL A 1 410 ? 37.962 -26.158 -31.383 1.00 95.00 410 VAL A CA 1
ATOM 3228 C C . VAL A 1 410 ? 37.528 -25.160 -32.446 1.00 95.00 410 VAL A C 1
ATOM 3230 O O . VAL A 1 410 ? 36.720 -25.484 -33.318 1.00 95.00 410 VAL A O 1
ATOM 3233 N N . GLN A 1 411 ? 38.057 -23.937 -32.382 1.00 95.56 411 GLN A N 1
ATOM 3234 C CA . GLN A 1 411 ? 37.702 -22.883 -33.331 1.00 95.56 411 GLN A CA 1
ATOM 3235 C C . GLN A 1 411 ? 38.156 -23.255 -34.746 1.00 95.56 411 GLN A C 1
ATOM 3237 O O . GLN A 1 411 ? 39.284 -23.704 -34.962 1.00 95.56 411 GLN A O 1
ATOM 3242 N N . LYS A 1 412 ? 37.275 -23.046 -35.723 1.00 95.25 412 LYS A N 1
ATOM 3243 C CA . LYS A 1 412 ? 37.530 -23.279 -37.147 1.00 95.25 412 LYS A CA 1
ATOM 3244 C C . LYS A 1 412 ? 37.301 -21.986 -37.940 1.00 95.25 412 LYS A C 1
ATOM 3246 O O . LYS A 1 412 ? 36.613 -21.084 -37.454 1.00 95.25 412 LYS A O 1
ATOM 3251 N N . PRO A 1 413 ? 37.856 -21.869 -39.161 1.00 94.62 413 PRO A N 1
ATOM 3252 C CA . PRO A 1 413 ? 37.516 -20.772 -40.060 1.00 94.62 413 PRO A CA 1
ATOM 3253 C C . PRO A 1 413 ? 36.002 -20.670 -40.258 1.00 94.62 413 PRO A C 1
ATOM 3255 O O . PRO A 1 413 ? 35.313 -21.685 -40.368 1.00 94.62 413 PRO A O 1
ATOM 3258 N N . PHE A 1 414 ? 35.484 -19.444 -40.296 1.00 93.62 414 PHE A N 1
ATOM 3259 C CA . PHE A 1 414 ? 34.047 -19.226 -40.384 1.00 93.62 414 PHE A CA 1
ATOM 3260 C C . PHE A 1 414 ? 33.502 -19.663 -41.758 1.00 93.62 414 PHE A C 1
ATOM 3262 O O . PHE A 1 414 ? 33.993 -19.179 -42.782 1.00 93.62 414 PHE A O 1
ATOM 3269 N N . PRO A 1 415 ? 32.506 -20.564 -41.821 1.00 92.06 415 PRO A N 1
ATOM 3270 C CA . PRO A 1 415 ? 32.077 -21.151 -43.083 1.00 92.06 415 PRO A CA 1
ATOM 3271 C C . PRO A 1 415 ? 31.153 -20.207 -43.866 1.00 92.06 415 PRO A C 1
ATOM 3273 O O . PRO A 1 415 ? 30.234 -19.605 -43.309 1.00 92.06 415 PRO A O 1
ATOM 3276 N N . GLU A 1 416 ? 31.334 -20.147 -45.188 1.00 90.56 416 GLU A N 1
ATOM 3277 C CA . GLU A 1 416 ? 30.571 -19.269 -46.095 1.00 90.56 416 GLU A CA 1
ATOM 3278 C C . GLU A 1 416 ? 29.050 -19.461 -45.966 1.00 90.56 416 GLU A C 1
ATOM 3280 O O . GLU A 1 416 ? 28.289 -18.494 -45.944 1.00 90.56 416 GLU A O 1
ATOM 3285 N N . ARG A 1 417 ? 28.602 -20.707 -45.744 1.00 91.88 417 ARG A N 1
ATOM 3286 C CA . ARG A 1 417 ? 27.182 -21.050 -45.552 1.00 91.88 417 ARG A CA 1
ATOM 3287 C C . ARG A 1 417 ? 26.507 -20.296 -44.397 1.00 91.88 417 ARG A C 1
ATOM 3289 O O . ARG A 1 417 ? 25.295 -20.121 -44.436 1.00 91.88 417 ARG A O 1
ATOM 3296 N N . LEU A 1 418 ? 27.257 -19.846 -43.385 1.00 90.88 418 LEU A N 1
ATOM 3297 C CA . LEU A 1 418 ? 26.716 -19.123 -42.227 1.00 90.88 418 LEU A CA 1
ATOM 3298 C C . LEU A 1 418 ? 26.822 -17.596 -42.355 1.00 90.88 418 LEU A C 1
ATOM 3300 O O . LEU A 1 418 ? 26.124 -16.898 -41.619 1.00 90.88 418 LEU A O 1
ATOM 3304 N N . GLN A 1 419 ? 27.608 -17.063 -43.299 1.00 87.94 419 GLN A N 1
ATOM 3305 C CA . GLN A 1 419 ? 27.830 -15.612 -43.444 1.00 87.94 419 GLN A CA 1
ATOM 3306 C C . GLN A 1 419 ? 26.528 -14.847 -43.649 1.00 87.94 419 GLN A C 1
ATOM 3308 O O . GLN A 1 419 ? 26.248 -13.891 -42.932 1.00 87.94 419 GLN A O 1
ATOM 3313 N N . LYS A 1 420 ? 25.674 -15.334 -44.555 1.00 86.75 420 LYS A N 1
ATOM 3314 C CA . LYS A 1 420 ? 24.363 -14.727 -44.804 1.00 86.75 420 LYS A CA 1
ATOM 3315 C C . LYS A 1 420 ? 23.491 -14.696 -43.546 1.00 86.75 420 LYS A C 1
ATOM 3317 O O . LYS A 1 420 ? 22.739 -13.753 -43.352 1.00 86.75 420 LYS A O 1
ATOM 3322 N N . SER A 1 421 ? 23.572 -15.723 -42.699 1.00 85.19 421 SER A N 1
ATOM 3323 C CA . SER A 1 421 ? 22.740 -15.803 -41.494 1.00 85.19 421 SER A CA 1
ATOM 3324 C C . SER A 1 421 ? 23.155 -14.800 -40.417 1.00 85.19 421 SER A C 1
ATOM 3326 O O . SER A 1 421 ? 22.287 -14.254 -39.747 1.00 85.19 421 SER A O 1
ATOM 3328 N N . VAL A 1 422 ? 24.456 -14.525 -40.288 1.00 86.94 422 VAL A N 1
ATOM 3329 C CA . VAL A 1 422 ? 24.976 -13.510 -39.362 1.00 86.94 422 VAL A CA 1
ATOM 3330 C C . VAL A 1 422 ? 24.720 -12.106 -39.904 1.00 86.94 422 VAL A C 1
ATOM 3332 O O . VAL A 1 422 ? 24.209 -11.268 -39.170 1.00 86.94 422 VAL A O 1
ATOM 3335 N N . GLY A 1 423 ? 24.954 -11.879 -41.202 1.00 83.75 423 GLY A N 1
ATOM 3336 C CA . GLY A 1 423 ? 24.624 -10.605 -41.850 1.00 83.75 423 GLY A CA 1
ATOM 3337 C C . GLY A 1 423 ? 23.136 -10.257 -41.741 1.00 83.75 423 GLY A C 1
ATOM 3338 O O . GLY A 1 423 ? 22.787 -9.113 -41.505 1.00 83.75 423 GLY A O 1
ATOM 3339 N N . LEU A 1 424 ? 22.240 -11.250 -41.785 1.00 82.75 424 LEU A N 1
ATOM 3340 C CA . LEU A 1 424 ? 20.812 -11.019 -41.549 1.00 82.75 424 LEU A CA 1
ATOM 3341 C C . LEU A 1 424 ? 20.488 -10.577 -40.115 1.00 82.75 424 LEU A C 1
ATOM 3343 O O . LEU A 1 424 ? 19.512 -9.854 -39.933 1.00 82.75 424 LEU A O 1
ATOM 3347 N N . ILE A 1 425 ? 21.251 -10.999 -39.101 1.00 82.75 425 ILE A N 1
ATOM 3348 C CA . ILE A 1 425 ? 21.081 -10.472 -37.735 1.00 82.75 425 ILE A CA 1
ATOM 3349 C C . ILE A 1 425 ? 21.448 -8.992 -37.729 1.00 82.75 425 ILE A C 1
ATOM 3351 O O . ILE A 1 425 ? 20.675 -8.173 -37.240 1.00 82.75 425 ILE A O 1
ATOM 3355 N N . GLU A 1 426 ? 22.587 -8.673 -38.338 1.00 81.38 426 GLU A N 1
ATOM 3356 C CA . GLU A 1 426 ? 23.108 -7.317 -38.460 1.00 81.38 426 GLU A CA 1
ATOM 3357 C C . GLU A 1 426 ? 22.147 -6.386 -39.233 1.00 81.38 426 GLU A C 1
ATOM 3359 O O . GLU A 1 426 ? 21.881 -5.270 -38.784 1.00 81.38 426 GLU A O 1
ATOM 3364 N N . ASP A 1 427 ? 21.574 -6.851 -40.347 1.00 79.50 427 ASP A N 1
ATOM 3365 C CA . ASP A 1 427 ? 20.623 -6.112 -41.196 1.00 79.50 427 ASP A CA 1
ATOM 3366 C C . ASP A 1 427 ? 19.286 -5.818 -40.497 1.00 79.50 427 ASP A C 1
ATOM 3368 O O . ASP A 1 427 ? 18.547 -4.922 -40.903 1.00 79.50 427 ASP A O 1
ATOM 3372 N N . ASN A 1 428 ? 18.946 -6.593 -39.463 1.00 74.44 428 ASN A N 1
ATOM 3373 C CA . ASN A 1 428 ? 17.741 -6.391 -38.658 1.00 74.44 428 ASN A CA 1
ATOM 3374 C C . ASN A 1 428 ? 18.016 -5.557 -37.393 1.00 74.44 428 ASN A C 1
ATOM 3376 O O . ASN A 1 428 ? 17.107 -5.360 -36.584 1.00 74.44 428 ASN A O 1
ATOM 3380 N N . CYS A 1 429 ? 19.245 -5.066 -37.204 1.00 69.19 429 CYS A N 1
ATOM 3381 C CA . CYS A 1 429 ? 19.555 -4.076 -36.180 1.00 69.19 429 CYS A CA 1
ATOM 3382 C C . CYS A 1 429 ? 19.287 -2.661 -36.709 1.00 69.19 429 CYS A C 1
ATOM 3384 O O . CYS A 1 429 ? 19.850 -2.233 -37.714 1.00 69.19 429 CYS A O 1
ATOM 3386 N N . GLU A 1 430 ? 18.455 -1.911 -35.990 1.00 61.97 430 GLU A N 1
ATOM 3387 C CA . GLU A 1 430 ? 18.181 -0.503 -36.285 1.00 61.97 430 GLU A CA 1
ATOM 3388 C C . GLU A 1 430 ? 19.266 0.408 -35.675 1.00 61.97 430 GLU A C 1
ATOM 3390 O O . GLU A 1 430 ? 19.864 0.061 -34.644 1.00 61.97 430 GLU A O 1
ATOM 3395 N N . PRO A 1 431 ? 19.511 1.603 -36.249 1.00 56.84 431 PRO A N 1
ATOM 3396 C CA . PRO A 1 431 ? 20.361 2.608 -35.621 1.00 56.84 431 PRO A CA 1
ATOM 3397 C C . PRO A 1 431 ? 19.875 2.932 -34.204 1.00 56.84 431 PRO A C 1
ATOM 3399 O O . PRO A 1 431 ? 18.679 3.134 -33.972 1.00 56.84 431 PRO A O 1
ATOM 3402 N N . ALA A 1 432 ? 20.800 3.025 -33.248 1.00 53.53 432 ALA A N 1
ATOM 3403 C CA . ALA A 1 432 ? 20.465 3.464 -31.898 1.00 53.53 432 ALA A CA 1
ATOM 3404 C C . ALA A 1 432 ? 20.055 4.952 -31.920 1.00 53.53 432 ALA A C 1
ATOM 3406 O O . ALA A 1 432 ? 20.900 5.844 -31.986 1.00 53.53 432 ALA A O 1
ATOM 3407 N N . LEU A 1 433 ? 18.744 5.224 -31.897 1.00 54.12 433 LEU A N 1
ATOM 3408 C CA . LEU A 1 433 ? 18.183 6.579 -31.897 1.00 54.12 433 LEU A CA 1
ATOM 3409 C C . LEU A 1 433 ? 17.510 6.909 -30.560 1.00 54.12 433 LEU A C 1
ATOM 3411 O O . LEU A 1 433 ? 16.675 6.161 -30.048 1.00 54.12 433 LEU A O 1
ATOM 3415 N N . CYS A 1 434 ? 17.800 8.096 -30.033 1.00 49.31 434 CYS A N 1
ATOM 3416 C CA . CYS A 1 434 ? 17.104 8.657 -28.878 1.00 49.31 434 CYS A CA 1
ATOM 3417 C C . CYS A 1 434 ? 15.880 9.472 -29.333 1.00 49.31 434 CYS A C 1
ATOM 3419 O O . CYS A 1 434 ? 16.020 10.604 -29.786 1.00 49.31 434 CYS A O 1
ATOM 3421 N N . THR A 1 435 ? 14.665 8.922 -29.200 1.00 55.97 435 THR A N 1
ATOM 3422 C CA . THR A 1 435 ? 13.408 9.652 -29.488 1.00 55.97 435 THR A CA 1
ATOM 3423 C C . THR A 1 435 ? 12.820 10.309 -28.236 1.00 55.97 435 THR A C 1
ATOM 3425 O O . THR A 1 435 ? 12.646 9.636 -27.207 1.00 55.97 435 THR A O 1
ATOM 3428 N N . VAL A 1 436 ? 12.431 11.587 -28.353 1.00 66.38 436 VAL A N 1
ATOM 3429 C CA . VAL A 1 436 ? 11.755 12.384 -27.313 1.00 66.38 436 VAL A CA 1
ATOM 3430 C C . VAL A 1 436 ? 10.259 12.485 -27.622 1.00 66.38 436 VAL A C 1
ATOM 3432 O O . VAL A 1 436 ? 9.854 13.049 -28.636 1.00 66.38 436 VAL A O 1
ATOM 3435 N N . LEU A 1 437 ? 9.424 11.939 -26.738 1.00 79.88 437 LEU A N 1
ATOM 3436 C CA . LEU A 1 437 ? 7.971 11.890 -26.908 1.00 79.88 437 LEU A CA 1
ATOM 3437 C C . LEU A 1 437 ? 7.285 12.677 -25.792 1.00 79.88 437 LEU A C 1
ATOM 3439 O O . LEU A 1 437 ? 7.585 12.471 -24.617 1.00 79.88 437 LEU A O 1
ATOM 3443 N N . PHE A 1 438 ? 6.328 13.528 -26.149 1.00 83.81 438 PHE A N 1
ATOM 3444 C CA . PHE A 1 438 ? 5.369 14.089 -25.205 1.00 83.81 438 PHE A CA 1
ATOM 3445 C C . PHE A 1 438 ? 4.094 13.250 -25.248 1.00 83.81 438 PHE A C 1
ATOM 3447 O O . PHE A 1 438 ? 3.516 13.064 -26.318 1.00 83.81 438 PHE A O 1
ATOM 3454 N N . VAL A 1 439 ? 3.650 12.759 -24.089 1.00 88.00 439 VAL A N 1
ATOM 3455 C CA . VAL A 1 439 ? 2.370 12.058 -23.925 1.00 88.00 439 VAL A CA 1
ATOM 3456 C C . VAL A 1 439 ? 1.521 12.848 -22.943 1.00 88.00 439 VAL A C 1
ATOM 3458 O O . VAL A 1 439 ? 1.943 13.099 -21.816 1.00 88.00 439 VAL A O 1
ATOM 3461 N N . GLY A 1 440 ? 0.323 13.242 -23.363 1.00 83.69 440 GLY A N 1
ATOM 3462 C CA . GLY A 1 440 ? -0.545 14.101 -22.567 1.00 83.69 440 GLY A CA 1
ATOM 3463 C C . GLY A 1 440 ? -2.022 13.856 -22.837 1.00 83.69 440 GLY A C 1
ATOM 3464 O O . GLY A 1 440 ? -2.416 13.432 -23.924 1.00 83.69 440 GLY A O 1
ATOM 3465 N N . GLY A 1 441 ? -2.849 14.122 -21.827 1.00 83.38 441 GLY A N 1
ATOM 3466 C CA . GLY A 1 441 ? -4.305 14.075 -21.934 1.00 83.38 441 GLY A CA 1
ATOM 3467 C C . GLY A 1 441 ? -4.907 15.474 -22.041 1.00 83.38 441 GLY A C 1
ATOM 3468 O O . GLY A 1 441 ? -4.553 16.367 -21.274 1.00 83.38 441 GLY A O 1
ATOM 3469 N N . ALA A 1 442 ? -5.867 15.664 -22.943 1.00 82.75 442 ALA A N 1
ATOM 3470 C CA . ALA A 1 442 ? -6.657 16.884 -23.011 1.00 82.75 442 ALA A CA 1
ATOM 3471 C C . ALA A 1 442 ? -7.721 16.882 -21.894 1.00 82.75 442 ALA A C 1
ATOM 3473 O O . ALA A 1 442 ? -8.682 16.101 -21.903 1.00 82.75 442 ALA A O 1
ATOM 3474 N N . GLY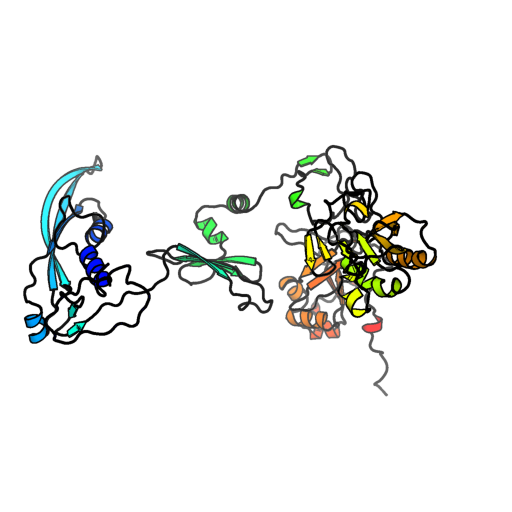 A 1 443 ? -7.535 17.762 -20.907 1.00 77.44 443 GLY A N 1
ATOM 3475 C CA . GLY A 1 443 ? -8.417 17.916 -19.749 1.00 77.44 443 GLY A CA 1
ATOM 3476 C C . GLY A 1 443 ? -9.835 18.394 -20.093 1.00 77.44 443 GLY A C 1
ATOM 3477 O O . GLY A 1 443 ? -10.172 18.685 -21.239 1.00 77.44 443 GLY A O 1
ATOM 3478 N N . GLY A 1 444 ? -10.716 18.442 -19.088 1.00 80.19 444 GLY A N 1
ATOM 3479 C CA . GLY A 1 444 ? -12.098 18.918 -19.262 1.00 80.19 444 GLY A CA 1
ATOM 3480 C C . GLY A 1 444 ? -12.190 20.404 -19.623 1.00 80.19 444 GLY A C 1
ATOM 3481 O O . GLY A 1 444 ? -12.952 20.752 -20.514 1.00 80.19 444 GLY A O 1
ATOM 3482 N N . SER A 1 445 ? -11.372 21.251 -18.991 1.00 79.44 445 SER A N 1
ATOM 3483 C CA . SER A 1 445 ? -11.326 22.702 -19.233 1.00 79.44 445 SER A CA 1
ATOM 3484 C C . SER A 1 445 ? -10.901 23.051 -20.659 1.00 79.44 445 SER A C 1
ATOM 3486 O O . SER A 1 445 ? -11.568 23.840 -21.315 1.00 79.44 445 SER A O 1
ATOM 3488 N N . LEU A 1 446 ? -9.846 22.407 -21.167 1.00 83.69 446 LEU A N 1
ATOM 3489 C CA . LEU A 1 446 ? -9.382 22.587 -22.545 1.00 83.69 446 LEU A CA 1
ATOM 3490 C C . LEU A 1 446 ? -10.483 22.234 -23.551 1.00 83.69 446 LEU A C 1
ATOM 3492 O O . LEU A 1 446 ? -10.755 23.000 -24.465 1.00 83.69 446 LEU A O 1
ATOM 3496 N N . ARG A 1 447 ? -11.161 21.096 -23.358 1.00 88.94 447 ARG A N 1
ATOM 3497 C CA . ARG A 1 447 ? -12.247 20.660 -24.249 1.00 88.94 447 ARG A CA 1
ATOM 3498 C C . ARG A 1 447 ? -13.492 21.548 -24.141 1.00 88.94 447 ARG A C 1
ATOM 3500 O O . ARG A 1 447 ? -14.167 21.752 -25.144 1.00 88.94 447 ARG A O 1
ATOM 3507 N N . ALA A 1 448 ? -13.777 22.080 -22.952 1.00 87.19 448 ALA A N 1
ATOM 3508 C CA . ALA A 1 448 ? -14.860 23.039 -22.736 1.00 87.19 448 ALA A CA 1
ATOM 3509 C C . ALA A 1 448 ? -14.588 24.382 -23.425 1.00 87.19 448 ALA A C 1
ATOM 3511 O O . ALA A 1 448 ? -15.525 25.013 -23.879 1.00 87.19 448 ALA A O 1
ATOM 3512 N N . GLY A 1 449 ? -13.321 24.778 -23.582 1.00 86.12 449 GLY A N 1
ATOM 3513 C CA . GLY A 1 449 ? -12.950 25.953 -24.378 1.00 86.12 449 GLY A CA 1
ATOM 3514 C C . GLY A 1 449 ? -13.186 25.798 -25.886 1.00 86.12 449 GLY A C 1
ATOM 3515 O O . GLY A 1 449 ? -13.118 26.781 -26.610 1.00 86.12 449 GLY A O 1
ATOM 3516 N N . VAL A 1 450 ? -13.470 24.583 -26.368 1.00 88.44 450 VAL A N 1
ATOM 3517 C CA . VAL A 1 450 ? -13.677 24.292 -27.797 1.00 88.44 450 VAL A CA 1
ATOM 3518 C C . VAL A 1 450 ? -15.148 23.992 -28.105 1.00 88.44 450 VAL A C 1
ATOM 3520 O O . VAL A 1 450 ? -15.640 24.360 -29.165 1.00 88.44 450 VAL A O 1
ATOM 3523 N N . THR A 1 451 ? -15.868 23.317 -27.207 1.00 91.25 451 THR A N 1
ATOM 3524 C CA . THR A 1 451 ? -17.290 22.977 -27.394 1.00 91.25 451 THR A CA 1
ATOM 3525 C C . THR A 1 451 ? -18.039 23.022 -26.070 1.00 91.25 451 THR A C 1
ATOM 3527 O O . THR A 1 451 ? -17.505 22.555 -25.062 1.00 91.25 451 THR A O 1
ATOM 3530 N N . GLU A 1 452 ? -19.311 23.422 -26.096 1.00 91.00 452 GLU A N 1
ATOM 3531 C CA . GLU A 1 452 ? -20.211 23.431 -24.933 1.00 91.00 452 GLU A CA 1
ATOM 3532 C C . GLU A 1 452 ? -20.331 22.055 -24.256 1.00 91.00 452 GLU A C 1
ATOM 3534 O O . GLU A 1 452 ? -20.460 21.962 -23.034 1.00 91.00 452 GLU A O 1
ATOM 3539 N N . ASN A 1 453 ? -20.244 20.968 -25.035 1.00 90.56 453 ASN A N 1
ATOM 3540 C CA . ASN A 1 453 ? -20.208 19.600 -24.525 1.00 90.56 453 ASN A CA 1
ATOM 3541 C C . ASN A 1 453 ? -18.861 18.912 -24.847 1.00 90.56 453 ASN A C 1
ATOM 3543 O O . ASN A 1 453 ? -18.721 18.290 -25.905 1.00 90.56 453 ASN A O 1
ATOM 3547 N N . PRO A 1 454 ? -17.891 18.914 -23.908 1.00 89.38 454 PRO A N 1
ATOM 3548 C CA . PRO A 1 454 ? -16.551 18.331 -24.072 1.00 89.38 454 PRO A CA 1
ATOM 3549 C C . PRO A 1 454 ? -16.496 16.872 -24.557 1.00 89.38 454 PRO A C 1
ATOM 3551 O O . PRO A 1 454 ? -15.486 16.414 -25.111 1.00 89.38 454 PRO A O 1
ATOM 3554 N N . VAL A 1 455 ? -17.559 16.100 -24.310 1.00 89.56 455 VAL A N 1
ATOM 3555 C CA . VAL A 1 455 ? -17.646 14.697 -24.731 1.00 89.56 455 VAL A CA 1
ATOM 3556 C C . VAL A 1 455 ? -17.832 14.589 -26.245 1.00 89.56 455 VAL A C 1
ATOM 3558 O O . VAL A 1 455 ? -17.305 13.653 -26.846 1.00 89.56 455 VAL A O 1
ATOM 3561 N N . ASN A 1 456 ? -18.501 15.551 -26.884 1.00 91.56 456 ASN A N 1
ATOM 3562 C CA . ASN A 1 456 ? -18.691 15.561 -28.335 1.00 91.56 456 ASN A CA 1
ATOM 3563 C C . ASN A 1 456 ? -17.357 15.731 -29.066 1.00 91.56 456 ASN A C 1
ATOM 3565 O O . ASN A 1 456 ? -17.053 14.938 -29.955 1.00 91.56 456 ASN A O 1
ATOM 3569 N N . LEU A 1 457 ? -16.509 16.667 -28.627 1.00 92.38 457 LEU A N 1
ATOM 3570 C CA . LEU A 1 457 ? -15.153 16.816 -29.162 1.00 92.38 457 LEU A CA 1
ATOM 3571 C C . LEU A 1 457 ? -14.328 15.534 -28.987 1.00 92.38 457 LEU A C 1
ATOM 3573 O O . LEU A 1 457 ? -13.653 15.088 -29.911 1.00 92.38 457 LEU A O 1
ATOM 3577 N N . THR A 1 458 ? -14.434 14.898 -27.818 1.00 89.94 458 THR A N 1
ATOM 3578 C CA . THR A 1 458 ? -13.757 13.623 -27.537 1.00 89.94 458 THR A CA 1
ATOM 3579 C C . THR A 1 458 ? -14.176 12.536 -28.526 1.00 89.94 458 THR A C 1
ATOM 3581 O O . THR A 1 458 ? -13.325 11.865 -29.104 1.00 89.94 458 THR A O 1
ATOM 3584 N N . ARG A 1 459 ? -15.485 12.382 -28.758 1.00 89.56 459 ARG A N 1
ATOM 3585 C CA . ARG A 1 459 ? -16.028 11.422 -29.729 1.00 89.56 459 ARG A CA 1
ATOM 3586 C C . ARG A 1 459 ? -15.618 11.760 -31.160 1.00 89.56 459 ARG A C 1
ATOM 3588 O O . ARG A 1 459 ? -15.337 10.846 -31.921 1.00 89.56 459 ARG A O 1
ATOM 3595 N N . SER A 1 460 ? -15.549 13.043 -31.509 1.00 91.06 460 SER A N 1
ATOM 3596 C CA . SER A 1 460 ? -15.137 13.510 -32.836 1.00 91.06 460 SER A CA 1
ATOM 3597 C C . SER A 1 460 ? -13.668 13.203 -33.138 1.00 91.06 460 SER A C 1
ATOM 3599 O O . SER A 1 460 ? -13.342 12.757 -34.236 1.00 91.06 460 SER A O 1
ATOM 3601 N N . VAL A 1 461 ? -12.786 13.371 -32.148 1.00 89.44 461 VAL A N 1
ATOM 3602 C CA . VAL A 1 461 ? -11.365 13.003 -32.253 1.00 89.44 461 VAL A CA 1
ATOM 3603 C C . VAL A 1 461 ? -11.194 11.488 -32.373 1.00 89.44 461 VAL A C 1
ATOM 3605 O O . VAL A 1 461 ? -10.514 11.018 -33.278 1.00 89.44 461 VAL A O 1
ATOM 3608 N N . GLN A 1 462 ? -11.858 10.710 -31.511 1.00 84.81 462 GLN A N 1
ATOM 3609 C CA . GLN A 1 462 ? -11.802 9.241 -31.566 1.00 84.81 462 GLN A CA 1
ATOM 3610 C C . GLN A 1 462 ? -12.444 8.680 -32.851 1.00 84.81 462 GLN A C 1
ATOM 3612 O O . GLN A 1 462 ? -12.015 7.654 -33.367 1.00 84.81 462 GLN A O 1
ATOM 3617 N N . GLY A 1 463 ? -13.455 9.367 -33.389 1.00 82.88 463 GLY A N 1
ATOM 3618 C CA . GLY A 1 463 ? -14.121 9.046 -34.653 1.00 82.88 463 GLY A CA 1
ATOM 3619 C C . GLY A 1 463 ? -13.408 9.573 -35.901 1.00 82.88 463 GLY A C 1
ATOM 3620 O O . GLY A 1 463 ? -13.957 9.437 -36.991 1.00 82.88 463 GLY A O 1
ATOM 3621 N N . LEU A 1 464 ? -12.218 10.173 -35.755 1.00 81.44 464 LEU A N 1
ATOM 3622 C CA . LEU A 1 464 ? -11.394 10.727 -36.840 1.00 81.44 464 LEU A CA 1
ATOM 3623 C C . LEU A 1 464 ? -12.060 11.851 -37.660 1.00 81.44 464 LEU A C 1
ATOM 3625 O O . LEU A 1 464 ? -11.563 12.225 -38.721 1.00 81.44 464 LEU A O 1
ATOM 3629 N N . THR A 1 465 ? -13.152 12.433 -37.162 1.00 85.19 465 THR A N 1
ATOM 3630 C CA . THR A 1 465 ? -13.788 13.628 -37.745 1.00 85.19 465 THR A CA 1
ATOM 3631 C C . THR A 1 465 ? -12.998 14.896 -37.404 1.00 85.19 465 THR A C 1
ATOM 3633 O O . THR A 1 465 ? -13.009 15.868 -38.160 1.00 85.19 465 THR A O 1
ATOM 3636 N N . THR A 1 466 ? -12.282 14.884 -36.276 1.00 89.00 466 THR A N 1
ATOM 3637 C CA . THR A 1 466 ? -11.379 15.959 -35.851 1.00 89.00 466 THR A CA 1
ATOM 3638 C C . THR A 1 466 ? -9.937 15.477 -35.875 1.00 89.00 466 THR A C 1
ATOM 3640 O O . THR A 1 466 ? -9.583 14.524 -35.183 1.00 89.00 466 THR A O 1
ATOM 3643 N N . TYR A 1 467 ? -9.096 16.172 -36.634 1.00 89.25 467 TYR A N 1
ATOM 3644 C CA . TYR A 1 467 ? -7.658 15.945 -36.670 1.00 89.25 467 TYR A CA 1
ATOM 3645 C C . TYR A 1 467 ? -6.973 16.720 -35.544 1.00 89.25 467 TYR A C 1
ATOM 3647 O O . TYR A 1 467 ? -7.289 17.889 -35.324 1.00 89.25 467 TYR A O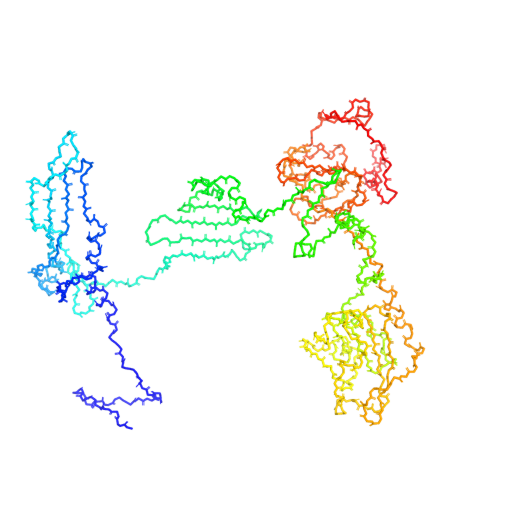 1
ATOM 3655 N N . VAL A 1 468 ? -6.044 16.075 -34.839 1.00 90.19 468 VAL A N 1
ATOM 3656 C CA . VAL A 1 468 ? -5.338 16.672 -33.699 1.00 90.19 468 VAL A CA 1
ATOM 3657 C C . VAL A 1 468 ? -3.863 16.832 -34.034 1.00 90.19 468 VAL A C 1
ATOM 3659 O O . VAL A 1 468 ? -3.225 15.891 -34.509 1.00 90.19 468 VAL A O 1
ATOM 3662 N N . THR A 1 469 ? -3.318 18.011 -33.759 1.00 90.81 469 THR A N 1
ATOM 3663 C CA . THR A 1 469 ? -1.880 18.299 -33.849 1.00 90.81 469 THR A CA 1
ATOM 3664 C C . THR A 1 469 ? -1.379 18.945 -32.563 1.00 90.81 469 THR A C 1
ATOM 3666 O O . THR A 1 469 ? -2.167 19.424 -31.746 1.00 90.81 469 THR A O 1
ATOM 3669 N N . VAL A 1 470 ? -0.062 18.912 -32.355 1.00 89.94 470 VAL A N 1
ATOM 3670 C CA . VAL A 1 470 ? 0.617 19.690 -31.309 1.00 89.94 470 VAL A CA 1
ATOM 3671 C C . VAL A 1 470 ? 1.658 20.571 -31.979 1.00 89.94 470 VAL A C 1
ATOM 3673 O O . VAL A 1 470 ? 2.634 20.058 -32.527 1.00 89.94 470 VAL A O 1
ATOM 3676 N N . GLY A 1 471 ? 1.432 21.884 -31.978 1.00 85.31 471 GLY A N 1
ATOM 3677 C CA . GLY A 1 471 ? 2.267 22.854 -32.692 1.00 85.31 471 GLY A CA 1
ATOM 3678 C C . GLY A 1 471 ? 2.461 22.489 -34.169 1.00 85.31 471 GLY A C 1
ATOM 3679 O O . GLY A 1 471 ? 3.570 22.580 -34.689 1.00 85.31 471 GLY A O 1
ATOM 3680 N N . GLY A 1 472 ? 1.418 21.976 -34.825 1.00 83.50 472 GLY A N 1
ATOM 3681 C CA . GLY A 1 472 ? 1.465 21.498 -36.209 1.00 83.50 472 GLY A CA 1
ATOM 3682 C C . GLY A 1 472 ? 2.129 20.130 -36.432 1.00 83.50 472 GLY A C 1
ATOM 3683 O O . GLY A 1 472 ? 2.120 19.635 -37.561 1.00 83.50 472 GLY A O 1
ATOM 3684 N N . ALA A 1 473 ? 2.682 19.480 -35.402 1.00 87.06 473 ALA A N 1
ATOM 3685 C CA . ALA A 1 473 ? 3.172 18.107 -35.510 1.00 87.06 473 ALA A CA 1
ATOM 3686 C C . ALA A 1 473 ? 2.012 17.102 -35.377 1.00 87.06 473 ALA A C 1
ATOM 3688 O O . ALA A 1 473 ? 1.157 17.264 -34.498 1.00 87.06 473 ALA A O 1
ATOM 3689 N N . PRO A 1 474 ? 1.957 16.050 -36.218 1.00 87.12 474 PRO A N 1
ATOM 3690 C CA . PRO A 1 474 ? 0.925 15.029 -36.106 1.00 87.12 474 PRO A CA 1
ATOM 3691 C C . PRO A 1 474 ? 1.104 14.226 -34.822 1.00 87.12 474 PRO A C 1
ATOM 3693 O O . PRO A 1 474 ? 2.225 13.893 -34.430 1.00 87.12 474 PRO A O 1
ATOM 3696 N N . VAL A 1 475 ? -0.017 13.876 -34.202 1.00 88.56 475 VAL A N 1
ATOM 3697 C CA . VAL A 1 475 ? -0.027 13.093 -32.968 1.00 88.56 475 VAL A CA 1
ATOM 3698 C C . VAL A 1 475 ? -0.582 11.699 -33.207 1.00 88.56 475 VAL A C 1
ATOM 3700 O O . VAL A 1 475 ? -1.431 11.480 -34.070 1.00 88.56 475 VAL A O 1
ATOM 3703 N N . TYR A 1 476 ? -0.146 10.755 -32.385 1.00 88.12 476 TYR A N 1
ATOM 3704 C CA . TYR A 1 476 ? -0.838 9.494 -32.201 1.00 88.12 476 TYR A CA 1
ATOM 3705 C C . TYR A 1 476 ? -1.900 9.666 -31.113 1.00 88.12 476 TYR A C 1
ATOM 3707 O O . TYR A 1 476 ? -1.565 9.945 -29.961 1.00 88.12 476 TYR A O 1
ATOM 3715 N N . VAL A 1 477 ? -3.176 9.516 -31.469 1.00 85.44 477 VAL A N 1
ATOM 3716 C CA . VAL A 1 477 ? -4.283 9.541 -30.505 1.00 85.44 477 VAL A CA 1
ATOM 3717 C C . VAL A 1 477 ? -4.494 8.132 -29.961 1.00 85.44 477 VAL A C 1
ATOM 3719 O O . VAL A 1 477 ? -4.745 7.196 -30.716 1.00 85.44 477 VAL A O 1
ATOM 3722 N N . TRP A 1 478 ? -4.400 7.983 -28.643 1.00 83.12 478 TRP A N 1
ATOM 3723 C CA . TRP A 1 478 ? -4.607 6.708 -27.972 1.00 83.12 478 TRP A CA 1
ATOM 3724 C C . TRP A 1 478 ? -6.099 6.359 -27.882 1.00 83.12 478 TRP A C 1
ATOM 3726 O O . TRP A 1 478 ? -6.924 7.237 -27.588 1.00 83.12 478 TRP A O 1
ATOM 3736 N N . PRO A 1 479 ? -6.457 5.074 -28.061 1.00 70.25 479 PRO A N 1
ATOM 3737 C CA . PRO A 1 479 ? -7.816 4.613 -27.821 1.00 70.25 479 PRO A CA 1
ATOM 3738 C C . PRO A 1 479 ? -8.149 4.716 -26.326 1.00 70.25 479 PRO A C 1
ATOM 3740 O O . PRO A 1 479 ? -7.311 4.434 -25.470 1.00 70.25 479 PRO A O 1
ATOM 3743 N N . GLY A 1 480 ? -9.383 5.100 -25.992 1.00 71.12 480 GLY A N 1
ATOM 3744 C CA . GLY A 1 480 ? -9.847 5.149 -24.604 1.00 71.12 480 GLY A CA 1
ATOM 3745 C C . GLY A 1 480 ? -10.766 6.327 -24.293 1.00 71.12 480 GLY A C 1
ATOM 3746 O O . GLY A 1 480 ? -11.298 6.993 -25.180 1.00 71.12 480 GLY A O 1
ATOM 3747 N N . GLY A 1 481 ? -10.989 6.565 -22.999 1.00 68.88 481 GLY A N 1
ATOM 3748 C CA . GLY A 1 481 ? -11.798 7.685 -22.522 1.00 68.88 481 GLY A CA 1
ATOM 3749 C C . GLY A 1 481 ? -11.012 8.997 -22.529 1.00 68.88 481 GLY A C 1
ATOM 3750 O O . GLY A 1 481 ? -9.978 9.098 -21.878 1.00 68.88 481 GLY A O 1
ATOM 3751 N N . GLY A 1 482 ? -11.533 10.021 -23.211 1.00 83.44 482 GLY A N 1
ATOM 3752 C CA . GLY A 1 482 ? -10.863 11.318 -23.349 1.00 83.44 482 GLY A CA 1
ATOM 3753 C C . GLY A 1 482 ? -10.015 11.420 -24.619 1.00 83.44 482 GLY A C 1
ATOM 3754 O O . GLY A 1 482 ? -10.144 10.615 -25.540 1.00 83.44 482 GLY A O 1
ATOM 3755 N N . ILE A 1 483 ? -9.184 12.457 -24.684 1.00 88.75 483 ILE A N 1
ATOM 3756 C CA . ILE A 1 483 ? -8.243 12.671 -25.786 1.00 88.75 483 ILE A CA 1
ATOM 3757 C C . ILE A 1 483 ? -6.851 12.541 -25.186 1.00 88.75 483 ILE A C 1
ATOM 3759 O O . ILE A 1 483 ? -6.355 13.485 -24.580 1.00 88.75 483 ILE A O 1
ATOM 3763 N N . THR A 1 484 ? -6.255 11.362 -25.305 1.00 90.50 484 THR A N 1
ATOM 3764 C CA . THR A 1 484 ? -4.855 11.134 -24.939 1.00 90.50 484 THR A CA 1
ATOM 3765 C C . THR A 1 484 ? -4.049 11.095 -26.219 1.00 90.50 484 THR A C 1
ATOM 3767 O O . THR A 1 484 ? -4.402 10.369 -27.145 1.00 90.50 484 THR A O 1
ATOM 3770 N N . LEU A 1 485 ? -2.985 11.883 -26.286 1.00 90.25 485 LEU A N 1
ATOM 3771 C CA . LEU A 1 485 ? -2.162 12.017 -27.475 1.00 90.25 485 LEU A CA 1
ATOM 3772 C C . LEU A 1 485 ? -0.687 11.816 -27.152 1.00 90.25 485 LEU A C 1
ATOM 3774 O O . LEU A 1 485 ? -0.247 12.034 -26.023 1.00 90.25 485 LEU A O 1
ATOM 3778 N N . MET A 1 486 ? 0.062 11.389 -28.158 1.00 91.69 486 MET A N 1
ATOM 3779 C CA . MET A 1 486 ? 1.509 11.262 -28.134 1.00 91.69 486 MET A CA 1
ATOM 3780 C C . MET A 1 486 ? 2.090 11.966 -29.354 1.00 91.69 486 MET A C 1
ATOM 3782 O O . MET A 1 486 ? 1.640 11.728 -30.472 1.00 91.69 486 MET A O 1
ATOM 3786 N N . VAL A 1 487 ? 3.092 12.812 -29.152 1.00 89.62 487 VAL A N 1
ATOM 3787 C CA . VAL A 1 487 ? 3.770 13.543 -30.225 1.00 89.62 487 VAL A CA 1
ATOM 3788 C C . VAL A 1 487 ? 5.277 13.438 -30.062 1.00 89.62 487 VAL A C 1
ATOM 3790 O O . VAL A 1 487 ? 5.796 13.452 -28.947 1.00 89.62 487 VAL A O 1
ATOM 3793 N N . ASP A 1 488 ? 5.974 13.333 -31.184 1.00 87.12 488 ASP A N 1
ATOM 3794 C CA . ASP A 1 488 ? 7.424 13.476 -31.237 1.00 87.12 488 ASP A CA 1
ATOM 3795 C C . ASP A 1 488 ? 7.786 14.960 -31.133 1.00 87.12 488 ASP A C 1
ATOM 3797 O O . ASP A 1 488 ? 7.470 15.760 -32.016 1.00 87.12 488 ASP A O 1
ATOM 3801 N N . VAL A 1 489 ? 8.418 15.320 -30.014 1.00 83.12 489 VAL A N 1
ATOM 3802 C CA . VAL A 1 489 ? 8.719 16.712 -29.655 1.00 83.12 489 VAL A CA 1
ATOM 3803 C C . VAL A 1 489 ? 9.699 17.333 -30.644 1.00 83.12 489 VAL A C 1
ATOM 3805 O O . VAL A 1 489 ? 9.616 18.528 -30.903 1.00 83.12 489 VAL A O 1
ATOM 3808 N N . THR A 1 490 ? 10.561 16.529 -31.272 1.00 81.56 490 THR A N 1
ATOM 3809 C CA . THR A 1 490 ? 11.539 17.015 -32.261 1.00 81.56 490 THR A CA 1
ATOM 3810 C C . THR A 1 490 ? 10.882 17.576 -33.526 1.00 81.56 490 THR A C 1
ATOM 3812 O O . THR A 1 490 ? 11.521 18.263 -34.319 1.00 81.56 490 THR A O 1
ATOM 3815 N N . ARG A 1 491 ? 9.587 17.301 -33.718 1.00 82.00 491 ARG A N 1
ATOM 3816 C CA . ARG A 1 491 ? 8.788 17.763 -34.858 1.00 82.00 491 ARG A CA 1
ATOM 3817 C C . ARG A 1 491 ? 7.946 18.997 -34.545 1.00 82.00 491 ARG A C 1
ATOM 3819 O O . ARG A 1 491 ? 7.281 19.505 -35.452 1.00 82.00 491 ARG A O 1
ATOM 3826 N N . VAL A 1 492 ? 7.935 19.436 -33.289 1.00 83.25 492 VAL A N 1
ATOM 3827 C CA . VAL A 1 492 ? 7.198 20.603 -32.794 1.00 83.25 492 VAL A CA 1
ATOM 3828 C C . VAL A 1 492 ? 8.119 21.833 -32.868 1.00 83.25 492 VAL A C 1
ATOM 3830 O O . VAL A 1 492 ? 9.323 21.689 -32.659 1.00 83.25 492 VAL A O 1
ATOM 3833 N N . PRO A 1 493 ? 7.609 23.046 -33.159 1.00 81.62 493 PRO A N 1
ATOM 3834 C CA . PRO A 1 493 ? 8.407 24.266 -33.102 1.00 81.62 493 PRO A CA 1
ATOM 3835 C C . PRO A 1 493 ? 9.122 24.450 -31.757 1.00 81.62 493 PRO A C 1
ATOM 3837 O O . PRO A 1 493 ? 8.598 24.104 -30.696 1.00 81.62 493 PRO A O 1
ATOM 3840 N N . GLU A 1 494 ? 10.311 25.048 -31.792 1.00 77.75 494 GLU A N 1
ATOM 3841 C CA . GLU A 1 494 ? 11.053 25.383 -30.577 1.00 77.75 494 GLU A CA 1
ATOM 3842 C C . GLU A 1 494 ? 10.238 26.309 -29.661 1.00 77.75 494 GLU A C 1
ATOM 3844 O O . GLU A 1 494 ? 9.538 27.210 -30.126 1.00 77.75 494 GLU A O 1
ATOM 3849 N N . ASN A 1 495 ? 10.357 26.109 -28.343 1.00 74.25 495 ASN A N 1
ATOM 3850 C CA . ASN A 1 495 ? 9.649 26.884 -27.313 1.00 74.25 495 ASN A CA 1
ATOM 3851 C C . ASN A 1 495 ? 8.110 26.864 -27.430 1.00 74.25 495 ASN A C 1
ATOM 3853 O O . ASN A 1 495 ? 7.434 27.761 -26.932 1.00 74.25 495 ASN A O 1
ATOM 3857 N N . ALA A 1 496 ? 7.543 25.844 -28.078 1.00 76.69 496 ALA A N 1
ATOM 3858 C CA . ALA A 1 496 ? 6.098 25.704 -28.242 1.00 76.69 496 ALA A CA 1
ATOM 3859 C C . ALA A 1 496 ? 5.360 25.325 -26.942 1.00 76.69 496 ALA A C 1
ATOM 3861 O O . ALA A 1 496 ? 4.169 25.599 -26.808 1.00 76.69 496 ALA A O 1
ATOM 3862 N N . PHE A 1 497 ? 6.051 24.701 -25.984 1.00 82.25 497 PHE A N 1
ATOM 3863 C CA . PHE A 1 497 ? 5.492 24.351 -24.679 1.00 82.25 497 PHE A CA 1
ATOM 3864 C C . PHE A 1 497 ? 5.730 25.465 -23.657 1.00 82.25 497 PHE A C 1
ATOM 3866 O O . PHE A 1 497 ? 6.817 26.035 -23.584 1.00 82.25 497 PHE A O 1
ATOM 3873 N N . GLY A 1 498 ? 4.716 25.740 -22.840 1.00 74.94 498 GLY A N 1
ATOM 3874 C CA . GLY A 1 498 ? 4.774 26.704 -21.743 1.00 74.94 498 GLY A CA 1
ATOM 3875 C C . GLY A 1 498 ? 4.635 26.050 -20.369 1.00 74.94 498 GLY A C 1
ATOM 3876 O O . GLY A 1 498 ? 4.242 24.888 -20.243 1.00 74.94 498 GLY A O 1
ATOM 3877 N N . TYR A 1 499 ? 4.911 26.829 -19.325 1.00 70.12 499 TYR A N 1
ATOM 3878 C CA . TYR A 1 499 ? 4.731 26.439 -17.927 1.00 70.12 499 TYR A CA 1
ATOM 3879 C C . TYR A 1 499 ? 3.913 27.501 -17.190 1.00 70.12 499 TYR A C 1
ATOM 3881 O O . TYR A 1 499 ? 4.067 28.697 -17.442 1.00 70.12 499 TYR A O 1
ATOM 3889 N N . VAL A 1 500 ? 3.046 27.065 -16.279 1.00 66.81 500 VAL A N 1
ATOM 3890 C CA . VAL A 1 500 ? 2.287 27.940 -15.374 1.00 66.81 500 VAL A CA 1
ATOM 3891 C C . VAL A 1 500 ? 2.702 27.668 -13.923 1.00 66.81 500 VAL A C 1
ATOM 3893 O O . VAL A 1 500 ? 3.255 26.614 -13.653 1.00 66.81 500 VAL A O 1
ATOM 3896 N N . PRO A 1 501 ? 2.454 28.570 -12.956 1.00 48.16 501 PRO A N 1
ATOM 3897 C CA . PRO A 1 501 ? 2.846 28.368 -11.551 1.00 48.16 501 PRO A CA 1
ATOM 3898 C C . PRO A 1 501 ? 2.190 27.165 -10.842 1.00 48.16 501 PRO A C 1
ATOM 3900 O O . PRO A 1 501 ? 2.575 26.822 -9.727 1.00 48.16 501 PRO A O 1
ATOM 3903 N N . THR A 1 502 ? 1.194 26.529 -11.462 1.00 54.94 502 THR A N 1
ATOM 3904 C CA . THR A 1 502 ? 0.642 25.229 -11.057 1.00 54.94 502 THR A CA 1
ATOM 3905 C C . THR A 1 502 ? 1.415 24.095 -11.749 1.00 54.94 502 THR A C 1
ATOM 3907 O O . THR A 1 502 ? 2.008 24.333 -12.792 1.00 54.94 502 THR A O 1
ATOM 3910 N N . PRO A 1 503 ? 1.431 22.849 -11.238 1.00 53.12 503 PRO A N 1
ATOM 3911 C CA . PRO A 1 503 ? 2.169 21.735 -11.852 1.00 53.12 503 PRO A CA 1
ATOM 3912 C C . PRO A 1 503 ? 1.488 21.234 -13.145 1.00 53.12 503 PRO A C 1
ATOM 3914 O O . PRO A 1 503 ? 1.091 20.077 -13.257 1.00 53.12 503 PRO A O 1
ATOM 3917 N N . ALA A 1 504 ? 1.293 22.125 -14.114 1.00 59.78 504 ALA A N 1
ATOM 3918 C CA . ALA A 1 504 ? 0.625 21.887 -15.378 1.00 59.78 504 ALA A CA 1
ATOM 3919 C C . ALA A 1 504 ? 1.497 22.413 -16.521 1.00 59.78 504 ALA A C 1
ATOM 3921 O O . ALA A 1 504 ? 1.947 23.559 -16.528 1.00 59.78 504 ALA A O 1
ATOM 3922 N N . LEU A 1 505 ? 1.715 21.550 -17.507 1.00 70.25 505 LEU A N 1
ATOM 3923 C CA . LEU A 1 505 ? 2.350 21.906 -18.766 1.00 70.25 505 LEU A CA 1
ATOM 3924 C C . LEU A 1 505 ? 1.303 22.520 -19.703 1.00 70.25 505 LEU A C 1
ATOM 3926 O O . LEU A 1 505 ? 0.193 21.995 -19.818 1.00 70.25 505 LEU A O 1
ATOM 3930 N N . VAL A 1 506 ? 1.665 23.589 -20.410 1.00 79.44 506 VAL A N 1
ATOM 3931 C CA . VAL A 1 506 ? 0.840 24.157 -21.482 1.00 79.44 506 VAL A CA 1
ATOM 3932 C C . VAL A 1 506 ? 1.359 23.629 -22.813 1.00 79.44 506 VAL A C 1
ATOM 3934 O O . VAL A 1 506 ? 2.466 23.962 -23.229 1.00 79.44 506 VAL A O 1
ATOM 3937 N N . ALA A 1 507 ? 0.560 22.789 -23.470 1.00 85.38 507 ALA A N 1
ATOM 3938 C CA . ALA A 1 507 ? 0.855 22.249 -24.793 1.00 85.38 507 ALA A CA 1
ATOM 3939 C C . ALA A 1 507 ? -0.034 22.927 -25.855 1.00 85.38 507 ALA A C 1
ATOM 3941 O O . ALA A 1 507 ? -1.238 23.073 -25.616 1.00 85.38 507 ALA A O 1
ATOM 3942 N N . PRO A 1 508 ? 0.506 23.302 -27.029 1.00 86.94 508 PRO A N 1
ATOM 3943 C CA . PRO A 1 508 ? -0.256 23.946 -28.098 1.00 86.94 508 PRO A CA 1
ATOM 3944 C C . PRO A 1 508 ? -1.019 22.896 -28.910 1.00 86.94 508 PRO A C 1
ATOM 3946 O O . PRO A 1 508 ? -0.610 22.511 -30.002 1.00 86.94 508 PRO A O 1
ATOM 3949 N N . ILE A 1 509 ? -2.099 22.374 -28.332 1.00 90.19 509 ILE A N 1
ATOM 3950 C CA . ILE A 1 509 ? -2.948 21.362 -28.967 1.00 90.19 509 ILE A CA 1
ATOM 3951 C C . ILE A 1 509 ? -3.933 22.055 -29.908 1.00 90.19 509 ILE A C 1
ATOM 3953 O O . ILE A 1 509 ? -4.678 22.938 -29.483 1.00 90.19 509 ILE A O 1
ATOM 3957 N N . GLU A 1 510 ? -3.983 21.614 -31.162 1.00 90.31 510 GLU A N 1
ATOM 3958 C CA . GLU A 1 510 ? -4.895 22.149 -32.174 1.00 90.31 510 GLU A CA 1
ATOM 3959 C C . GLU A 1 510 ? -5.916 21.084 -32.601 1.00 90.31 510 GLU A C 1
ATOM 3961 O O . GLU A 1 510 ? -5.570 19.920 -32.819 1.00 90.31 510 GLU A O 1
ATOM 3966 N N . PHE A 1 511 ? -7.181 21.491 -32.754 1.00 91.69 511 PHE A N 1
ATOM 3967 C CA . PHE A 1 511 ? -8.273 20.652 -33.255 1.00 91.69 511 PHE A CA 1
ATOM 3968 C C . PHE A 1 511 ? -8.739 21.174 -34.610 1.00 91.69 511 PHE A C 1
ATOM 3970 O O . PHE A 1 511 ? -9.314 22.255 -34.705 1.00 91.69 511 PHE A O 1
ATOM 3977 N N . THR A 1 512 ? -8.512 20.397 -35.663 1.00 90.31 512 THR A N 1
ATOM 3978 C CA . THR A 1 512 ? -8.870 20.769 -37.034 1.00 90.31 512 THR A CA 1
ATOM 3979 C C . THR A 1 512 ? -10.051 19.935 -37.519 1.00 90.31 512 THR A C 1
ATOM 3981 O O . THR A 1 512 ? -10.002 18.707 -37.509 1.00 90.31 512 THR A O 1
ATOM 3984 N N . LEU A 1 513 ? -11.119 20.597 -37.962 1.00 90.44 513 LEU A N 1
ATOM 3985 C CA . LEU A 1 513 ? -12.351 19.984 -38.463 1.00 90.44 513 LEU A CA 1
ATOM 3986 C C . LEU A 1 513 ? -13.113 20.963 -39.370 1.00 90.44 513 LEU A C 1
ATOM 3988 O O . LEU A 1 513 ? -12.754 22.137 -39.465 1.00 90.44 513 LEU A O 1
ATOM 3992 N N . ARG A 1 514 ? -14.170 20.500 -40.049 1.00 89.50 514 ARG A N 1
ATOM 3993 C CA . ARG A 1 514 ? -15.031 21.394 -40.842 1.00 89.50 514 ARG A CA 1
ATOM 3994 C C . ARG A 1 514 ? -15.881 22.285 -39.943 1.00 89.50 514 ARG A C 1
ATOM 3996 O O . ARG A 1 514 ? -16.297 21.861 -38.870 1.00 89.50 514 ARG A O 1
ATOM 4003 N N . ARG A 1 515 ? -16.244 23.467 -40.450 1.00 89.94 515 ARG A N 1
ATOM 4004 C CA . ARG A 1 515 ? -17.153 24.396 -39.762 1.00 89.94 515 ARG A CA 1
ATOM 4005 C C . ARG A 1 515 ? -18.479 23.736 -39.375 1.00 89.94 515 ARG A C 1
ATOM 4007 O O . ARG A 1 515 ? -18.858 23.809 -38.215 1.00 89.94 515 ARG A O 1
ATOM 4014 N N . ASP A 1 516 ? -19.143 23.045 -40.300 1.00 92.25 516 ASP A N 1
ATOM 4015 C CA . ASP A 1 516 ? -20.439 22.414 -40.006 1.00 92.25 516 ASP A CA 1
ATOM 4016 C C . ASP A 1 516 ? -20.324 21.314 -38.942 1.00 92.25 516 ASP A C 1
ATOM 4018 O O . ASP A 1 516 ? -21.228 21.141 -38.127 1.00 92.25 516 ASP A O 1
ATOM 4022 N N . ASP A 1 517 ? -19.213 20.567 -38.937 1.00 90.75 517 ASP A N 1
ATOM 4023 C CA . ASP A 1 517 ? -18.920 19.588 -37.888 1.00 90.75 517 ASP A CA 1
ATOM 4024 C C . ASP A 1 517 ? -18.698 20.293 -36.547 1.00 90.75 517 ASP A C 1
ATOM 4026 O O . ASP A 1 517 ? -19.292 19.899 -35.552 1.00 90.75 517 ASP A O 1
ATOM 4030 N N . TYR A 1 518 ? -17.923 21.379 -36.523 1.00 93.38 518 TYR A N 1
ATOM 4031 C CA . TYR A 1 518 ? -17.686 22.180 -35.321 1.00 93.38 518 TYR A CA 1
ATOM 4032 C C . TYR A 1 518 ? -18.984 22.725 -34.709 1.00 93.38 518 TYR A C 1
ATOM 4034 O O . TYR A 1 518 ? -19.211 22.546 -33.513 1.00 93.38 518 TYR A O 1
ATOM 4042 N N . VAL A 1 519 ? -19.880 23.288 -35.525 1.00 93.44 519 VAL A N 1
ATOM 4043 C CA . VAL A 1 519 ? -21.192 23.777 -35.067 1.00 93.44 519 VAL A CA 1
ATOM 4044 C C . VAL A 1 519 ? -22.051 22.625 -34.532 1.00 93.44 519 VAL A C 1
ATOM 4046 O O . VAL A 1 519 ? -22.607 22.731 -33.441 1.00 93.44 519 VAL A O 1
ATOM 4049 N N . ARG A 1 520 ? -22.102 21.474 -35.224 1.00 91.81 520 ARG A N 1
ATOM 4050 C CA . ARG A 1 520 ? -22.847 20.284 -34.757 1.00 91.81 520 ARG A CA 1
ATOM 4051 C C . ARG A 1 520 ? -22.368 19.746 -33.409 1.00 91.81 520 ARG A C 1
ATOM 4053 O O . ARG A 1 520 ? -23.163 19.166 -32.672 1.00 91.81 520 ARG A O 1
ATOM 4060 N N . LEU A 1 521 ? -21.084 19.897 -33.093 1.00 91.25 521 LEU A N 1
ATOM 4061 C CA . LEU A 1 521 ? -20.518 19.454 -31.817 1.00 91.25 521 LEU A CA 1
ATOM 4062 C C . LEU A 1 521 ? -20.864 20.398 -30.650 1.00 91.25 521 LEU A C 1
ATOM 4064 O O . LEU A 1 521 ? -20.603 20.029 -29.501 1.00 91.25 521 LEU A O 1
ATOM 4068 N N . GLY A 1 522 ? -21.470 21.560 -30.928 1.00 93.19 522 GLY A N 1
ATOM 4069 C CA . GLY A 1 522 ? -21.712 22.637 -29.964 1.00 93.19 522 GLY A CA 1
ATOM 4070 C C . GLY A 1 522 ? -20.520 23.587 -29.837 1.00 93.19 522 GLY A C 1
ATOM 4071 O O . GLY A 1 522 ? -20.197 24.014 -28.733 1.00 93.19 522 GLY A O 1
ATOM 4072 N N . GLY A 1 523 ? -19.789 23.827 -30.929 1.00 92.38 523 GLY A N 1
ATOM 4073 C CA . GLY A 1 523 ? -18.697 24.798 -30.978 1.00 92.38 523 GLY A CA 1
ATOM 4074 C C . GLY A 1 523 ? -19.189 26.248 -30.956 1.00 92.38 523 GLY A C 1
ATOM 4075 O O . GLY A 1 523 ? -20.300 26.549 -31.393 1.00 92.38 523 GLY A O 1
ATOM 4076 N N . TYR A 1 524 ? -18.344 27.160 -30.479 1.00 93.88 524 TYR A N 1
ATOM 4077 C CA . TYR A 1 524 ? -18.663 28.585 -30.357 1.00 93.88 524 TYR A CA 1
ATOM 4078 C C . TYR A 1 524 ? -18.638 29.288 -31.723 1.00 93.88 524 TYR A C 1
ATOM 4080 O O . TYR A 1 524 ? -17.615 29.828 -32.138 1.00 93.88 524 TYR A O 1
ATOM 4088 N N . GLU A 1 525 ? -19.756 29.256 -32.457 1.00 93.25 525 GLU A N 1
ATOM 4089 C CA . GLU A 1 525 ? -19.834 29.801 -33.822 1.00 93.25 525 GLU A CA 1
ATOM 4090 C C . GLU A 1 525 ? -19.547 31.308 -33.897 1.00 93.25 525 GLU A C 1
ATOM 4092 O O . GLU A 1 525 ? -18.879 31.757 -34.829 1.00 93.25 525 GLU A O 1
ATOM 4097 N N . ALA A 1 526 ? -20.008 32.077 -32.907 1.00 92.50 526 ALA A N 1
ATOM 4098 C CA . ALA A 1 526 ? -19.804 33.525 -32.850 1.00 92.50 526 ALA A CA 1
ATOM 4099 C C . ALA A 1 526 ? -18.321 33.927 -32.737 1.00 92.50 526 ALA A C 1
ATOM 4101 O O . ALA A 1 526 ? -17.958 35.025 -33.152 1.00 92.50 526 ALA A O 1
ATOM 4102 N N . GLU A 1 527 ? -17.469 33.024 -32.243 1.00 90.94 527 GLU A N 1
ATOM 4103 C CA . GLU A 1 527 ? -16.034 33.256 -32.035 1.00 90.94 527 GLU A CA 1
ATOM 4104 C C . GLU A 1 527 ? -15.181 32.863 -33.257 1.00 90.94 527 GLU A C 1
ATOM 4106 O O . GLU A 1 527 ? -13.954 32.983 -33.248 1.00 90.94 527 GLU A O 1
ATOM 4111 N N . ILE A 1 528 ? -15.801 32.372 -34.339 1.00 91.12 528 ILE A N 1
ATOM 4112 C CA . ILE A 1 528 ? -15.065 31.957 -35.536 1.00 91.12 528 ILE A CA 1
ATOM 4113 C C . ILE A 1 528 ? -14.510 33.183 -36.270 1.00 91.12 528 ILE A C 1
ATOM 4115 O O . ILE A 1 528 ? -15.250 34.027 -36.774 1.00 91.12 528 ILE A O 1
ATOM 4119 N N . ARG A 1 529 ? -13.184 33.220 -36.429 1.00 91.12 529 ARG A N 1
ATOM 4120 C CA . ARG A 1 529 ? -12.457 34.250 -37.185 1.00 91.12 529 ARG A CA 1
ATOM 4121 C C . ARG A 1 529 ? -11.805 33.661 -38.435 1.00 91.12 529 ARG A C 1
ATOM 4123 O O . ARG A 1 529 ? -11.408 32.496 -38.448 1.00 91.12 529 ARG A O 1
ATOM 4130 N N . SER A 1 530 ? -11.688 34.457 -39.500 1.00 90.31 530 SER A N 1
ATOM 4131 C CA . SER A 1 530 ? -10.953 34.029 -40.696 1.00 90.31 530 SER A CA 1
ATOM 4132 C C . SER A 1 530 ? -9.444 34.051 -40.445 1.00 90.31 530 SER A C 1
ATOM 4134 O O . SER A 1 530 ? -8.944 34.821 -39.622 1.00 90.31 530 SER A O 1
ATOM 4136 N N . VAL A 1 531 ? -8.702 33.229 -41.191 1.00 85.25 531 VAL A N 1
ATOM 4137 C CA . VAL A 1 531 ? -7.232 33.224 -41.136 1.00 85.25 531 VAL A CA 1
ATOM 4138 C C . VAL A 1 531 ? -6.675 34.609 -41.469 1.00 85.25 531 VAL A C 1
ATOM 4140 O O . VAL A 1 531 ? -5.798 35.081 -40.756 1.00 85.25 531 VAL A O 1
ATOM 4143 N N . ASP A 1 532 ? -7.229 35.297 -42.471 1.00 87.69 532 ASP A N 1
ATOM 4144 C CA . ASP A 1 532 ? -6.812 36.656 -42.844 1.00 87.69 532 ASP A CA 1
ATOM 4145 C C . ASP A 1 532 ? -7.033 37.670 -41.712 1.00 87.69 532 ASP A C 1
ATOM 4147 O O . ASP A 1 532 ? -6.176 38.518 -41.466 1.00 87.69 532 ASP A O 1
ATOM 4151 N N . ASP A 1 533 ? -8.143 37.564 -40.975 1.00 87.88 533 ASP A N 1
ATOM 4152 C CA . ASP A 1 533 ? -8.427 38.437 -39.833 1.00 87.88 533 ASP A CA 1
ATOM 4153 C C . ASP A 1 533 ? -7.477 38.159 -38.657 1.00 87.88 533 ASP A C 1
ATOM 4155 O O . ASP A 1 533 ? -6.951 39.098 -38.053 1.00 87.88 533 ASP A O 1
ATOM 4159 N N . ILE A 1 534 ? -7.176 36.886 -38.372 1.00 84.62 534 ILE A N 1
ATOM 4160 C CA . ILE A 1 534 ? -6.157 36.506 -37.381 1.00 84.62 534 ILE A CA 1
ATOM 4161 C C . ILE A 1 534 ? -4.786 37.019 -37.826 1.00 84.62 534 ILE A C 1
ATOM 4163 O O . ILE A 1 534 ? -4.064 37.607 -37.020 1.00 84.62 534 ILE A O 1
ATOM 4167 N N . LEU A 1 535 ? -4.434 36.873 -39.106 1.00 82.31 535 LEU A N 1
ATOM 4168 C CA . LEU A 1 535 ? -3.168 37.351 -39.649 1.00 82.31 535 LEU A CA 1
ATOM 4169 C C . LEU A 1 535 ? -3.050 38.880 -39.583 1.00 82.31 535 LEU A C 1
ATOM 4171 O O . LEU A 1 535 ? -1.982 39.371 -39.225 1.00 82.31 535 LEU A O 1
ATOM 4175 N N . ALA A 1 536 ? -4.125 39.627 -39.819 1.00 83.00 536 ALA A N 1
ATOM 4176 C CA . ALA A 1 536 ? -4.119 41.086 -39.760 1.00 83.00 536 ALA A CA 1
ATOM 4177 C C . ALA A 1 536 ? -4.146 41.643 -38.325 1.00 83.00 536 ALA A C 1
ATOM 4179 O O . ALA A 1 536 ? -3.432 42.598 -38.029 1.00 83.00 536 ALA A O 1
ATOM 4180 N N . LYS A 1 537 ? -4.955 41.062 -37.426 1.00 81.69 537 LYS A N 1
ATOM 4181 C CA . LYS A 1 537 ? -5.278 41.669 -36.118 1.00 81.69 537 LYS A CA 1
ATOM 4182 C C . LYS A 1 537 ? -4.676 40.973 -34.898 1.00 81.69 537 LYS A C 1
ATOM 4184 O O . LYS A 1 537 ? -4.613 41.583 -33.840 1.00 81.69 537 LYS A O 1
ATOM 4189 N N . GLY A 1 538 ? -4.211 39.729 -35.017 1.00 77.38 538 GLY A N 1
ATOM 4190 C CA . GLY A 1 538 ? -3.681 38.962 -33.878 1.00 77.38 538 GLY A CA 1
ATOM 4191 C C . GLY A 1 538 ? -4.671 37.965 -33.301 1.00 77.38 538 GLY A C 1
ATOM 4192 O O . GLY A 1 538 ? -5.870 38.014 -33.586 1.00 77.38 538 GLY A O 1
ATOM 4193 N N . GLY A 1 539 ? -4.132 37.046 -32.496 1.00 74.31 539 GLY A N 1
ATOM 4194 C CA . GLY A 1 539 ? -4.928 36.255 -31.561 1.00 74.31 539 GLY A CA 1
ATOM 4195 C C . GLY A 1 539 ? -5.343 37.095 -30.351 1.00 74.31 539 GLY A C 1
ATOM 4196 O O . GLY A 1 539 ? -5.005 38.272 -30.259 1.00 74.31 539 GLY A O 1
ATOM 4197 N N . GLU A 1 540 ? -6.060 36.481 -29.416 1.00 70.19 540 GLU A N 1
ATOM 4198 C CA . GLU A 1 540 ? -6.538 37.148 -28.192 1.00 70.19 540 GLU A CA 1
ATOM 4199 C C . GLU A 1 540 ? -5.406 37.575 -27.245 1.00 70.19 540 GLU A C 1
ATOM 4201 O O . GLU A 1 540 ? -5.570 38.498 -26.451 1.00 70.19 540 GLU A O 1
ATOM 4206 N N . TYR A 1 541 ? -4.236 36.943 -27.359 1.00 67.75 541 TYR A N 1
ATOM 4207 C CA . TYR A 1 541 ? -3.050 37.262 -26.570 1.00 67.75 541 TYR A CA 1
ATOM 4208 C C . TYR A 1 541 ? -2.030 38.042 -27.411 1.00 67.75 541 TYR A C 1
ATOM 4210 O O . TYR A 1 541 ? -1.637 37.616 -28.502 1.00 67.75 541 TYR A O 1
ATOM 4218 N N . LEU A 1 542 ? -1.584 39.189 -26.889 1.00 60.69 542 LEU A N 1
ATOM 4219 C CA . LEU A 1 542 ? -0.649 40.119 -27.534 1.00 60.69 542 LEU A CA 1
ATOM 4220 C C . LEU A 1 542 ? 0.795 39.584 -27.508 1.00 60.69 542 LEU A C 1
ATOM 4222 O O . LEU A 1 542 ? 1.637 40.088 -26.769 1.00 60.69 542 LEU A O 1
ATOM 4226 N N . ASN A 1 543 ? 1.087 38.567 -28.322 1.00 64.62 543 ASN A N 1
ATOM 4227 C CA . ASN A 1 543 ? 2.433 38.003 -28.458 1.00 64.62 543 ASN A CA 1
ATOM 4228 C C . ASN A 1 543 ? 3.090 38.393 -29.799 1.00 64.62 543 ASN A C 1
ATOM 4230 O O . ASN A 1 543 ? 2.426 38.359 -30.842 1.00 64.62 543 ASN A O 1
ATOM 4234 N N . PRO A 1 544 ? 4.398 38.724 -29.814 1.00 64.44 544 PRO A N 1
ATOM 4235 C CA . PRO A 1 544 ? 5.140 38.960 -31.049 1.00 64.44 544 PRO A CA 1
ATOM 4236 C C . PRO A 1 544 ? 5.189 37.681 -31.892 1.00 64.44 544 PRO A C 1
ATOM 4238 O O . PRO A 1 544 ? 5.513 36.602 -31.397 1.00 64.44 544 PRO A O 1
ATOM 4241 N N . ARG A 1 545 ? 4.858 37.790 -33.182 1.00 64.81 545 ARG A N 1
ATOM 4242 C CA . ARG A 1 545 ? 4.757 36.627 -34.071 1.00 64.81 545 ARG A CA 1
ATOM 4243 C C . ARG A 1 545 ? 6.099 36.251 -34.680 1.00 64.81 545 ARG A C 1
ATOM 4245 O O . ARG A 1 545 ? 6.838 37.114 -35.145 1.00 64.81 545 ARG A O 1
ATOM 4252 N N . ARG A 1 546 ? 6.357 34.947 -34.769 1.00 64.75 546 ARG A N 1
ATOM 4253 C CA . ARG A 1 546 ? 7.426 34.361 -35.585 1.00 64.75 546 ARG A CA 1
ATOM 4254 C C . ARG A 1 546 ? 6.800 33.346 -36.534 1.00 64.75 546 ARG A C 1
ATOM 4256 O O . ARG A 1 546 ? 6.063 32.474 -36.089 1.00 64.75 546 ARG A O 1
ATOM 4263 N N . GLY A 1 547 ? 7.053 33.492 -37.830 1.00 65.06 547 GLY A N 1
ATOM 4264 C CA . GLY A 1 547 ? 6.664 32.498 -38.827 1.00 65.06 547 GLY A CA 1
ATOM 4265 C C . GLY A 1 547 ? 7.786 31.484 -39.000 1.00 65.06 547 GLY A C 1
ATOM 4266 O O . GLY A 1 547 ? 8.913 31.873 -39.299 1.00 65.06 547 GLY A O 1
ATOM 4267 N N . THR A 1 548 ? 7.489 30.202 -38.820 1.00 66.12 548 THR A N 1
ATOM 4268 C CA . THR A 1 548 ? 8.409 29.098 -39.112 1.00 66.12 548 THR A CA 1
ATOM 4269 C C . THR A 1 548 ? 7.748 28.151 -40.105 1.00 66.12 548 THR A C 1
ATOM 4271 O O . THR A 1 548 ? 6.550 27.877 -40.025 1.00 66.12 548 THR A O 1
ATOM 4274 N N . ALA A 1 549 ? 8.513 27.678 -41.090 1.00 67.00 549 ALA A N 1
ATOM 4275 C CA . ALA A 1 549 ? 8.020 26.659 -42.006 1.00 67.00 549 ALA A CA 1
ATOM 4276 C C . ALA A 1 549 ? 7.871 25.331 -41.251 1.00 67.00 549 ALA A C 1
ATOM 4278 O O . ALA A 1 549 ? 8.764 24.940 -40.498 1.00 67.00 549 ALA A O 1
ATOM 4279 N N . ALA A 1 550 ? 6.754 24.632 -41.457 1.00 64.06 550 ALA A N 1
ATOM 4280 C CA . ALA A 1 550 ? 6.571 23.302 -40.891 1.00 64.06 550 ALA A CA 1
ATOM 4281 C C . ALA A 1 550 ? 7.619 22.326 -41.474 1.00 64.06 550 ALA A C 1
ATOM 4283 O O . ALA A 1 550 ? 7.897 22.387 -42.678 1.00 64.06 550 ALA A O 1
ATOM 4284 N N . PRO A 1 551 ? 8.184 21.406 -40.668 1.00 69.12 551 PRO A N 1
ATOM 4285 C CA . PRO A 1 551 ? 9.065 20.355 -41.167 1.00 69.12 551 PRO A CA 1
ATOM 4286 C C . PRO A 1 551 ? 8.420 19.584 -42.325 1.00 69.12 551 PRO A C 1
ATOM 4288 O O . PRO A 1 551 ? 7.260 19.191 -42.231 1.00 69.12 551 PRO A O 1
ATOM 4291 N N . ALA A 1 552 ? 9.175 19.287 -43.388 1.00 65.88 552 ALA A N 1
ATOM 4292 C CA . ALA A 1 552 ? 8.655 18.600 -44.582 1.00 65.88 552 ALA A CA 1
ATOM 4293 C C . ALA A 1 552 ? 8.012 17.227 -44.285 1.00 65.88 552 ALA A C 1
ATOM 4295 O O . ALA A 1 552 ? 7.188 16.735 -45.051 1.00 65.88 552 ALA A O 1
ATOM 4296 N N . ARG A 1 553 ? 8.382 16.607 -43.158 1.00 65.81 553 ARG A N 1
ATOM 4297 C CA . ARG A 1 553 ? 7.831 15.334 -42.678 1.00 65.81 553 ARG A CA 1
ATOM 4298 C C . ARG A 1 553 ? 6.570 15.490 -41.823 1.00 65.81 553 ARG A C 1
ATOM 4300 O O . ARG A 1 553 ? 6.039 14.473 -41.392 1.00 65.81 553 ARG A O 1
ATOM 4307 N N . ASN A 1 554 ? 6.092 16.705 -41.545 1.00 74.19 554 ASN A N 1
ATOM 4308 C CA . ASN A 1 554 ? 4.818 16.955 -40.869 1.00 74.19 554 ASN A CA 1
ATOM 4309 C C . ASN A 1 554 ? 3.708 17.014 -41.922 1.00 74.19 554 ASN A C 1
ATOM 4311 O O . ASN A 1 554 ? 3.528 18.063 -42.539 1.00 74.19 554 ASN A O 1
ATOM 4315 N N . PRO A 1 555 ? 2.969 15.912 -42.169 1.00 65.44 555 PRO A N 1
ATOM 4316 C CA . PRO A 1 555 ? 1.790 15.982 -43.010 1.00 65.44 555 PRO A CA 1
ATOM 4317 C C . PRO A 1 555 ? 0.820 16.982 -42.379 1.00 65.44 555 PRO A C 1
ATOM 4319 O O . PRO A 1 555 ? 0.245 16.724 -41.320 1.00 65.44 555 PRO A O 1
ATOM 4322 N N . TRP A 1 556 ? 0.654 18.136 -43.026 1.00 60.03 556 TRP A N 1
ATOM 4323 C CA . TRP A 1 556 ? -0.476 19.015 -42.750 1.00 60.03 556 TRP A CA 1
ATOM 4324 C C . TRP A 1 556 ? -1.753 18.192 -42.969 1.00 60.03 556 TRP A C 1
ATOM 4326 O O . TRP A 1 556 ? -1.753 17.386 -43.909 1.00 60.03 556 TRP A O 1
ATOM 4336 N N . PRO A 1 557 ? -2.803 18.319 -42.127 1.00 57.91 557 PRO A N 1
ATOM 4337 C CA . PRO A 1 557 ? -4.004 17.495 -42.226 1.00 57.91 557 PRO A CA 1
ATOM 4338 C C . PRO A 1 557 ? -4.414 17.329 -43.688 1.00 57.91 557 PRO A C 1
ATOM 4340 O O . PRO A 1 557 ? -4.488 18.336 -44.406 1.00 57.91 557 PRO A O 1
ATOM 4343 N N . PRO A 1 558 ? -4.651 16.095 -44.169 1.00 52.69 558 PRO A N 1
ATOM 4344 C CA . PRO A 1 558 ? -5.014 15.892 -45.553 1.00 52.69 558 PRO A CA 1
ATOM 4345 C C . PRO A 1 558 ? -6.387 16.530 -45.763 1.00 52.69 558 PRO A C 1
ATOM 4347 O O . PRO A 1 558 ? -7.428 15.912 -45.548 1.00 52.69 558 PRO A O 1
ATOM 4350 N N . LEU A 1 559 ? -6.400 17.774 -46.249 1.00 51.38 559 LEU A N 1
ATOM 4351 C CA . LEU A 1 559 ? -7.601 18.444 -46.749 1.00 51.38 559 LEU A CA 1
ATOM 4352 C C . LEU A 1 559 ? -8.323 17.563 -47.783 1.00 51.38 559 LEU A C 1
ATOM 4354 O O . LEU A 1 559 ? -9.522 17.710 -47.972 1.00 51.38 559 LEU A O 1
ATOM 4358 N N . ALA A 1 560 ? -7.621 16.613 -48.412 1.00 50.69 560 ALA A N 1
ATOM 4359 C CA . ALA A 1 560 ? -8.189 15.596 -49.288 1.00 50.69 560 ALA A CA 1
ATOM 4360 C C . ALA A 1 560 ? -9.195 14.656 -48.588 1.00 50.69 560 ALA A C 1
ATOM 4362 O O . ALA A 1 560 ? -10.233 14.364 -49.170 1.00 50.69 560 ALA A O 1
ATOM 4363 N N . GLN A 1 561 ? -8.952 14.222 -47.343 1.00 47.09 561 GLN A N 1
ATOM 4364 C CA . GLN A 1 561 ? -9.886 13.357 -46.598 1.00 47.09 561 GLN A CA 1
ATOM 4365 C C . GLN A 1 561 ? -11.070 14.154 -46.026 1.00 47.09 561 GLN A C 1
ATOM 4367 O O . GLN A 1 561 ? -12.191 13.656 -45.941 1.00 47.09 561 GLN A O 1
ATOM 4372 N N . LEU A 1 562 ? -10.844 15.433 -45.708 1.00 48.56 562 LEU A N 1
ATOM 4373 C CA . LEU A 1 562 ? -11.873 16.368 -45.250 1.00 48.56 562 LEU A CA 1
ATOM 4374 C C . LEU A 1 562 ? -12.595 17.095 -46.395 1.00 48.56 562 LEU A C 1
ATOM 4376 O O . LEU A 1 562 ? -13.456 17.914 -46.102 1.00 48.56 562 LEU A O 1
ATOM 4380 N N . ARG A 1 563 ? -12.351 16.797 -47.677 1.00 48.66 563 ARG A N 1
ATOM 4381 C CA . ARG A 1 563 ? -13.140 17.293 -48.823 1.00 48.66 563 ARG A CA 1
ATOM 4382 C C . ARG A 1 563 ? -14.001 16.148 -49.368 1.00 48.66 563 ARG A C 1
ATOM 4384 O O . ARG A 1 563 ? -13.540 15.326 -50.146 1.00 48.66 563 ARG A O 1
ATOM 4391 N N . ARG A 1 564 ? -15.283 16.096 -48.989 1.00 47.09 564 ARG A N 1
ATOM 4392 C CA . ARG A 1 564 ? -16.283 15.351 -49.775 1.00 47.09 564 ARG A CA 1
ATOM 4393 C C . ARG A 1 564 ? -16.334 16.072 -51.116 1.00 47.09 564 ARG A C 1
ATOM 4395 O O . ARG A 1 564 ? -16.385 17.301 -51.115 1.00 47.09 564 ARG A O 1
ATOM 4402 N N . ALA A 1 565 ? -16.290 15.327 -52.217 1.00 41.81 565 ALA A N 1
ATOM 4403 C CA . ALA A 1 565 ? -16.474 15.873 -53.552 1.00 41.81 565 ALA A CA 1
ATOM 4404 C C . ALA A 1 565 ? -17.720 16.774 -53.565 1.00 41.81 565 ALA A C 1
ATOM 4406 O O . ALA A 1 565 ? -18.840 16.302 -53.377 1.00 41.81 565 ALA A O 1
ATOM 4407 N N . ALA A 1 566 ? -17.520 18.080 -53.732 1.00 42.50 566 ALA A N 1
ATOM 4408 C CA . ALA A 1 566 ? -18.594 18.984 -54.097 1.00 42.50 566 ALA A CA 1
ATOM 4409 C C . ALA A 1 566 ? -18.954 18.647 -55.548 1.00 42.50 566 ALA A C 1
ATOM 4411 O O . ALA A 1 566 ? -18.230 19.022 -56.465 1.00 42.50 566 ALA A O 1
ATOM 4412 N N . GLY A 1 567 ? -19.998 17.844 -55.746 1.00 45.28 567 GLY A N 1
ATOM 4413 C CA . GLY A 1 567 ? -20.445 17.467 -57.084 1.00 45.28 567 GLY A CA 1
ATOM 4414 C C . GLY A 1 567 ? -21.150 16.123 -57.129 1.00 45.28 567 GLY A C 1
ATOM 4415 O O . GLY A 1 567 ? -20.570 15.150 -57.600 1.00 45.28 567 GLY A O 1
ATOM 4416 N N . LYS A 1 568 ? -22.388 16.086 -56.629 1.00 44.88 568 LYS A N 1
ATOM 4417 C CA . LYS A 1 568 ? -23.526 15.314 -57.161 1.00 44.88 568 LYS A CA 1
ATOM 4418 C C . LYS A 1 568 ? -24.700 15.499 -56.205 1.00 44.88 568 LYS A C 1
ATOM 4420 O O . LYS A 1 568 ? -24.791 14.783 -55.221 1.00 44.88 568 LYS A O 1
ATOM 4425 N N . GLU A 1 569 ? -25.495 16.530 -56.478 1.00 39.25 569 GLU A N 1
ATOM 4426 C CA . GLU A 1 569 ? -26.957 16.598 -56.309 1.00 39.25 569 GLU A CA 1
ATOM 4427 C C . GLU A 1 569 ? -27.395 18.067 -56.398 1.00 39.25 569 GLU A C 1
ATOM 4429 O O . GLU A 1 569 ? -27.452 18.788 -55.407 1.00 39.25 569 GLU A O 1
ATOM 4434 N N . ALA A 1 570 ? -27.626 18.505 -57.635 1.00 35.94 570 ALA A N 1
ATOM 4435 C CA . ALA A 1 570 ? -28.588 19.533 -58.031 1.00 35.94 570 ALA A CA 1
ATOM 4436 C C . ALA A 1 570 ? -28.629 19.525 -59.570 1.00 35.94 570 ALA A C 1
ATOM 4438 O O . ALA A 1 570 ? -27.688 20.005 -60.205 1.00 35.94 570 ALA A O 1
ATOM 4439 N N . GLY A 1 571 ? -29.678 18.928 -60.145 1.00 33.41 571 GLY A N 1
ATOM 4440 C CA . GLY A 1 571 ? -29.880 18.770 -61.592 1.00 33.41 571 GLY A CA 1
ATOM 4441 C C . GLY A 1 571 ? -30.225 17.344 -61.969 1.00 33.41 571 GLY A C 1
ATOM 4442 O O . GLY A 1 571 ? -29.266 16.581 -62.215 1.00 33.41 571 GLY A O 1
#

Nearest PDB structures (foldseek):
  8ph9-assembly1_I  TM=9.205E-01  e=1.959E-24  Escherichia coli
  7ye1-assembly1_C  TM=8.644E-01  e=1.020E-24  Caulobacter vibrioides NA1000
  7py0-assembly1_C  TM=9.074E-01  e=1.699E-22  Escherichia coli
  8pfg-assembly1_I  TM=7.780E-01  e=1.059E-23  Escherichia coli
  7ypb-assembly1_C  TM=8.091E-01  e=2.231E-22  Escherichia coli K-12

Foldseek 3Di:
DDDPPDPPPDPDDDDDPDPDDDPDDDDDPLCVLVVVVCQQCVQDADDPGRDCGHVNVVQVVCPFDADPVNQKTKGWDDKHWDDFPDDLVCCLVQQHWGWTWIKTWMKMWGWDQDPVPRDTDTDDIDIDIDTPDTGFDADPRSWTRHRNDTHHDDDDDDDDFDKDKDWPCQPPDPVSDTKIKIWGGHPDDWIWIWIADPVRFIWIDINNDDTDGVVVVVVVVVDDPVNVCVVVDDDWDWDDDPPDIDTDDDCVVCVVPFDPAFDADPVVRDGQAGAFAAHQDPNRGPWWDQLDAQLVLLVVQVVLCVPVALWEWADAQAWIFIQCFHPSNVVVVRAFAQWDFQACDDHGRIGHCLDDADDDANRHPDPDPCSGTDDGDVVRRHAFQHKYWYAYSQLPDIFIFTQHRRGDTDTDPDDPSCPVSSVVSNVSIDTDTRFDKDKDFDDPVNLCLFAVDSVLLQVCVVVVQKFKDWQLAHWDFDDDPGTITMGGCVQHDPPQWDDDPPPDIRIRMDIDHDPVSSVVSHGDNVPDDDPVCCVVPNDPDPDDDDDDDGPPPRPRPPVVVRDDPPDDDDD